Protein AF-0000000085043035 (afdb_homodimer)

pLDDT: mean 94.84, std 7.22, range [41.16, 98.94]

InterPro domains:
  IPR000092 Polyprenyl synthetase-like [PF00348] (28-276)
  IPR000092 Polyprenyl synthetase-like [cd00685] (26-244)
  IPR008949 Isoprenoid synthase domain superfamily [G3DSA:1.10.600.10] (2-328)
  IPR008949 Isoprenoid synthase domain superfamily [SSF48576] (10-327)
  IPR033749 Polyprenyl synthetase, conserved site [PS00444] (204-216)
  IPR033749 Polyprenyl synthetase, conserved site [PS00723] (79-93)

Solvent-accessible surface area (backbone atoms only — not comparable to full-atom values): 33667 Å² total; per-residue (Å²): 116,72,61,54,51,54,50,49,50,52,51,50,52,49,50,54,51,57,73,63,52,88,60,75,61,73,54,55,76,45,21,48,55,46,50,51,57,63,64,67,59,76,85,58,58,51,24,47,40,10,37,46,36,15,34,31,66,32,86,67,37,74,78,42,43,48,47,17,43,16,52,44,39,37,52,50,21,53,48,44,48,46,35,58,69,64,66,41,62,61,51,89,89,34,68,22,53,41,67,71,69,31,60,58,49,28,51,48,25,24,53,40,31,47,42,48,17,56,57,31,41,64,72,45,57,76,93,48,32,66,64,51,48,53,52,48,40,51,40,54,43,36,27,46,32,12,48,47,45,55,57,52,51,76,77,42,89,78,61,52,69,67,57,46,53,49,26,44,34,26,48,49,0,39,57,38,5,44,27,23,19,51,16,18,49,75,40,66,48,53,71,67,56,21,48,39,37,20,50,18,26,28,27,36,30,39,19,50,52,49,47,52,58,46,43,34,66,67,37,53,63,87,57,31,93,51,75,65,25,52,48,59,69,69,64,48,76,41,71,59,50,34,52,43,64,73,66,43,54,70,71,57,32,52,52,52,50,48,63,72,67,51,89,76,78,55,64,68,56,50,38,52,52,51,48,49,49,34,56,75,66,43,35,64,61,53,50,49,51,54,27,49,50,28,38,51,53,12,51,50,43,56,69,67,56,87,62,88,34,56,67,37,49,50,43,50,48,50,52,54,50,49,62,71,66,50,76,102,115,72,59,55,52,53,50,49,51,52,50,50,53,48,49,54,51,58,71,64,52,87,59,74,63,74,53,54,77,44,20,48,54,47,50,52,58,61,64,66,59,76,86,57,56,51,24,48,40,9,36,44,35,14,34,32,67,34,86,67,38,75,79,40,45,48,47,17,45,17,52,42,39,37,51,51,21,54,48,44,48,46,34,56,67,64,66,42,62,60,51,88,89,35,68,22,52,41,66,71,69,30,61,58,48,28,50,46,25,22,52,40,31,46,41,49,17,55,57,30,41,63,72,45,57,75,93,48,31,66,62,51,48,54,52,48,40,50,39,54,43,36,28,47,32,13,48,48,47,54,57,52,49,73,77,42,89,77,62,52,68,67,57,47,53,49,26,42,33,26,49,48,1,40,56,38,6,45,27,22,20,51,16,18,49,77,40,66,47,53,72,65,57,20,48,38,39,20,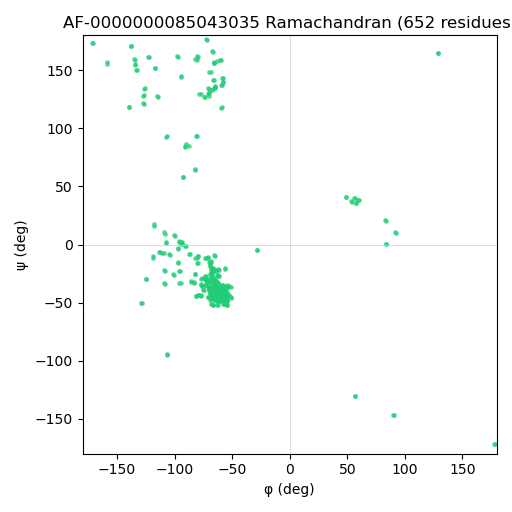49,18,26,28,27,38,30,37,19,49,52,48,47,51,57,46,42,34,67,68,37,53,63,89,59,30,94,52,76,64,25,53,50,59,70,67,63,47,74,41,70,58,51,33,51,43,65,72,66,44,55,69,69,57,33,51,51,52,52,48,63,73,66,52,88,77,79,54,62,68,56,49,36,52,53,52,48,50,49,34,56,75,68,42,34,64,60,54,50,49,51,54,25,48,50,29,38,51,54,13,52,51,43,55,68,67,56,86,63,90,34,56,66,38,48,49,43,52,49,50,54,53,49,50,61,70,65,50,75,103

Secondary structure (DSSP, 8-state):
-HHHHHHHHHHHHHHHHHHT-----SSHHHHHHHHHHHHT----HHHHHHHHHHHTT-S-GGGGHHHHHHHHHHHHHHHHHHHHHTT--EETTEE-HHHHS-HHHHHHHHHHHHHHHHHHHTTS-HHHHHHHHHHHHHHHHHHHHHHHHHHHHHH-S---HHHHHHHHIIIIIHHHHHHHHHHHHHTT--HHHHHHHHHHHHHHHHHHHHHHHHHHHHS-TTTSSS-TTHHHHTT---HHHHHHHHH--HHHHHHHHHHHH-SS--HHHHHHHHHHHHHHTTHHHHHHHHHHHHHHHHHHHHHT---S-HHHHHHHHHHHHHHHT---/-HHHHHHHHHHHHHHHHHHT-----SSHHHHHHHHHHHHT----HHHHHHHHHHHTT-S-GGGGHHHHHHHHHHHHHHHHHHHHHTT--EETTEE-HHHHS-HHHHHHHHHHHHHHHHHHHTTS-HHHHHHHHHHHHHHHHHHHHHHHHHHHHHH-S---HHHHHHHHIIIIIHHHHHHHHHHHHHTT--HHHHHHHHHHHHHHHHHHHHHHHHHHHHS-TTTSSS-TTHHHHTT---HHHHHHHHH--HHHHHHHHHHHH-SS--HHHHHHHHHHHHHHTTHHHHHHHHHHHHHHHHHHHHHT---S-HHHHHHHHHHHHHHHT---

Sequence (656 aa):
MINENQLEDIKTNLEQHIQQLDLQGNPQELYEPITYLMGLGGKRIRPLLTLLAYNLYKEDYKKALSPAAAVEVFHNFTLMHDDIMDNAPLRRGKATVHEKWDDNTAILSGDVMLVKAYDLLLSIAPEYLKESLQLFNKTAAEVCEGQQFDMNFERRELVSEEEYLNMIRLKTAVLLGFALQLGAILAGATKSDAQRLYDFGMNIGIAFQLKDDLLDVYADKEKFGKQVGGDIIANKKTYLLVKAKESATGPTKDELEKWLHAKSFSSEDKVKAVTAIYDQLLIKEKTMAVMEDYFQKGFKQLSELQVKNNKGLQLLQSLTQHLANREKMINENQLEDIKTNLEQHIQQLDLQGNPQELYEPITYLMGLGGKRIRPLLTLLAYNLYKEDYKKALSPAAAVEVFHNFTLMHDDIMDNAPLRRGKATVHEKWDDNTAILSGDVMLVKAYDLLLSIAPEYLKESLQLFNKTAAEVCEGQQFDMNFERRELVSEEEYLNMIRLKTAVLLGFALQLGAILAGATKSDAQRLYDFGMNIGIAFQLKDDLLDVYADKEKFGKQVGGDIIANKKTYLLVKAKESATGPTKDELEKWLHAKSFSSEDKVKAVTAIYDQLLIKEKTMAVMEDYFQKGFKQLSELQVKNNKGLQLLQSLTQHLANREK

Foldseek 3Di:
DVLVVVLVVLVVLLVVLLLPDDQDDPPRLQRVLLVVLSVLDDPLVLLSLLLLLLCLQDPPSVLCSLLSSLLVLLVSLLVLLLCLLVVPQDDSRHGHSCNVRRDVSSPNSSVVSNVSSLVSLVSQDPVLSVVLVVLVVVLSVLLVVLSVLQVVVLPDDADALVSQLSSQLSNWQQSSLSSSLNSCSSNPHDPVLSNLSSLLSSLLRSLLVLVVVLLLQDFDPVPPSDNRCPCQLSVRPHQLNNVLCVQDDDPLNVQSVCLSPDPDDDSVVRSVSVVVSSVVSVSSVVSVVSSVVSNVSSVVSLVPDDTPCVSSSVSSVVVSVCSSPDRD/DVLVVVLVVLVVLLVVLLLPDDQDDPPRLQRVLLVVLSVLDDPLVLLSLLLLLLCLQDPPSVLCSLLSSLLVLLVSLLVLLLCLVVVPQDDSRHGHSCNVRRDVSSPNSSVVSNVSSLVSLVSQDPVLSVVLVVLVVVLSVLLVVLSVLQVVVLPDDADALVSQLSSQLRNWQQSSLSSSLNSCSSNPHDPVLSNLSSLLSSLLRSLLVLVVVLLLQPFDPVPPSDNRCPCQLSVRPHSLVNVLCVQDDDPLNVQSVCLSPDPDDDSVVRSVSVVVSSVVSVSSVVSVVSSVVSNVSSVVSLVPDDTPCVSSSVSSVVVSVCSSPDRD

Structure (mmCIF, N/CA/C/O backbone):
data_AF-0000000085043035-model_v1
#
loop_
_entity.id
_entity.type
_entity.pdbx_description
1 polymer 'Polyprenyl synthetase'
#
loop_
_atom_site.group_PDB
_atom_site.id
_atom_site.type_symbol
_atom_site.label_atom_id
_atom_site.label_alt_id
_atom_site.label_comp_id
_atom_site.label_asym_id
_atom_site.label_entity_id
_atom_site.label_seq_id
_atom_site.pdbx_PDB_ins_code
_atom_site.Cartn_x
_atom_site.Cartn_y
_atom_site.Cartn_z
_atom_site.occupancy
_atom_site.B_iso_or_equiv
_atom_site.auth_seq_id
_atom_site.auth_comp_id
_atom_site.auth_asym_id
_atom_site.auth_atom_id
_atom_site.pdbx_PDB_model_num
ATOM 1 N N . MET A 1 1 ? 9.188 40.469 -9.047 1 41.16 1 MET A N 1
ATOM 2 C CA . MET A 1 1 ? 9.016 40.094 -10.445 1 41.16 1 MET A CA 1
ATOM 3 C C . MET A 1 1 ? 9.93 38.938 -10.812 1 41.16 1 MET A C 1
ATOM 5 O O . MET A 1 1 ? 9.562 38.094 -11.633 1 41.16 1 MET A O 1
ATOM 9 N N . ILE A 1 2 ? 11.172 38.969 -10.523 1 46.72 2 ILE A N 1
ATOM 10 C CA . ILE A 1 2 ? 12.258 38.062 -10.867 1 46.72 2 ILE A CA 1
ATOM 11 C C . ILE A 1 2 ? 11.969 36.688 -10.289 1 46.72 2 ILE A C 1
ATOM 13 O O . ILE A 1 2 ? 12.055 35.688 -11 1 46.72 2 ILE A O 1
ATOM 17 N N . ASN A 1 3 ? 11.383 36.656 -8.914 1 64.06 3 ASN A N 1
ATOM 18 C CA . ASN A 1 3 ? 11.234 35.438 -8.141 1 64.06 3 ASN A CA 1
ATOM 19 C C . ASN A 1 3 ? 9.992 34.656 -8.562 1 64.06 3 ASN A C 1
ATOM 21 O O . ASN A 1 3 ? 9.977 33.438 -8.516 1 64.06 3 ASN A O 1
ATOM 25 N N . GLU A 1 4 ? 9.219 35.438 -9.367 1 73.25 4 GLU A N 1
ATOM 26 C CA . GLU A 1 4 ? 7.996 34.812 -9.844 1 73.25 4 GLU A CA 1
ATOM 27 C C . GLU A 1 4 ? 8.25 34 -11.109 1 73.25 4 GLU A C 1
ATOM 29 O O . GLU A 1 4 ? 7.668 32.938 -11.297 1 73.25 4 GLU A O 1
ATOM 34 N N . ASN A 1 5 ? 9.234 34.5 -11.875 1 81.88 5 ASN A N 1
ATOM 35 C CA . ASN A 1 5 ? 9.578 33.781 -13.102 1 81.88 5 ASN A CA 1
ATOM 36 C C . ASN A 1 5 ? 10.266 32.469 -12.797 1 81.88 5 ASN A C 1
ATOM 38 O O . ASN A 1 5 ? 9.992 31.453 -13.461 1 81.88 5 ASN A O 1
ATOM 42 N N . GLN A 1 6 ? 11.102 32.531 -11.82 1 87.44 6 GLN A N 1
ATOM 43 C CA . GLN A 1 6 ? 11.789 31.312 -11.445 1 87.44 6 GLN A CA 1
ATOM 44 C C . GLN A 1 6 ? 10.805 30.281 -10.906 1 87.44 6 GLN A C 1
ATOM 46 O O . GLN A 1 6 ? 10.914 29.094 -11.211 1 87.44 6 GLN A O 1
ATOM 51 N N . LEU A 1 7 ? 9.906 30.781 -10.117 1 91.88 7 LEU A N 1
ATOM 52 C CA . LEU A 1 7 ? 8.883 29.891 -9.57 1 91.88 7 LEU A CA 1
ATOM 53 C C . LEU A 1 7 ? 8.062 29.25 -10.688 1 91.88 7 LEU A C 1
ATOM 55 O O . LEU A 1 7 ? 7.766 28.047 -10.641 1 91.88 7 LEU A O 1
ATOM 59 N N . GLU A 1 8 ? 7.727 30.047 -11.656 1 93.31 8 GLU A N 1
ATOM 60 C CA . GLU A 1 8 ? 6.938 29.547 -12.781 1 93.31 8 GLU A CA 1
ATOM 61 C C . GLU A 1 8 ? 7.711 28.516 -13.586 1 93.31 8 GLU A C 1
ATOM 63 O O . GLU A 1 8 ? 7.133 27.531 -14.078 1 93.31 8 GLU A O 1
ATOM 68 N N . ASP A 1 9 ? 8.961 28.797 -13.734 1 94.5 9 ASP A N 1
ATOM 69 C CA . ASP A 1 9 ? 9.82 27.844 -14.43 1 94.5 9 ASP A CA 1
ATOM 70 C C . ASP A 1 9 ? 9.859 26.5 -13.703 1 94.5 9 ASP A C 1
ATOM 72 O O . ASP A 1 9 ? 9.75 25.453 -14.328 1 94.5 9 ASP A O 1
ATOM 76 N N . ILE A 1 10 ? 10.031 26.547 -12.422 1 95.5 10 ILE A N 1
ATOM 77 C CA . ILE A 1 10 ? 10.086 25.328 -11.609 1 95.5 10 ILE A CA 1
ATOM 78 C C . ILE A 1 10 ? 8.75 24.594 -11.695 1 95.5 10 ILE A C 1
ATOM 80 O O . ILE A 1 10 ? 8.719 23.375 -11.883 1 95.5 10 ILE A O 1
ATOM 84 N N . LYS A 1 11 ? 7.68 25.328 -11.602 1 95.5 11 LYS A N 1
ATOM 85 C CA . LYS A 1 11 ? 6.348 24.734 -11.688 1 95.5 11 LYS A CA 1
ATOM 86 C C . LYS A 1 11 ? 6.137 24.047 -13.031 1 95.5 11 LYS A C 1
ATOM 88 O O . LYS A 1 11 ? 5.609 22.938 -13.086 1 95.5 11 LYS A O 1
ATOM 93 N N . THR A 1 12 ? 6.52 24.703 -14.07 1 96.5 12 THR A N 1
ATOM 94 C CA . THR A 1 12 ? 6.344 24.188 -15.422 1 96.5 12 THR A CA 1
ATOM 95 C C . THR A 1 12 ? 7.152 22.906 -15.617 1 96.5 12 THR A C 1
ATOM 97 O O . THR A 1 12 ? 6.645 21.922 -16.156 1 96.5 12 THR A O 1
ATOM 100 N N . ASN A 1 13 ? 8.398 22.953 -15.188 1 97.25 13 ASN A N 1
ATOM 101 C CA . ASN A 1 13 ? 9.258 21.781 -15.328 1 97.25 13 ASN A CA 1
ATOM 102 C C . ASN A 1 13 ? 8.742 20.609 -14.484 1 97.25 13 ASN A C 1
ATOM 104 O O . ASN A 1 13 ? 8.797 19.453 -14.914 1 97.25 13 ASN A O 1
ATOM 108 N N . LEU A 1 14 ? 8.273 20.922 -13.32 1 97.44 14 LEU A N 1
ATOM 109 C CA . LEU A 1 14 ? 7.703 19.891 -12.453 1 97.44 14 LEU A CA 1
ATOM 110 C C . LEU A 1 14 ? 6.48 19.25 -13.102 1 97.44 14 LEU A C 1
ATOM 112 O O . LEU A 1 14 ? 6.359 18.031 -13.133 1 97.44 14 LEU A O 1
ATOM 116 N N . GLU A 1 15 ? 5.613 20.109 -13.617 1 96.56 15 GLU A N 1
ATOM 117 C CA . GLU A 1 15 ? 4.398 19.594 -14.25 1 96.56 15 GLU A CA 1
ATOM 118 C C . GLU A 1 15 ? 4.727 18.734 -15.461 1 96.56 15 GLU A C 1
ATOM 120 O O . GLU A 1 15 ? 4.129 17.672 -15.656 1 96.56 15 GLU A O 1
ATOM 125 N N . GLN A 1 16 ? 5.625 19.203 -16.25 1 96.94 16 GLN A N 1
ATOM 126 C CA . GLN A 1 16 ? 6.043 18.438 -17.422 1 96.94 16 GLN A CA 1
ATOM 127 C C . GLN A 1 16 ? 6.629 17.078 -17.016 1 96.94 16 GLN A C 1
ATOM 129 O O . GLN A 1 16 ? 6.355 16.062 -17.656 1 96.94 16 GLN A O 1
ATOM 134 N N . HIS A 1 17 ? 7.414 17.125 -15.984 1 97.62 17 HIS A N 1
ATOM 135 C CA . HIS A 1 17 ? 8.016 15.891 -15.5 1 97.62 17 HIS A CA 1
ATOM 136 C C . HIS A 1 17 ? 6.949 14.906 -15.016 1 97.62 17 HIS A C 1
ATOM 138 O O . HIS A 1 17 ? 7.012 13.719 -15.32 1 97.62 17 HIS A O 1
ATOM 144 N N . ILE A 1 18 ? 5.977 15.375 -14.289 1 96.88 18 ILE A N 1
ATOM 145 C CA . ILE A 1 18 ? 4.902 14.555 -13.75 1 96.88 18 ILE A CA 1
ATOM 146 C C . ILE A 1 18 ? 4.082 13.953 -14.891 1 96.88 18 ILE A C 1
ATOM 148 O O . ILE A 1 18 ? 3.713 12.781 -14.852 1 96.88 18 ILE A O 1
ATOM 152 N N . GLN A 1 19 ? 3.838 14.734 -15.906 1 94.5 19 GLN A N 1
ATOM 153 C CA . GLN A 1 19 ? 3.057 14.289 -17.062 1 94.5 19 GLN A CA 1
ATOM 154 C C . GLN A 1 19 ? 3.797 13.203 -17.828 1 94.5 19 GLN A C 1
ATOM 156 O O . GLN A 1 19 ? 3.174 12.375 -18.516 1 94.5 19 GLN A O 1
ATOM 161 N N . GLN A 1 20 ? 5.078 13.156 -17.703 1 95.56 20 GLN A N 1
ATOM 162 C CA . GLN A 1 20 ? 5.895 12.227 -18.469 1 95.56 20 GLN A CA 1
ATOM 163 C C . GLN A 1 20 ? 6.215 10.969 -17.672 1 95.56 20 GLN A C 1
ATOM 165 O O . GLN A 1 20 ? 6.879 10.062 -18.188 1 95.56 20 GLN A O 1
ATOM 170 N N . LEU A 1 21 ? 5.773 10.977 -16.469 1 95.12 21 LEU A N 1
ATOM 171 C CA . LEU A 1 21 ? 6.02 9.781 -15.672 1 95.12 21 LEU A CA 1
ATOM 172 C C . LEU A 1 21 ? 5.422 8.547 -16.328 1 95.12 21 LEU A C 1
ATOM 174 O O . LEU A 1 21 ? 4.336 8.617 -16.922 1 95.12 21 LEU A O 1
ATOM 178 N N . ASP A 1 22 ? 6.156 7.477 -16.266 1 88.31 22 ASP A N 1
ATOM 179 C CA . ASP A 1 22 ? 5.656 6.191 -16.75 1 88.31 22 ASP A CA 1
ATOM 180 C C . ASP A 1 22 ? 4.754 5.531 -15.711 1 88.31 22 ASP A C 1
ATOM 182 O O . ASP A 1 22 ? 5.223 4.746 -14.875 1 88.31 22 ASP A O 1
ATOM 186 N N . LEU A 1 23 ? 3.459 5.789 -15.859 1 92.38 23 LEU A N 1
ATOM 187 C CA . LEU A 1 23 ? 2.494 5.246 -14.906 1 92.38 23 LEU A CA 1
ATOM 188 C C . LEU A 1 23 ? 1.521 4.297 -15.602 1 92.38 23 LEU A C 1
ATOM 190 O O . LEU A 1 23 ? 0.465 3.975 -15.055 1 92.38 23 LEU A O 1
ATOM 194 N N . GLN A 1 24 ? 1.933 3.891 -16.797 1 90.88 24 GLN A N 1
ATOM 195 C CA . GLN A 1 24 ? 1.105 2.969 -17.578 1 90.88 24 GLN A CA 1
ATOM 196 C C . GLN A 1 24 ? 1.58 1.527 -17.406 1 90.88 24 GLN A C 1
ATOM 198 O O . GLN A 1 24 ? 2.67 1.286 -16.875 1 90.88 24 GLN A O 1
ATOM 203 N N . GLY A 1 25 ? 0.725 0.68 -17.734 1 94.5 25 GLY A N 1
ATOM 204 C CA . GLY A 1 25 ? 1.021 -0.74 -17.641 1 94.5 25 GLY A CA 1
ATOM 205 C C . GLY A 1 25 ? -0.144 -1.623 -18.031 1 94.5 25 GLY A C 1
ATOM 206 O O . GLY A 1 25 ? -1.115 -1.147 -18.625 1 94.5 25 GLY A O 1
ATOM 207 N N . ASN A 1 26 ? 0.045 -2.885 -17.797 1 96.88 26 ASN A N 1
ATOM 208 C CA . ASN A 1 26 ? -0.958 -3.908 -18.062 1 96.88 26 ASN A CA 1
ATOM 209 C C . ASN A 1 26 ? -1.251 -4.754 -16.828 1 96.88 26 ASN A C 1
ATOM 211 O O . ASN A 1 26 ? -0.33 -5.215 -16.156 1 96.88 26 ASN A O 1
ATOM 215 N N . PRO A 1 27 ? -2.592 -4.949 -16.609 1 97.94 27 PRO A N 1
ATOM 216 C CA . PRO A 1 27 ? -3.775 -4.629 -17.406 1 97.94 27 PRO A CA 1
ATOM 217 C C . PRO A 1 27 ? -4.203 -3.17 -17.266 1 97.94 27 PRO A C 1
ATOM 219 O O . PRO A 1 27 ? -3.891 -2.523 -16.266 1 97.94 27 PRO A O 1
ATOM 222 N N . GLN A 1 28 ? -4.922 -2.654 -18.172 1 97.12 28 GLN A N 1
ATOM 223 C CA . GLN A 1 28 ? -5.324 -1.253 -18.219 1 97.12 28 GLN A CA 1
ATOM 224 C C . GLN A 1 28 ? -6.199 -0.892 -17.016 1 97.12 28 GLN A C 1
ATOM 226 O O . GLN A 1 28 ? -6.141 0.234 -16.516 1 97.12 28 GLN A O 1
ATOM 231 N N . GLU A 1 29 ? -6.961 -1.87 -16.562 1 97.12 29 GLU A N 1
ATOM 232 C CA . GLU A 1 29 ? -7.883 -1.635 -15.445 1 97.12 29 GLU A CA 1
ATOM 233 C C . GLU A 1 29 ? -7.129 -1.224 -14.188 1 97.12 29 GLU A C 1
ATOM 235 O O . GLU A 1 29 ? -7.668 -0.494 -13.352 1 97.12 29 GLU A O 1
ATOM 240 N N . LEU A 1 30 ? -5.879 -1.662 -14.109 1 98.31 30 LEU A N 1
ATOM 241 C CA . LEU A 1 30 ? -5.055 -1.363 -12.945 1 98.31 30 LEU A CA 1
ATOM 242 C C . LEU A 1 30 ? -4.426 0.02 -13.062 1 98.31 30 LEU A C 1
ATOM 244 O O . LEU A 1 30 ? -4.301 0.738 -12.07 1 98.31 30 LEU A O 1
ATOM 248 N N . TYR A 1 31 ? -4.105 0.46 -14.258 1 98.38 31 TYR A N 1
ATOM 249 C CA . TYR A 1 31 ? -3.209 1.601 -14.414 1 98.38 31 TYR A CA 1
ATOM 250 C C . TYR A 1 31 ? -3.969 2.83 -14.891 1 98.38 31 TYR A C 1
ATOM 252 O O . TYR A 1 31 ? -3.564 3.963 -14.625 1 98.38 31 TYR A O 1
ATOM 260 N N . GLU A 1 32 ? -5.086 2.66 -15.5 1 98.12 32 GLU A N 1
ATOM 261 C CA . GLU A 1 32 ? -5.887 3.791 -15.961 1 98.12 32 GLU A CA 1
ATOM 262 C C . GLU A 1 32 ? -6.348 4.652 -14.789 1 98.12 32 GLU A C 1
ATOM 264 O O . GLU A 1 32 ? -6.371 5.883 -14.891 1 98.12 32 GLU A O 1
ATOM 269 N N . PRO A 1 33 ? -6.777 3.994 -13.719 1 98.38 33 PRO A N 1
ATOM 270 C CA . PRO A 1 33 ? -7.168 4.801 -12.562 1 98.38 33 PRO A CA 1
ATOM 271 C C . PRO A 1 33 ? -6.035 5.691 -12.055 1 98.38 33 PRO A C 1
ATOM 273 O O . PRO A 1 33 ? -6.285 6.797 -11.57 1 98.38 33 PRO A O 1
ATOM 276 N N . ILE A 1 34 ? -4.809 5.199 -12.133 1 98.31 34 ILE A N 1
ATOM 277 C CA . ILE A 1 34 ? -3.641 5.949 -11.68 1 98.31 34 ILE A CA 1
ATOM 278 C C . ILE A 1 34 ? -3.459 7.195 -12.547 1 98.31 34 ILE A C 1
ATOM 280 O O . ILE A 1 34 ? 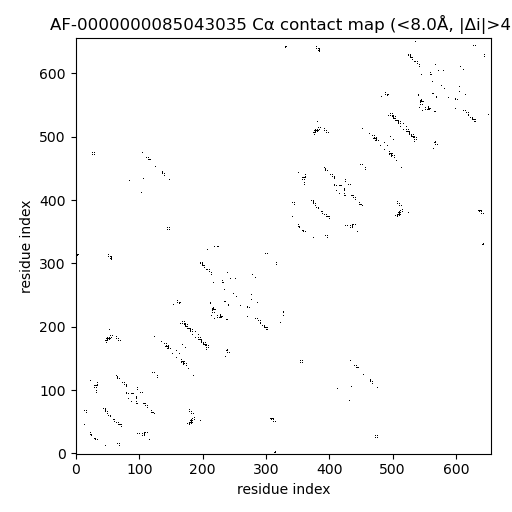-3.312 8.305 -12.031 1 98.31 34 ILE A O 1
ATOM 284 N N . THR A 1 35 ? -3.527 6.988 -13.836 1 96.88 35 THR A N 1
ATOM 285 C CA . THR A 1 35 ? -3.393 8.094 -14.773 1 96.88 35 THR A CA 1
ATOM 286 C C . THR A 1 35 ? -4.551 9.078 -14.625 1 96.88 35 THR A C 1
ATOM 288 O O . THR A 1 35 ? -4.355 10.289 -14.711 1 96.88 35 THR A O 1
ATOM 291 N N . TYR A 1 36 ? -5.715 8.516 -14.438 1 97.19 36 TYR A N 1
ATOM 292 C CA . TYR A 1 36 ? -6.906 9.328 -14.234 1 97.19 36 TYR A CA 1
ATOM 293 C C . TYR A 1 36 ? -6.734 10.25 -13.031 1 97.19 36 TYR A C 1
ATOM 295 O O . TYR A 1 36 ? -6.879 11.469 -13.141 1 97.19 36 TYR A O 1
ATOM 303 N N . LEU A 1 37 ? -6.336 9.695 -11.898 1 97.06 37 LEU A N 1
ATOM 304 C CA . LEU A 1 37 ? -6.211 10.469 -10.664 1 97.06 37 LEU A CA 1
ATOM 305 C C . LEU A 1 37 ? -5.102 11.508 -10.797 1 97.06 37 LEU A C 1
ATOM 307 O O . LEU A 1 37 ? -5.281 12.664 -10.391 1 97.06 37 LEU A O 1
ATOM 311 N N . MET A 1 38 ? -4.004 11.117 -11.359 1 96.31 38 MET A N 1
ATOM 312 C CA . MET A 1 38 ? -2.881 12.023 -11.539 1 96.31 38 MET A CA 1
ATOM 313 C C . MET A 1 38 ? -3.246 13.156 -12.492 1 96.31 38 MET A C 1
ATOM 315 O O . MET A 1 38 ? -2.729 14.273 -12.367 1 96.31 38 MET A O 1
ATOM 319 N N . GLY A 1 39 ? -4.117 12.859 -13.383 1 94.06 39 GLY A N 1
ATOM 320 C CA . GLY A 1 39 ? -4.516 13.812 -14.406 1 94.06 39 GLY A CA 1
ATOM 321 C C . GLY A 1 39 ? -5.539 14.82 -13.914 1 94.06 39 GLY A C 1
ATOM 322 O O . GLY A 1 39 ? -5.77 15.844 -14.562 1 94.06 39 GLY A O 1
ATOM 323 N N . LEU A 1 40 ? -6.145 14.523 -12.805 1 91.56 40 LEU A N 1
ATOM 324 C CA . LEU A 1 40 ? -7.141 15.438 -12.258 1 91.56 40 LEU A CA 1
ATOM 325 C C . LEU A 1 40 ? -6.496 16.75 -11.836 1 91.56 40 LEU A C 1
ATOM 327 O O . LEU A 1 40 ? -7.195 17.719 -11.523 1 91.56 40 LEU A O 1
ATOM 331 N N . GLY A 1 41 ? -5.145 16.766 -11.852 1 85.75 41 GLY A N 1
ATOM 332 C CA . GLY A 1 41 ? -4.438 17.984 -11.531 1 85.75 41 GLY A CA 1
ATOM 333 C C . GLY A 1 41 ? -4.133 18.125 -10.047 1 85.75 41 GLY A C 1
ATOM 334 O O . GLY A 1 41 ? -3.805 17.141 -9.383 1 85.75 41 GLY A O 1
ATOM 335 N N . GLY A 1 42 ? -4.129 19.344 -9.547 1 82.88 42 GLY A N 1
ATOM 336 C CA . GLY A 1 42 ? -3.732 19.703 -8.195 1 82.88 42 GLY A CA 1
ATOM 337 C C . GLY A 1 42 ? -2.703 20.828 -8.156 1 82.88 42 GLY A C 1
ATOM 338 O O . GLY A 1 42 ? -2.08 21.141 -9.172 1 82.88 42 GLY A O 1
ATOM 339 N N . LYS A 1 43 ? -2.551 21.375 -7.051 1 86 43 LYS A N 1
ATOM 340 C CA . LYS A 1 43 ? -1.715 22.562 -6.906 1 86 43 LYS A CA 1
ATOM 341 C C . LYS A 1 43 ? -0.236 22.203 -6.852 1 86 43 LYS A C 1
ATOM 343 O O . LYS A 1 43 ? 0.632 23.062 -6.988 1 86 43 LYS A O 1
ATOM 348 N N . ARG A 1 44 ? 0.074 20.922 -6.73 1 94.25 44 ARG A N 1
ATOM 349 C CA . ARG A 1 44 ? 1.438 20.406 -6.719 1 94.25 44 ARG A CA 1
ATOM 350 C C . ARG A 1 44 ? 2.283 21.109 -5.66 1 94.25 44 ARG A C 1
ATOM 352 O O . ARG A 1 44 ? 3.451 21.422 -5.902 1 94.25 44 ARG A O 1
ATOM 359 N N . ILE A 1 45 ? 1.715 21.422 -4.566 1 95.31 45 ILE A N 1
ATOM 360 C CA . ILE A 1 45 ? 2.387 22.203 -3.537 1 95.31 45 ILE A CA 1
ATOM 361 C C . ILE A 1 45 ? 3.51 21.391 -2.91 1 95.31 45 ILE A C 1
ATOM 363 O O . ILE A 1 45 ? 4.633 21.875 -2.758 1 95.31 45 ILE A O 1
ATOM 367 N N . ARG A 1 46 ? 3.275 20.141 -2.631 1 97.69 46 ARG A N 1
ATOM 368 C CA . ARG A 1 46 ? 4.23 19.328 -1.891 1 97.69 46 ARG A CA 1
ATOM 369 C C . ARG A 1 46 ? 5.484 19.078 -2.719 1 97.69 46 ARG A C 1
ATOM 371 O O . ARG A 1 46 ? 6.602 19.312 -2.26 1 97.69 46 ARG A O 1
ATOM 378 N N . PRO A 1 47 ? 5.352 18.594 -3.984 1 98.5 47 PRO A N 1
ATOM 379 C CA . PRO A 1 47 ? 6.574 18.422 -4.773 1 98.5 47 PRO A CA 1
ATOM 380 C C . PRO A 1 47 ? 7.277 19.75 -5.059 1 98.5 47 PRO A C 1
ATOM 382 O O . PRO A 1 47 ? 8.508 19.797 -5.16 1 98.5 47 PRO A O 1
ATOM 385 N N . LEU A 1 48 ? 6.512 20.812 -5.191 1 97.62 48 LEU A N 1
ATOM 386 C CA . LEU A 1 48 ? 7.109 22.141 -5.387 1 97.62 48 LEU A CA 1
ATOM 387 C C . LEU A 1 48 ? 7.961 22.531 -4.184 1 97.62 48 LEU A C 1
ATOM 389 O O . LEU A 1 48 ? 9.055 23.078 -4.344 1 97.62 48 LEU A O 1
ATOM 393 N N . LEU A 1 49 ? 7.469 22.25 -3.012 1 98.12 49 LEU A N 1
ATOM 394 C CA . LEU A 1 49 ? 8.219 22.547 -1.793 1 98.12 49 LEU A CA 1
ATOM 395 C C . LEU A 1 49 ? 9.523 21.766 -1.761 1 98.12 49 LEU A C 1
ATOM 397 O O . LEU A 1 49 ? 10.547 22.266 -1.295 1 98.12 49 LEU A O 1
ATOM 401 N N . THR A 1 50 ? 9.531 20.516 -2.24 1 98.81 50 THR A N 1
ATOM 402 C CA . THR A 1 50 ? 10.75 19.734 -2.328 1 98.81 50 THR A CA 1
ATOM 403 C C . THR A 1 50 ? 11.789 20.422 -3.197 1 98.81 50 THR A C 1
ATOM 405 O O . THR A 1 50 ? 12.953 20.562 -2.801 1 98.81 50 THR A O 1
ATOM 408 N N . LEU A 1 51 ? 11.344 20.906 -4.344 1 98.38 51 LEU A N 1
ATOM 409 C CA . LEU A 1 51 ? 12.258 21.531 -5.297 1 98.38 51 LEU A CA 1
ATOM 410 C C . LEU A 1 51 ? 12.773 22.859 -4.758 1 98.38 51 LEU A C 1
ATOM 412 O O . LEU A 1 51 ? 13.945 23.203 -4.941 1 98.38 51 LEU A O 1
ATOM 416 N N . LEU A 1 52 ? 11.891 23.625 -4.137 1 97.38 52 LEU A N 1
ATOM 417 C CA . LEU A 1 52 ? 12.297 24.922 -3.584 1 97.38 52 LEU A CA 1
ATOM 418 C C . LEU A 1 52 ? 13.289 24.734 -2.441 1 97.38 52 LEU A C 1
ATOM 420 O O . LEU A 1 52 ? 14.234 25.516 -2.303 1 97.38 52 LEU A O 1
ATOM 424 N N . ALA A 1 53 ? 13.047 23.719 -1.613 1 98.12 53 ALA A N 1
ATOM 425 C CA . ALA A 1 53 ? 13.992 23.406 -0.546 1 98.12 53 ALA A CA 1
ATOM 426 C C . ALA A 1 53 ? 15.352 23.016 -1.118 1 98.12 53 ALA A C 1
ATOM 428 O O . ALA A 1 53 ? 16.391 23.438 -0.62 1 98.12 53 ALA A O 1
ATOM 429 N N . TYR A 1 54 ? 15.336 22.125 -2.111 1 98.12 54 TYR A N 1
ATOM 430 C CA . TYR A 1 54 ? 16.562 21.766 -2.795 1 98.12 54 TYR A CA 1
ATOM 431 C C . TYR A 1 54 ? 17.312 23 -3.301 1 98.12 54 TYR A C 1
ATOM 433 O O . TYR A 1 54 ? 18.516 23.109 -3.119 1 98.12 54 TYR A O 1
ATOM 441 N N . ASN A 1 55 ? 16.609 23.922 -3.865 1 96 55 ASN A N 1
ATOM 442 C CA . ASN A 1 55 ? 17.141 25.109 -4.527 1 96 55 ASN A CA 1
ATOM 443 C C . ASN A 1 55 ? 17.781 26.062 -3.529 1 96 55 ASN A C 1
ATOM 445 O O . ASN A 1 55 ? 18.547 26.953 -3.918 1 96 55 ASN A O 1
ATOM 449 N N . LEU A 1 56 ? 17.547 25.891 -2.287 1 96.5 56 LEU A N 1
ATOM 450 C CA . LEU A 1 56 ? 18.172 26.703 -1.258 1 96.5 56 LEU A CA 1
ATOM 451 C C . LEU A 1 56 ? 19.672 26.438 -1.189 1 96.5 56 LEU A C 1
ATOM 453 O O . LEU A 1 56 ? 20.453 27.281 -0.74 1 96.5 56 LEU A O 1
ATOM 457 N N . TYR A 1 57 ? 20.047 25.281 -1.712 1 96.88 57 TYR A N 1
ATOM 458 C CA . TYR A 1 57 ? 21.422 24.859 -1.475 1 96.88 57 TYR A CA 1
ATOM 459 C C . TYR A 1 57 ? 22.141 24.578 -2.789 1 96.88 57 TYR A C 1
ATOM 461 O O . TYR A 1 57 ? 23.375 24.656 -2.859 1 96.88 57 TYR A O 1
ATOM 469 N N . LYS A 1 58 ? 21.344 24.141 -3.791 1 96 58 LYS A N 1
ATOM 470 C CA . LYS A 1 58 ? 21.906 23.859 -5.109 1 96 58 LYS A CA 1
ATOM 471 C C . LYS A 1 58 ? 21.031 24.453 -6.215 1 96 58 LYS A C 1
ATOM 473 O O . LYS A 1 58 ? 19.812 24.547 -6.066 1 96 58 LYS A O 1
ATOM 478 N N . GLU A 1 59 ? 21.609 24.75 -7.375 1 93.06 59 GLU A N 1
ATOM 479 C CA . GLU A 1 59 ? 20.891 25.453 -8.438 1 93.06 59 GLU A CA 1
ATOM 480 C C . GLU A 1 59 ? 20.328 24.484 -9.461 1 93.06 59 GLU A C 1
ATOM 482 O O . GLU A 1 59 ? 19.469 24.844 -10.266 1 93.06 59 GLU A O 1
ATOM 487 N N . ASP A 1 60 ? 20.781 23.281 -9.469 1 96 60 ASP A N 1
ATOM 488 C CA . ASP A 1 60 ? 20.359 22.297 -10.445 1 96 60 ASP A CA 1
ATOM 489 C C . ASP A 1 60 ? 19.172 21.469 -9.93 1 96 60 ASP A C 1
ATOM 491 O O . ASP A 1 60 ? 19.219 20.25 -9.938 1 96 60 ASP A O 1
ATOM 495 N N . TYR A 1 61 ? 18.078 22.188 -9.594 1 95.69 61 TYR A N 1
ATOM 496 C CA . TYR A 1 61 ? 16.906 21.578 -8.969 1 95.69 61 TYR A CA 1
ATOM 497 C C . TYR A 1 61 ? 16.359 20.438 -9.82 1 95.69 61 TYR A C 1
ATOM 499 O O . TYR A 1 61 ? 15.625 19.578 -9.32 1 95.69 61 TYR A O 1
ATOM 507 N N . LYS A 1 62 ? 16.656 20.359 -11.148 1 97 62 LYS A N 1
ATOM 508 C CA . LYS A 1 62 ? 16.141 19.328 -12.047 1 97 62 LYS A CA 1
ATOM 509 C C . LYS A 1 62 ? 16.609 17.938 -11.609 1 97 62 LYS A C 1
ATOM 511 O O . LYS A 1 62 ? 15.953 16.938 -11.922 1 97 62 LYS A O 1
ATOM 516 N N . LYS A 1 63 ? 17.688 17.906 -10.836 1 97.5 63 LYS A N 1
ATOM 517 C CA . LYS A 1 63 ? 18.188 16.641 -10.312 1 97.5 63 LYS A CA 1
ATOM 518 C C . LYS A 1 63 ? 17.234 16.062 -9.258 1 97.5 63 LYS A C 1
ATOM 520 O O . LYS A 1 63 ? 17.328 14.891 -8.914 1 97.5 63 LYS A O 1
ATOM 525 N N . ALA A 1 64 ? 16.312 16.938 -8.758 1 98.38 64 ALA A N 1
ATOM 526 C CA . ALA A 1 64 ? 15.406 16.516 -7.695 1 98.38 64 ALA A CA 1
ATOM 527 C C . ALA A 1 64 ? 13.984 16.344 -8.219 1 98.38 64 ALA A C 1
ATOM 529 O O . ALA A 1 64 ? 13.047 16.141 -7.438 1 98.38 64 ALA A O 1
ATOM 530 N N . LEU A 1 65 ? 13.781 16.406 -9.555 1 98.69 65 LEU A N 1
ATOM 531 C CA . LEU A 1 65 ? 12.445 16.344 -10.125 1 98.69 65 LEU A CA 1
ATOM 532 C C . LEU A 1 65 ? 11.781 15 -9.82 1 98.69 65 LEU A C 1
ATOM 534 O O . LEU A 1 65 ? 10.625 14.961 -9.398 1 98.69 65 LEU A O 1
ATOM 538 N N . SER A 1 66 ? 12.516 13.93 -9.977 1 98.69 66 SER A N 1
ATOM 539 C CA . SER A 1 66 ? 11.922 12.609 -9.766 1 98.69 66 SER A CA 1
ATOM 540 C C . SER A 1 66 ? 11.609 12.367 -8.297 1 98.69 66 SER A C 1
ATOM 542 O O . SER A 1 66 ? 10.508 11.922 -7.957 1 98.69 66 SER A O 1
ATOM 544 N N . PRO A 1 67 ? 12.547 12.695 -7.395 1 98.81 67 PRO A N 1
ATOM 545 C CA . PRO A 1 67 ? 12.195 12.586 -5.98 1 98.81 67 PRO A CA 1
ATOM 546 C C . PRO A 1 67 ? 11.016 13.477 -5.594 1 98.81 67 PRO A C 1
ATOM 548 O O . PRO A 1 67 ? 10.18 13.086 -4.773 1 98.81 67 PRO A O 1
ATOM 551 N N . ALA A 1 68 ? 10.953 14.672 -6.121 1 98.81 68 ALA A N 1
ATOM 552 C CA . ALA A 1 68 ? 9.812 15.547 -5.879 1 98.81 68 ALA A CA 1
ATOM 553 C C . ALA A 1 68 ? 8.523 14.922 -6.395 1 98.81 68 ALA A C 1
ATOM 555 O O . ALA A 1 68 ? 7.488 14.969 -5.723 1 98.81 68 ALA A O 1
ATOM 556 N N . ALA A 1 69 ? 8.609 14.336 -7.594 1 98.69 69 ALA A N 1
ATOM 557 C CA . ALA A 1 69 ? 7.449 13.656 -8.164 1 98.69 69 ALA A CA 1
ATOM 558 C C . ALA A 1 69 ? 7.02 12.477 -7.297 1 98.69 69 ALA A C 1
ATOM 560 O O . ALA A 1 69 ? 5.828 12.172 -7.203 1 98.69 69 ALA A O 1
ATOM 561 N N . ALA A 1 70 ? 7.977 11.828 -6.66 1 98.81 70 ALA A N 1
ATOM 562 C CA . ALA A 1 70 ? 7.656 10.734 -5.746 1 98.81 70 ALA A CA 1
ATOM 563 C C . ALA A 1 70 ? 6.742 11.211 -4.621 1 98.81 70 ALA A C 1
ATOM 565 O O . ALA A 1 70 ? 5.805 10.508 -4.234 1 98.81 70 ALA A O 1
ATOM 566 N N . VAL A 1 71 ? 6.98 12.414 -4.117 1 98.81 71 VAL A N 1
ATOM 567 C CA . VAL A 1 71 ? 6.164 13.008 -3.061 1 98.81 71 VAL A CA 1
ATOM 568 C C . VAL A 1 71 ? 4.738 13.211 -3.566 1 98.81 71 VAL A C 1
ATOM 570 O O . VAL A 1 71 ? 3.775 12.938 -2.852 1 98.81 71 VAL A O 1
ATOM 573 N N . GLU A 1 72 ? 4.633 13.648 -4.758 1 98.5 72 GLU A N 1
ATOM 574 C CA . GLU A 1 72 ? 3.324 13.883 -5.363 1 98.5 72 GLU A CA 1
ATOM 575 C C . GLU A 1 72 ? 2.576 12.57 -5.582 1 98.5 72 GLU A C 1
ATOM 577 O O . GLU A 1 72 ? 1.378 12.477 -5.305 1 98.5 72 GLU A O 1
ATOM 582 N N . VAL A 1 73 ? 3.242 11.594 -6.105 1 98.62 73 VAL A N 1
ATOM 583 C CA . VAL A 1 73 ? 2.621 10.297 -6.348 1 98.62 73 VAL A CA 1
ATOM 584 C C . VAL A 1 73 ? 2.162 9.688 -5.027 1 98.62 73 VAL A C 1
ATOM 586 O O . VAL A 1 73 ? 1.064 9.133 -4.941 1 98.62 73 VAL A O 1
ATOM 589 N N . PHE A 1 74 ? 2.982 9.836 -4.004 1 98.81 74 PHE A N 1
ATOM 590 C CA . PHE A 1 74 ? 2.607 9.352 -2.682 1 98.81 74 PHE A CA 1
ATOM 591 C C . PHE A 1 74 ? 1.361 10.062 -2.172 1 98.81 74 PHE A C 1
ATOM 593 O O . PHE A 1 74 ? 0.447 9.43 -1.644 1 98.81 74 PHE A O 1
ATOM 600 N N . HIS A 1 75 ? 1.406 11.32 -2.334 1 98.5 75 HIS A N 1
ATOM 601 C CA . HIS A 1 75 ? 0.241 12.094 -1.912 1 98.5 75 HIS A CA 1
ATOM 602 C C . HIS A 1 75 ? -1.023 11.602 -2.611 1 98.5 75 HIS A C 1
ATOM 604 O O . HIS A 1 75 ? -2.064 11.438 -1.974 1 98.5 75 HIS A O 1
ATOM 610 N N . ASN A 1 76 ? -0.979 11.375 -3.887 1 98.12 76 ASN A N 1
ATOM 611 C CA . ASN A 1 76 ? -2.139 10.922 -4.648 1 98.12 76 ASN A CA 1
ATOM 612 C C . ASN A 1 76 ? -2.529 9.492 -4.273 1 98.12 76 ASN A C 1
ATOM 614 O O . ASN A 1 76 ? -3.711 9.141 -4.293 1 98.12 76 ASN A O 1
ATOM 618 N N . PHE A 1 77 ? -1.559 8.68 -3.934 1 98.5 77 PHE A N 1
ATOM 619 C CA . PHE A 1 77 ? -1.855 7.371 -3.352 1 98.5 77 PHE A CA 1
ATOM 620 C C . PHE A 1 77 ? -2.727 7.52 -2.109 1 98.5 77 PHE A C 1
ATOM 622 O O . PHE A 1 77 ? -3.715 6.801 -1.949 1 98.5 77 PHE A O 1
ATOM 629 N N . THR A 1 78 ? -2.334 8.391 -1.221 1 98.5 78 THR A N 1
ATOM 630 C CA . THR A 1 78 ? -3.084 8.555 0.019 1 98.5 78 THR A CA 1
ATOM 631 C C . THR A 1 78 ? -4.504 9.039 -0.267 1 98.5 78 THR A C 1
ATOM 633 O O . THR A 1 78 ? -5.449 8.641 0.415 1 98.5 78 THR A O 1
ATOM 636 N N . LEU A 1 79 ? -4.668 9.891 -1.313 1 97.5 79 LEU A N 1
ATOM 637 C CA . LEU A 1 79 ? -5.996 10.336 -1.711 1 97.5 79 LEU A CA 1
ATOM 638 C C . LEU A 1 79 ? -6.828 9.18 -2.248 1 97.5 79 LEU A C 1
ATOM 640 O O . LEU A 1 79 ? -8.023 9.078 -1.957 1 97.5 79 LEU A O 1
ATOM 644 N N . MET A 1 80 ? -6.207 8.305 -3.031 1 97.94 80 MET A N 1
ATOM 645 C CA . MET A 1 80 ? -6.867 7.141 -3.621 1 97.94 80 MET A CA 1
ATOM 646 C C . MET A 1 80 ? -7.504 6.27 -2.543 1 97.94 80 MET A C 1
ATOM 648 O O . MET A 1 80 ? -8.688 5.941 -2.621 1 97.94 80 MET A O 1
ATOM 652 N N . HIS A 1 81 ? -6.742 5.934 -1.562 1 98.62 81 HIS A N 1
ATOM 653 C CA . HIS A 1 81 ? -7.238 5.047 -0.511 1 98.62 81 HIS A CA 1
ATOM 654 C C . HIS A 1 81 ? -8.148 5.797 0.459 1 98.62 81 HIS A C 1
ATOM 656 O O . HIS A 1 81 ? -9.148 5.254 0.923 1 98.62 81 HIS A O 1
ATOM 662 N N . ASP A 1 82 ? -7.852 7.043 0.715 1 97.12 82 ASP A N 1
ATOM 663 C CA . ASP A 1 82 ? -8.68 7.879 1.58 1 97.12 82 ASP A CA 1
ATOM 664 C C . ASP A 1 82 ? -10.086 8.031 1.013 1 97.12 82 ASP A C 1
ATOM 666 O O . ASP A 1 82 ? -11.07 7.988 1.757 1 97.12 82 ASP A O 1
ATOM 670 N N . ASP A 1 83 ? -10.203 8.234 -0.28 1 97 83 ASP A N 1
ATOM 671 C CA . ASP A 1 83 ? -11.492 8.414 -0.938 1 97 83 ASP A CA 1
ATOM 672 C C . ASP A 1 83 ? -12.375 7.184 -0.756 1 97 83 ASP A C 1
ATOM 674 O O . ASP A 1 83 ? -13.594 7.301 -0.623 1 97 83 ASP A O 1
ATOM 678 N N . ILE A 1 84 ? -11.805 5.98 -0.759 1 97.44 84 ILE A N 1
ATOM 679 C CA . ILE A 1 84 ? -12.547 4.758 -0.498 1 97.44 84 ILE A CA 1
ATOM 680 C C . ILE A 1 84 ? -13.102 4.785 0.924 1 97.44 84 ILE A C 1
ATOM 682 O O . ILE A 1 84 ? -14.297 4.551 1.137 1 97.44 84 ILE A O 1
ATOM 686 N N . MET A 1 85 ? -12.242 5.105 1.84 1 96.38 85 MET A N 1
ATOM 687 C CA . MET A 1 85 ? -12.555 4.996 3.262 1 96.38 85 MET A CA 1
ATOM 688 C C . MET A 1 85 ? -13.602 6.031 3.666 1 96.38 85 MET A C 1
ATOM 690 O O . MET A 1 85 ? -14.438 5.77 4.531 1 96.38 85 MET A O 1
ATOM 694 N N . ASP A 1 86 ? -13.578 7.16 2.951 1 92.25 86 ASP A N 1
ATOM 695 C CA . ASP A 1 86 ? -14.516 8.242 3.25 1 92.25 86 ASP A CA 1
ATOM 696 C C . ASP A 1 86 ? -15.766 8.141 2.383 1 92.25 86 ASP A C 1
ATOM 698 O O . ASP A 1 86 ? -16.672 8.969 2.5 1 92.25 86 ASP A O 1
ATOM 702 N N . ASN A 1 87 ? -15.797 7.152 1.557 1 93.69 87 ASN A N 1
ATOM 703 C CA . ASN A 1 87 ? -16.875 7.027 0.583 1 93.69 87 ASN A CA 1
ATOM 704 C C . ASN A 1 87 ? -17.109 8.336 -0.163 1 93.69 87 ASN A C 1
ATOM 706 O O . ASN A 1 87 ? -18.25 8.789 -0.275 1 93.69 87 ASN A O 1
ATOM 710 N N . ALA A 1 88 ? -16.047 9 -0.506 1 92.06 88 ALA A N 1
ATOM 711 C CA . ALA A 1 88 ? -16.141 10.281 -1.199 1 92.06 88 ALA A CA 1
ATOM 712 C C . ALA A 1 88 ? -16.562 10.086 -2.656 1 92.06 88 ALA A C 1
ATOM 714 O O . ALA A 1 88 ? -15.859 9.406 -3.416 1 92.06 88 ALA A O 1
ATOM 715 N N . PRO A 1 89 ? -17.594 10.742 -3.133 1 93.81 89 PRO A N 1
ATOM 716 C CA . PRO A 1 89 ? -18.047 10.508 -4.504 1 93.81 89 PRO A CA 1
ATOM 717 C C . PRO A 1 89 ? -17.25 11.289 -5.539 1 93.81 89 PRO A C 1
ATOM 719 O O . PRO A 1 89 ? -17.125 10.859 -6.688 1 93.81 89 PRO A O 1
ATOM 722 N N . LEU A 1 90 ? -16.625 12.484 -5.098 1 92.75 90 LEU A N 1
ATOM 723 C CA . LEU A 1 90 ? -15.93 13.359 -6.039 1 92.75 90 LEU A CA 1
ATOM 724 C C . LEU A 1 90 ? -14.562 13.758 -5.504 1 92.75 90 LEU A C 1
ATOM 726 O O . LEU A 1 90 ? -14.367 13.867 -4.289 1 92.75 90 LEU A O 1
ATOM 730 N N . ARG A 1 91 ? -13.672 13.992 -6.387 1 91 91 ARG A N 1
ATOM 731 C CA . ARG A 1 91 ? -12.352 14.578 -6.164 1 91 91 ARG A CA 1
ATOM 732 C C . ARG A 1 91 ? -12 15.555 -7.277 1 91 91 ARG A C 1
ATOM 734 O O . ARG A 1 91 ? -11.977 15.188 -8.453 1 91 91 ARG A O 1
ATOM 741 N N . ARG A 1 92 ? -11.812 16.797 -6.848 1 89.19 92 ARG A N 1
ATOM 742 C CA . ARG A 1 92 ? -11.477 17.859 -7.793 1 89.19 92 ARG A CA 1
ATOM 743 C C . ARG A 1 92 ? -12.516 17.953 -8.906 1 89.19 92 ARG A C 1
ATOM 745 O O . ARG A 1 92 ? -12.172 18.047 -10.086 1 89.19 92 ARG A O 1
ATOM 752 N N . GLY A 1 93 ? -13.695 17.797 -8.492 1 89.38 93 GLY A N 1
ATOM 753 C CA . GLY A 1 93 ? -14.836 18.016 -9.367 1 89.38 93 GLY A CA 1
ATOM 754 C C . GLY A 1 93 ? -15.156 16.812 -10.227 1 89.38 93 GLY A C 1
ATOM 755 O O . GLY A 1 93 ? -16.109 16.844 -11.008 1 89.38 93 GLY A O 1
ATOM 756 N N . LYS A 1 94 ? -14.406 15.711 -10.102 1 95.31 94 LYS A N 1
ATOM 757 C CA . LYS A 1 94 ? -14.633 14.508 -10.898 1 95.31 94 LYS A CA 1
ATOM 758 C C . LYS A 1 94 ? -14.883 13.297 -10.016 1 95.31 94 LYS A C 1
ATOM 760 O O . LYS A 1 94 ? -14.562 13.312 -8.82 1 95.31 94 LYS A O 1
ATOM 765 N N . ALA A 1 95 ? -15.461 12.258 -10.586 1 97.12 95 ALA A N 1
ATOM 766 C CA . ALA A 1 95 ? -15.742 11.039 -9.828 1 97.12 95 ALA A CA 1
ATOM 767 C C . ALA A 1 95 ? -14.461 10.438 -9.258 1 97.12 95 ALA A C 1
ATOM 769 O O . ALA A 1 95 ? -13.43 10.414 -9.938 1 97.12 95 ALA A O 1
ATOM 770 N N . THR A 1 96 ? -14.547 10.008 -8.023 1 97.5 96 THR A N 1
ATOM 771 C CA . THR A 1 96 ? -13.406 9.312 -7.449 1 97.5 96 THR A CA 1
ATOM 772 C C . THR A 1 96 ? -13.195 7.961 -8.141 1 97.5 96 THR A C 1
ATOM 774 O O . THR A 1 96 ? -14.086 7.469 -8.836 1 97.5 96 THR A O 1
ATOM 777 N N . VAL A 1 97 ? -12.102 7.355 -7.938 1 97.94 97 VAL A N 1
ATOM 778 C CA . VAL A 1 97 ? -11.742 6.129 -8.641 1 97.94 97 VAL A CA 1
ATOM 779 C C . VAL A 1 97 ? -12.695 5.004 -8.234 1 97.94 97 VAL A C 1
ATOM 781 O O . VAL A 1 97 ? -13.18 4.25 -9.086 1 97.94 97 VAL A O 1
ATOM 784 N N . HIS A 1 98 ? -12.992 4.898 -6.922 1 97.94 98 HIS A N 1
ATOM 785 C CA . HIS A 1 98 ? -13.844 3.807 -6.473 1 97.94 98 HIS A CA 1
ATOM 786 C C . HIS A 1 98 ? -15.266 3.971 -6.996 1 97.94 98 HIS A C 1
ATOM 788 O O . HIS A 1 98 ? -16.016 2.994 -7.09 1 97.94 98 HIS A O 1
ATOM 794 N N . GLU A 1 99 ? -15.672 5.215 -7.312 1 97.62 99 GLU A N 1
ATOM 795 C CA . GLU A 1 99 ? -16.969 5.473 -7.93 1 97.62 99 GLU A CA 1
ATOM 796 C C . GLU A 1 99 ? -16.938 5.172 -9.43 1 97.62 99 GLU A C 1
ATOM 798 O O . GLU A 1 99 ? -17.891 4.609 -9.977 1 97.62 99 GLU A O 1
ATOM 803 N N . LYS A 1 100 ? -15.906 5.586 -10.07 1 97.88 100 LYS A N 1
ATOM 804 C CA . LYS A 1 100 ? -15.789 5.449 -11.523 1 97.88 100 LYS A CA 1
ATOM 805 C C . LYS A 1 100 ? -15.492 4.004 -11.914 1 97.88 100 LYS A C 1
ATOM 807 O O . LYS A 1 100 ? -15.969 3.523 -12.945 1 97.88 100 LYS A O 1
ATOM 812 N N . TRP A 1 101 ? -14.695 3.326 -11.203 1 97.62 101 TRP A N 1
ATOM 813 C CA . TRP A 1 101 ? -14.391 1.909 -11.383 1 97.62 101 TRP A CA 1
ATOM 814 C C . TRP A 1 101 ? -15.047 1.071 -10.289 1 97.62 101 TRP A C 1
ATOM 816 O O . TRP A 1 101 ? -16.266 0.845 -10.32 1 97.62 101 TRP A O 1
ATOM 826 N N . ASP A 1 102 ? -14.328 0.751 -9.188 1 97.44 102 ASP A N 1
ATOM 827 C CA . ASP A 1 102 ? -14.852 0.058 -8.016 1 97.44 102 ASP A CA 1
ATOM 828 C C . ASP A 1 102 ? -13.836 0.056 -6.875 1 97.44 102 ASP A C 1
ATOM 830 O O . ASP A 1 102 ? -12.711 0.535 -7.039 1 97.44 102 ASP A O 1
ATOM 834 N N . ASP A 1 103 ? -14.195 -0.408 -5.723 1 97.62 103 ASP A N 1
ATOM 835 C CA . ASP A 1 103 ? -13.359 -0.385 -4.527 1 97.62 103 ASP A CA 1
ATOM 836 C C . ASP A 1 103 ? -12.094 -1.21 -4.727 1 97.62 103 ASP A C 1
ATOM 838 O O . ASP A 1 103 ? -10.992 -0.769 -4.375 1 97.62 103 ASP A O 1
ATOM 842 N N . ASN A 1 104 ? -12.211 -2.371 -5.262 1 97.75 104 ASN A N 1
ATOM 843 C CA . ASN A 1 104 ? -11.086 -3.289 -5.41 1 97.75 104 ASN A CA 1
ATOM 844 C C . ASN A 1 104 ? -10.008 -2.715 -6.332 1 97.75 104 ASN A C 1
ATOM 846 O O . ASN A 1 104 ? -8.82 -2.766 -6.012 1 97.75 104 ASN A O 1
ATOM 850 N N . THR A 1 105 ? -10.469 -2.188 -7.465 1 97.81 105 THR A N 1
ATOM 851 C CA . THR A 1 105 ? -9.547 -1.55 -8.398 1 97.81 105 THR A CA 1
ATOM 852 C C . THR A 1 105 ? -8.828 -0.375 -7.73 1 97.81 105 THR A C 1
ATOM 854 O O . THR A 1 105 ? -7.625 -0.191 -7.914 1 97.81 105 THR A O 1
ATOM 857 N N . ALA A 1 106 ? -9.586 0.417 -6.992 1 98.56 106 ALA A N 1
ATOM 858 C CA . ALA A 1 106 ? -9 1.562 -6.301 1 98.56 106 ALA A CA 1
ATOM 859 C C . ALA A 1 106 ? -7.945 1.111 -5.289 1 98.56 106 ALA A C 1
ATOM 861 O O . ALA A 1 106 ? -6.906 1.756 -5.133 1 98.56 106 ALA A O 1
ATOM 862 N N . ILE A 1 107 ? -8.188 0.013 -4.57 1 98.69 107 ILE A N 1
ATOM 863 C CA . ILE A 1 107 ? -7.234 -0.512 -3.602 1 98.69 107 ILE A CA 1
ATOM 864 C C . ILE A 1 107 ? -5.941 -0.903 -4.312 1 98.69 107 ILE A C 1
ATOM 866 O O . ILE A 1 107 ? -4.855 -0.462 -3.928 1 98.69 107 ILE A O 1
ATOM 870 N N . LEU A 1 108 ? -6.008 -1.622 -5.383 1 98.75 108 LEU A N 1
ATOM 871 C CA . LEU A 1 108 ? -4.848 -2.131 -6.105 1 98.75 108 LEU A CA 1
ATOM 872 C C . LEU A 1 108 ? -4.074 -0.995 -6.762 1 98.75 108 LEU A C 1
ATOM 874 O O . LEU A 1 108 ? -2.84 -0.981 -6.734 1 98.75 108 LEU A O 1
ATOM 878 N N . SER A 1 109 ? -4.836 -0.104 -7.375 1 98.69 109 SER A N 1
ATOM 879 C CA . SER A 1 109 ? -4.184 1.034 -8.016 1 98.69 109 SER A CA 1
ATOM 880 C C . SER A 1 109 ? -3.418 1.875 -6.996 1 98.69 109 SER A C 1
ATOM 882 O O . SER A 1 109 ? -2.322 2.359 -7.281 1 98.69 109 SER A O 1
ATOM 884 N N . GLY A 1 110 ? -4.059 2.096 -5.84 1 98.75 110 GLY A N 1
ATOM 885 C CA . GLY A 1 110 ? -3.346 2.771 -4.766 1 98.75 110 GLY A CA 1
ATOM 886 C C . GLY A 1 110 ? -2.07 2.059 -4.355 1 98.75 110 GLY A C 1
ATOM 887 O O . GLY A 1 110 ? -1.033 2.697 -4.164 1 98.75 110 GLY A O 1
ATOM 888 N N . ASP A 1 111 ? -2.105 0.738 -4.23 1 98.81 111 ASP A N 1
ATOM 889 C CA . ASP A 1 111 ? -0.922 -0.043 -3.885 1 98.81 111 ASP A CA 1
ATOM 890 C C . ASP A 1 111 ? 0.196 0.177 -4.902 1 98.81 111 ASP A C 1
ATOM 892 O O . ASP A 1 111 ? 1.354 0.368 -4.527 1 98.81 111 ASP A O 1
ATOM 896 N N . VAL A 1 112 ? -0.148 0.142 -6.16 1 98.75 112 VAL A N 1
ATOM 897 C CA . VAL A 1 112 ? 0.845 0.315 -7.219 1 98.75 112 VAL A CA 1
ATOM 898 C C . VAL A 1 112 ? 1.415 1.73 -7.164 1 98.75 112 VAL A C 1
ATOM 900 O O . VAL A 1 112 ? 2.602 1.938 -7.426 1 98.75 112 VAL A O 1
ATOM 903 N N . MET A 1 113 ? 0.581 2.693 -6.875 1 98.75 113 MET A N 1
ATOM 904 C CA . MET A 1 113 ? 1.058 4.07 -6.762 1 98.75 113 MET A CA 1
ATOM 905 C C . MET A 1 113 ? 2.119 4.191 -5.672 1 98.75 113 MET A C 1
ATOM 907 O O . MET A 1 113 ? 3.111 4.898 -5.844 1 98.75 113 MET A O 1
ATOM 911 N N . LEU A 1 114 ? 1.867 3.523 -4.5 1 98.81 114 LEU A N 1
ATOM 912 C CA . LEU A 1 114 ? 2.881 3.541 -3.451 1 98.81 114 LEU A CA 1
ATOM 913 C C . LEU A 1 114 ? 4.191 2.939 -3.949 1 98.81 114 LEU A C 1
ATOM 915 O O . LEU A 1 114 ? 5.266 3.488 -3.699 1 98.81 114 LEU A O 1
ATOM 919 N N . VAL A 1 115 ? 4.141 1.876 -4.684 1 98.75 115 VAL A N 1
ATOM 920 C CA . VAL A 1 115 ? 5.316 1.228 -5.254 1 98.75 115 VAL A CA 1
ATOM 921 C C . VAL A 1 115 ? 6.004 2.174 -6.234 1 98.75 115 VAL A C 1
ATOM 923 O O . VAL A 1 115 ? 7.234 2.277 -6.246 1 98.75 115 VAL A O 1
ATOM 926 N N . LYS A 1 116 ? 5.203 2.855 -7.031 1 98.62 116 LYS A N 1
ATOM 927 C CA . LYS A 1 116 ? 5.754 3.791 -8.008 1 98.62 116 LYS A CA 1
ATOM 928 C C . LYS A 1 116 ? 6.477 4.945 -7.316 1 98.62 116 LYS A C 1
ATOM 930 O O . LYS A 1 116 ? 7.48 5.449 -7.828 1 98.62 116 LYS A O 1
ATOM 935 N N . ALA A 1 117 ? 5.922 5.383 -6.211 1 98.75 117 ALA A N 1
ATOM 936 C CA . ALA A 1 117 ? 6.621 6.406 -5.438 1 98.75 117 ALA A CA 1
ATOM 937 C C . ALA A 1 117 ? 8.016 5.93 -5.039 1 98.75 117 ALA A C 1
ATOM 939 O O . ALA A 1 117 ? 8.992 6.664 -5.184 1 98.75 117 ALA A O 1
ATOM 940 N N . TYR A 1 118 ? 8.133 4.734 -4.574 1 98.81 118 TYR A N 1
ATOM 941 C CA . TYR A 1 118 ? 9.43 4.172 -4.203 1 98.81 118 TYR A CA 1
ATOM 942 C C . TYR A 1 118 ? 10.344 4.074 -5.418 1 98.81 118 TYR A C 1
ATOM 944 O O . TYR A 1 118 ? 11.547 4.305 -5.312 1 98.81 118 TYR A O 1
ATOM 952 N N . ASP A 1 119 ? 9.789 3.697 -6.582 1 98.31 119 ASP A N 1
ATOM 953 C CA . ASP A 1 119 ? 10.578 3.615 -7.809 1 98.31 119 ASP A CA 1
ATOM 954 C C . ASP A 1 119 ? 11.203 4.961 -8.148 1 98.31 119 ASP A C 1
ATOM 956 O O . ASP A 1 119 ? 12.383 5.027 -8.523 1 98.31 119 ASP A O 1
ATOM 960 N N . LEU A 1 120 ? 10.43 5.973 -8.023 1 98.56 120 LEU A N 1
ATOM 961 C CA . LEU A 1 120 ? 10.906 7.316 -8.328 1 98.56 120 LEU A CA 1
ATOM 962 C C . LEU A 1 120 ? 12.008 7.738 -7.363 1 98.56 120 LEU A C 1
ATOM 964 O O . LEU A 1 120 ? 12.938 8.453 -7.75 1 98.56 120 LEU A O 1
ATOM 968 N N . LEU A 1 121 ? 11.945 7.301 -6.129 1 98.75 121 LEU A N 1
ATOM 969 C CA . LEU A 1 121 ? 12.938 7.66 -5.125 1 98.75 121 LEU A CA 1
ATOM 970 C C . LEU A 1 121 ? 14.281 7.008 -5.43 1 98.75 121 LEU A C 1
ATOM 972 O O . LEU A 1 121 ? 15.32 7.441 -4.918 1 98.75 121 LEU A O 1
ATOM 976 N N . LEU A 1 122 ? 14.312 5.969 -6.27 1 98.12 122 LEU A N 1
ATOM 977 C CA . LEU A 1 122 ? 15.547 5.262 -6.582 1 98.12 122 LEU A CA 1
ATOM 978 C C . LEU A 1 122 ? 16.469 6.125 -7.445 1 98.12 122 LEU A C 1
ATOM 980 O O . LEU A 1 122 ? 17.641 5.805 -7.621 1 98.12 122 LEU A O 1
ATOM 984 N N . SER A 1 123 ? 15.922 7.227 -7.957 1 97.81 123 SER A N 1
ATOM 985 C CA . SER A 1 123 ? 16.75 8.156 -8.719 1 97.81 123 SER A CA 1
ATOM 986 C C . SER A 1 123 ? 17.688 8.945 -7.801 1 97.81 123 SER A C 1
ATOM 988 O O . SER A 1 123 ? 18.609 9.602 -8.266 1 97.81 123 SER A O 1
ATOM 990 N N . ILE A 1 124 ? 17.469 8.875 -6.52 1 98.06 124 ILE A N 1
ATOM 991 C CA . ILE A 1 124 ? 18.266 9.586 -5.535 1 98.06 124 ILE A CA 1
ATOM 992 C C . ILE A 1 124 ? 19.688 9.039 -5.531 1 98.06 124 ILE A C 1
ATOM 994 O O . ILE A 1 124 ? 19.891 7.828 -5.641 1 98.06 124 ILE A O 1
ATOM 998 N N . ALA A 1 125 ? 20.641 9.922 -5.383 1 96.38 125 ALA A N 1
ATOM 999 C CA . ALA A 1 125 ? 22.047 9.531 -5.297 1 96.38 125 ALA A CA 1
ATOM 1000 C C . ALA A 1 125 ? 22.281 8.562 -4.133 1 96.38 125 ALA A C 1
ATOM 1002 O O . ALA A 1 125 ? 21.672 8.719 -3.066 1 96.38 125 ALA A O 1
ATOM 1003 N N . PRO A 1 126 ? 23.156 7.617 -4.336 1 95.25 126 PRO A N 1
ATOM 1004 C CA . PRO A 1 126 ? 23.375 6.562 -3.344 1 95.25 126 PRO A CA 1
ATOM 1005 C C . PRO A 1 126 ? 23.688 7.109 -1.956 1 95.25 126 PRO A C 1
ATOM 1007 O O . PRO A 1 126 ? 23.281 6.531 -0.948 1 95.25 126 PRO A O 1
ATOM 1010 N N . GLU A 1 127 ? 24.406 8.188 -1.919 1 95.56 127 GLU A N 1
ATOM 1011 C CA . GLU A 1 127 ? 24.844 8.711 -0.63 1 95.56 127 GLU A CA 1
ATOM 1012 C C . GLU A 1 127 ? 23.656 9.203 0.197 1 95.56 127 GLU A C 1
ATOM 1014 O O . GLU A 1 127 ? 23.75 9.297 1.424 1 95.56 127 GLU A O 1
ATOM 1019 N N . TYR A 1 128 ? 22.5 9.508 -0.449 1 97.44 128 TYR A N 1
ATOM 1020 C CA . TYR A 1 128 ? 21.344 10.047 0.262 1 97.44 128 TYR A CA 1
ATOM 1021 C C . TYR A 1 128 ? 20.203 9.047 0.268 1 97.44 128 TYR A C 1
ATOM 1023 O O . TYR A 1 128 ? 19.172 9.273 0.926 1 97.44 128 TYR A O 1
ATOM 1031 N N . LEU A 1 129 ? 20.312 7.961 -0.424 1 97.94 129 LEU A N 1
ATOM 1032 C CA . LEU A 1 129 ? 19.188 7.086 -0.723 1 97.94 129 LEU A CA 1
ATOM 1033 C C . LEU A 1 129 ? 18.656 6.438 0.549 1 97.94 129 LEU A C 1
ATOM 1035 O O . LEU A 1 129 ? 17.453 6.527 0.841 1 97.94 129 LEU A O 1
ATOM 1039 N N . LYS A 1 130 ? 19.516 5.812 1.337 1 97.69 130 LYS A N 1
ATOM 1040 C CA . LYS A 1 130 ? 19.078 5.082 2.521 1 97.69 130 LYS A CA 1
ATOM 1041 C C . LYS A 1 130 ? 18.406 6.016 3.523 1 97.69 130 LYS A C 1
ATOM 1043 O O . LYS A 1 130 ? 17.328 5.711 4.035 1 97.69 130 LYS A O 1
ATOM 1048 N N . GLU A 1 131 ? 19.016 7.141 3.773 1 98 131 GLU A N 1
ATOM 1049 C CA . GLU A 1 131 ? 18.453 8.117 4.703 1 98 131 GLU A CA 1
ATOM 1050 C C . GLU A 1 131 ? 17.094 8.625 4.219 1 98 131 GLU A C 1
ATOM 1052 O O . GLU A 1 131 ? 16.156 8.742 5.004 1 98 131 GLU A O 1
ATOM 1057 N N . SER A 1 132 ? 17.016 8.93 2.922 1 98.69 132 SER A N 1
ATOM 1058 C CA . SER A 1 132 ? 15.781 9.43 2.34 1 98.69 132 SER A CA 1
ATOM 1059 C C . SER A 1 132 ? 14.664 8.391 2.441 1 98.69 132 SER A C 1
ATOM 1061 O O . SER A 1 132 ? 13.531 8.727 2.771 1 98.69 132 SER A O 1
ATOM 1063 N N . LEU A 1 133 ? 15.039 7.152 2.211 1 98.81 133 LEU A N 1
ATOM 1064 C CA . LEU A 1 133 ? 14.047 6.09 2.275 1 98.81 133 LEU A CA 1
ATOM 1065 C C . LEU A 1 133 ? 13.594 5.855 3.713 1 98.81 133 LEU A C 1
ATOM 1067 O O . LEU A 1 133 ? 12.422 5.57 3.961 1 98.81 133 LEU A O 1
ATOM 1071 N N . GLN A 1 134 ? 14.461 5.934 4.652 1 98.56 134 GLN A N 1
ATOM 1072 C CA . GLN A 1 134 ? 14.109 5.797 6.059 1 98.56 134 GLN A CA 1
ATOM 1073 C C . GLN A 1 134 ? 13.102 6.867 6.477 1 98.56 134 GLN A C 1
ATOM 1075 O O . GLN A 1 134 ? 12.109 6.562 7.145 1 98.56 134 GLN A O 1
ATOM 1080 N N . LEU A 1 135 ? 13.391 8.062 6.102 1 98.81 135 LEU A N 1
ATOM 1081 C CA . LEU A 1 135 ? 12.5 9.18 6.43 1 98.81 135 LEU A CA 1
ATOM 1082 C C . LEU A 1 135 ? 11.172 9.047 5.691 1 98.81 135 LEU A C 1
ATOM 1084 O O . LEU A 1 135 ? 10.117 9.367 6.246 1 98.81 135 LEU A O 1
ATOM 1088 N N . PHE A 1 136 ? 11.234 8.586 4.418 1 98.88 136 PHE A N 1
ATOM 1089 C CA . PHE A 1 136 ? 10.016 8.367 3.648 1 98.88 136 PHE A CA 1
ATOM 1090 C C . PHE A 1 136 ? 9.148 7.297 4.301 1 98.88 136 PHE A C 1
ATOM 1092 O O . PHE A 1 136 ? 7.934 7.465 4.422 1 98.88 136 PHE A O 1
ATOM 1099 N N . ASN A 1 137 ? 9.766 6.207 4.723 1 98.81 137 ASN A N 1
ATOM 1100 C CA . ASN A 1 137 ? 9.039 5.137 5.398 1 98.81 137 ASN A CA 1
ATOM 1101 C C . ASN A 1 137 ? 8.352 5.637 6.664 1 98.81 137 ASN A C 1
ATOM 1103 O O . ASN A 1 137 ? 7.184 5.332 6.902 1 98.81 137 ASN A O 1
ATOM 1107 N N . LYS A 1 138 ? 9.062 6.387 7.441 1 98.62 138 LYS A N 1
ATOM 1108 C CA . LYS A 1 138 ? 8.492 6.965 8.656 1 98.62 138 LYS A CA 1
ATOM 1109 C C . LYS A 1 138 ? 7.281 7.84 8.328 1 98.62 138 LYS A C 1
ATOM 1111 O O . LYS A 1 138 ? 6.227 7.711 8.953 1 98.62 138 LYS A O 1
ATOM 1116 N N . THR A 1 139 ? 7.449 8.688 7.387 1 98.88 139 THR A N 1
ATOM 1117 C CA . THR A 1 139 ? 6.395 9.602 6.98 1 98.88 139 THR A CA 1
ATOM 1118 C C . THR A 1 139 ? 5.172 8.836 6.484 1 98.88 139 THR A C 1
ATOM 1120 O O . THR A 1 139 ? 4.039 9.156 6.855 1 98.88 139 THR A O 1
ATOM 1123 N N . ALA A 1 140 ? 5.41 7.836 5.652 1 98.81 140 ALA A N 1
ATOM 1124 C CA . ALA A 1 140 ? 4.324 7.039 5.094 1 98.81 140 ALA A CA 1
ATOM 1125 C C . ALA A 1 140 ? 3.525 6.352 6.195 1 98.81 140 ALA A C 1
ATOM 1127 O O . ALA A 1 140 ? 2.291 6.363 6.18 1 98.81 140 ALA A O 1
ATOM 1128 N N . ALA A 1 141 ? 4.176 5.754 7.16 1 98.62 141 ALA A N 1
ATOM 1129 C CA . ALA A 1 141 ? 3.504 5.113 8.289 1 98.62 141 ALA A CA 1
ATOM 1130 C C . ALA A 1 141 ? 2.715 6.133 9.109 1 98.62 141 ALA A C 1
ATOM 1132 O O . ALA A 1 141 ? 1.586 5.863 9.523 1 98.62 141 ALA A O 1
ATOM 1133 N N . GLU A 1 142 ? 3.334 7.266 9.312 1 98.81 142 GLU A N 1
ATOM 1134 C CA . GLU A 1 142 ? 2.701 8.312 10.102 1 98.81 142 GLU A CA 1
ATOM 1135 C C . GLU A 1 142 ? 1.427 8.82 9.43 1 98.81 142 GLU A C 1
ATOM 1137 O O . GLU A 1 142 ? 0.425 9.078 10.102 1 98.81 142 GLU A O 1
ATOM 1142 N N . VAL A 1 143 ? 1.483 8.992 8.125 1 98.81 143 VAL A N 1
ATOM 1143 C CA . VAL A 1 143 ? 0.287 9.414 7.406 1 98.81 143 VAL A CA 1
ATOM 1144 C C . VAL A 1 143 ? -0.82 8.383 7.586 1 98.81 143 VAL A C 1
ATOM 1146 O O . VAL A 1 143 ? -1.981 8.734 7.801 1 98.81 143 VAL A O 1
ATOM 1149 N N . CYS A 1 144 ? -0.461 7.09 7.527 1 98.69 144 CYS A N 1
ATOM 1150 C CA . CYS A 1 144 ? -1.433 6.023 7.754 1 98.69 144 CYS A CA 1
ATOM 1151 C C . CYS A 1 144 ? -1.976 6.078 9.18 1 98.69 144 CYS A C 1
ATOM 1153 O O . CYS A 1 144 ? -3.168 5.863 9.398 1 98.69 144 CYS A O 1
ATOM 1155 N N . GLU A 1 145 ? -1.119 6.324 10.109 1 98.69 145 GLU A N 1
ATOM 1156 C CA . GLU A 1 145 ? -1.543 6.473 11.5 1 98.69 145 GLU A CA 1
ATOM 1157 C C . GLU A 1 145 ? -2.543 7.617 11.656 1 98.69 145 GLU A C 1
ATOM 1159 O O . GLU A 1 145 ? -3.566 7.469 12.328 1 98.69 145 GLU A O 1
ATOM 1164 N N . GLY A 1 146 ? -2.195 8.75 11.047 1 98.69 146 GLY A N 1
ATOM 1165 C CA . GLY A 1 146 ? -3.113 9.875 11.07 1 98.69 146 GLY A CA 1
ATOM 1166 C C . GLY A 1 146 ? -4.477 9.547 10.492 1 98.69 146 GLY A C 1
ATOM 1167 O O . GLY A 1 146 ? -5.504 9.93 11.062 1 98.69 146 GLY A O 1
ATOM 1168 N N . GLN A 1 147 ? -4.508 8.836 9.383 1 98.31 147 GLN A N 1
ATOM 1169 C CA . GLN A 1 147 ? -5.77 8.445 8.758 1 98.31 147 GLN A CA 1
ATOM 1170 C C . GLN A 1 147 ? -6.559 7.504 9.664 1 98.31 147 GLN A C 1
ATOM 1172 O O . GLN A 1 147 ? -7.785 7.594 9.742 1 98.31 147 GLN A O 1
ATOM 1177 N N . GLN A 1 148 ? -5.879 6.586 10.328 1 98.38 148 GLN A N 1
ATOM 1178 C CA . GLN A 1 148 ? -6.559 5.688 11.25 1 98.38 148 GLN A CA 1
ATOM 1179 C C . GLN A 1 148 ? -7.184 6.457 12.414 1 98.38 148 GLN A C 1
ATOM 1181 O O . GLN A 1 148 ? -8.297 6.152 12.836 1 98.38 148 GLN A O 1
ATOM 1186 N N . PHE A 1 149 ? -6.426 7.434 12.961 1 98.38 149 PHE A N 1
ATOM 1187 C CA . PHE A 1 149 ? -7.004 8.289 13.992 1 98.38 149 PHE A CA 1
ATOM 1188 C C . PHE A 1 149 ? -8.273 8.969 13.492 1 98.38 149 PHE A C 1
ATOM 1190 O O . PHE A 1 149 ? -9.281 9.016 14.195 1 98.38 149 PHE A O 1
ATOM 1197 N N . ASP A 1 150 ? -8.211 9.492 12.289 1 97.12 150 ASP A N 1
ATOM 1198 C CA . ASP A 1 150 ? -9.367 10.148 11.688 1 97.12 150 ASP A CA 1
ATOM 1199 C C . ASP A 1 150 ? -10.57 9.203 11.633 1 97.12 150 ASP A C 1
ATOM 1201 O O . ASP A 1 150 ? -11.688 9.594 11.984 1 97.12 150 ASP A O 1
ATOM 1205 N N . MET A 1 151 ? -10.32 7.984 11.258 1 96.12 151 MET A N 1
ATOM 1206 C CA . MET A 1 151 ? -11.383 6.984 11.211 1 96.12 151 MET A CA 1
ATOM 1207 C C . MET A 1 151 ? -11.906 6.672 12.609 1 96.12 151 MET A C 1
ATOM 1209 O O . MET A 1 151 ? -13.109 6.523 12.812 1 96.12 151 MET A O 1
ATOM 1213 N N . ASN A 1 152 ? -10.977 6.559 13.547 1 97.12 152 ASN A N 1
ATOM 1214 C CA . ASN A 1 152 ? -11.375 6.301 14.93 1 97.12 152 ASN A CA 1
ATOM 1215 C C . ASN A 1 152 ? -12.289 7.398 15.461 1 97.12 152 ASN A C 1
ATOM 1217 O O . ASN A 1 152 ? -13.227 7.125 16.219 1 97.12 152 ASN A O 1
ATOM 1221 N N . PHE A 1 153 ? -12.023 8.617 15.109 1 96.94 153 PHE A N 1
ATOM 1222 C CA . PHE A 1 153 ? -12.734 9.773 15.641 1 96.94 153 PHE A CA 1
ATOM 1223 C C . PHE A 1 153 ? -14.18 9.781 15.148 1 96.94 153 PHE A C 1
ATOM 1225 O O . PHE A 1 153 ? -15.047 10.383 15.789 1 96.94 153 PHE A O 1
ATOM 1232 N N . GLU A 1 154 ? -14.445 9.125 14 1 92.88 154 GLU A N 1
ATOM 1233 C CA . GLU A 1 154 ? -15.812 9.047 13.492 1 92.88 154 GLU A CA 1
ATOM 1234 C C . GLU A 1 154 ? -16.719 8.289 14.461 1 92.88 154 GLU A C 1
ATOM 1236 O O . GLU A 1 154 ? -17.922 8.562 14.531 1 92.88 154 GLU A O 1
ATOM 1241 N N . ARG A 1 155 ? -16.125 7.406 15.25 1 91.88 155 ARG A N 1
ATOM 1242 C CA . ARG A 1 155 ? -16.922 6.539 16.109 1 91.88 155 ARG A CA 1
ATOM 1243 C C . ARG A 1 155 ? -16.859 7.004 17.562 1 91.88 155 ARG A C 1
ATOM 1245 O O . ARG A 1 155 ? -17.625 6.523 18.406 1 91.88 155 ARG A O 1
ATOM 1252 N N . ARG A 1 156 ? -15.992 7.938 17.75 1 93.94 156 ARG A N 1
ATOM 1253 C CA . ARG A 1 156 ? -15.828 8.422 19.109 1 93.94 156 ARG A CA 1
ATOM 1254 C C . ARG A 1 156 ? -16.688 9.664 19.359 1 93.94 156 ARG A C 1
ATOM 1256 O O . ARG A 1 156 ? -16.812 10.523 18.484 1 93.94 156 ARG A O 1
ATOM 1263 N N . GLU A 1 157 ? -17.156 9.719 20.547 1 90.25 157 GLU A N 1
ATOM 1264 C CA . GLU A 1 157 ? -17.984 10.875 20.922 1 90.25 157 GLU A CA 1
ATOM 1265 C C . GLU A 1 157 ? -17.109 12.07 21.281 1 90.25 157 GLU A C 1
ATOM 1267 O O . GLU A 1 157 ? -17.406 13.203 20.906 1 90.25 157 GLU A O 1
ATOM 1272 N N . LEU A 1 158 ? -16.094 11.758 22.047 1 92.31 158 LEU A N 1
ATOM 1273 C CA . LEU A 1 158 ? -15.234 12.828 22.531 1 92.31 158 LEU A CA 1
ATOM 1274 C C . LEU A 1 158 ? -13.828 12.688 21.953 1 92.31 158 LEU A C 1
ATOM 1276 O O . LEU A 1 158 ? -13.258 11.594 21.953 1 92.31 158 LEU A O 1
ATOM 1280 N N . VAL A 1 159 ? -13.359 13.727 21.391 1 97.12 159 VAL A N 1
ATOM 1281 C CA . VAL A 1 159 ? -11.992 13.883 20.906 1 97.12 159 VAL A CA 1
ATOM 1282 C C . VAL A 1 159 ? -11.375 15.148 21.484 1 97.12 159 VAL A C 1
ATOM 1284 O O . VAL A 1 159 ? -11.977 16.219 21.438 1 97.12 159 VAL A O 1
ATOM 1287 N N . SER A 1 160 ? -10.219 15.031 22.078 1 97.44 160 SER A N 1
ATOM 1288 C CA . SER A 1 160 ? -9.578 16.203 22.672 1 97.44 160 SER A CA 1
ATOM 1289 C C . SER A 1 160 ? -8.867 17.031 21.609 1 97.44 160 SER A C 1
ATOM 1291 O O . SER A 1 160 ? -8.602 16.562 20.516 1 97.44 160 SER A O 1
ATOM 1293 N N . GLU A 1 161 ? -8.609 18.25 22 1 97.5 161 GLU A N 1
ATOM 1294 C CA . GLU A 1 161 ? -7.84 19.141 21.141 1 97.5 161 GLU A CA 1
ATOM 1295 C C . GLU A 1 161 ? -6.484 18.531 20.781 1 97.5 161 GLU A C 1
ATOM 1297 O O . GLU A 1 161 ? -6.066 18.547 19.625 1 97.5 161 GLU A O 1
ATOM 1302 N N . GLU A 1 162 ? -5.836 17.969 21.734 1 98 162 GLU A N 1
ATOM 1303 C CA . GLU A 1 162 ? -4.523 17.359 21.547 1 98 162 GLU A CA 1
ATOM 1304 C C . GLU A 1 162 ? -4.594 16.203 20.547 1 98 162 GLU A C 1
ATOM 1306 O O . GLU A 1 162 ? -3.721 16.047 19.703 1 98 162 GLU A O 1
ATOM 1311 N N . GLU A 1 163 ? -5.625 15.398 20.734 1 98.19 163 GLU A N 1
ATOM 1312 C CA . GLU A 1 163 ? -5.805 14.266 19.828 1 98.19 163 GLU A CA 1
ATOM 1313 C C . GLU A 1 163 ? -6.039 14.727 18.391 1 98.19 163 GLU A C 1
ATOM 1315 O O . GLU A 1 163 ? -5.484 14.156 17.453 1 98.19 163 GLU A O 1
ATOM 1320 N N . TYR A 1 164 ? -6.855 15.727 18.281 1 98.44 164 TYR A N 1
ATOM 1321 C CA . TYR A 1 164 ? -7.133 16.234 16.953 1 98.44 164 TYR A CA 1
ATOM 1322 C C . TYR A 1 164 ? -5.871 16.797 16.312 1 98.44 164 TYR A C 1
ATOM 1324 O O . TYR A 1 164 ? -5.578 16.516 15.141 1 98.44 164 TYR A O 1
ATOM 1332 N N . LEU A 1 165 ? -5.148 17.578 17.047 1 98.62 165 LEU A N 1
ATOM 1333 C CA . LEU A 1 165 ? -3.934 18.188 16.531 1 98.62 165 LEU A CA 1
ATOM 1334 C C . LEU A 1 165 ? -2.908 17.125 16.141 1 98.62 165 LEU A C 1
ATOM 1336 O O . LEU A 1 165 ? -2.201 17.281 15.148 1 98.62 165 LEU A O 1
ATOM 1340 N N . ASN A 1 166 ? -2.832 16.094 16.922 1 98.69 166 ASN A N 1
ATOM 1341 C CA . ASN A 1 166 ? -1.939 15 16.562 1 98.69 166 ASN A CA 1
ATOM 1342 C C . ASN A 1 166 ? -2.385 14.305 15.281 1 98.69 166 ASN A C 1
ATOM 1344 O O . ASN A 1 166 ? -1.552 13.922 14.461 1 98.69 166 ASN A O 1
ATOM 1348 N N . MET A 1 167 ? -3.658 14.148 15.172 1 98.62 167 MET A N 1
ATOM 1349 C CA . MET A 1 167 ? -4.203 13.5 13.984 1 98.62 167 MET A CA 1
ATOM 1350 C C . MET A 1 167 ? -3.867 14.305 12.727 1 98.62 167 MET A C 1
ATOM 1352 O O . MET A 1 167 ? -3.391 13.742 11.742 1 98.62 167 MET A O 1
ATOM 1356 N N . ILE A 1 168 ? -4.023 15.602 12.719 1 98.44 168 ILE A N 1
ATOM 1357 C CA . ILE A 1 168 ? -3.762 16.375 11.508 1 98.44 168 ILE A CA 1
ATOM 1358 C C . ILE A 1 168 ? -2.254 16.531 11.312 1 98.44 168 ILE A C 1
ATOM 1360 O O . ILE A 1 168 ? -1.78 16.656 10.18 1 98.44 168 ILE A O 1
ATOM 1364 N N . ARG A 1 169 ? -1.467 16.531 12.406 1 98.69 169 ARG A N 1
ATOM 1365 C CA . ARG A 1 169 ? -0.015 16.469 12.281 1 98.69 169 ARG A CA 1
ATOM 1366 C C . ARG A 1 169 ? 0.405 15.258 11.453 1 98.69 169 ARG A C 1
ATOM 1368 O O . ARG A 1 169 ? 1.169 15.391 10.492 1 98.69 169 ARG A O 1
ATOM 1375 N N . LEU A 1 170 ? -0.159 14.117 11.789 1 98.81 170 LEU A N 1
ATOM 1376 C CA . LEU A 1 170 ? 0.212 12.852 11.164 1 98.81 170 LEU A CA 1
ATOM 1377 C C . LEU A 1 170 ? -0.405 12.734 9.773 1 98.81 170 LEU A C 1
ATOM 1379 O O . LEU A 1 170 ? 0.285 12.383 8.812 1 98.81 170 LEU A O 1
ATOM 1383 N N . LYS A 1 171 ? -1.604 13.07 9.633 1 98.19 171 LYS A N 1
ATOM 1384 C CA . LYS A 1 171 ? -2.35 12.852 8.398 1 98.19 171 LYS A CA 1
ATOM 1385 C C . LYS A 1 171 ? -1.908 13.828 7.309 1 98.19 171 LYS A C 1
ATOM 1387 O O . LYS A 1 171 ? -1.91 13.484 6.125 1 98.19 171 LYS A O 1
ATOM 1392 N N . THR A 1 172 ? -1.452 15.039 7.723 1 97.38 172 THR A N 1
ATOM 1393 C CA . THR A 1 172 ? -1.24 16.094 6.738 1 97.38 172 THR A CA 1
ATOM 1394 C C . THR A 1 172 ? 0.157 16.688 6.875 1 97.38 172 THR A C 1
ATOM 1396 O O . THR A 1 172 ? 0.923 16.719 5.91 1 97.38 172 THR A O 1
ATOM 1399 N N . ALA A 1 173 ? 0.566 17.062 7.984 1 98.62 173 ALA A N 1
ATOM 1400 C CA . ALA A 1 173 ? 1.699 17.969 8.188 1 98.62 173 ALA A CA 1
ATOM 1401 C C . ALA A 1 173 ? 3.023 17.234 7.977 1 98.62 173 ALA A C 1
ATOM 1403 O O . ALA A 1 173 ? 3.977 17.812 7.445 1 98.62 173 ALA A O 1
ATOM 1404 N N . VAL A 1 174 ? 3.08 16 8.359 1 98.81 174 VAL A N 1
ATOM 1405 C CA . VAL A 1 174 ? 4.348 15.281 8.289 1 98.81 174 VAL A CA 1
ATOM 1406 C C . VAL A 1 174 ? 4.793 15.164 6.832 1 98.81 174 VAL A C 1
ATOM 1408 O O . VAL A 1 174 ? 5.988 15.203 6.535 1 98.81 174 VAL A O 1
ATOM 1411 N N . LEU A 1 175 ? 3.859 14.984 5.91 1 98.81 175 LEU A N 1
ATOM 1412 C CA . LEU A 1 175 ? 4.23 14.859 4.504 1 98.81 175 LEU A CA 1
ATOM 1413 C C . LEU A 1 175 ? 4.793 16.172 3.979 1 98.81 175 LEU A C 1
ATOM 1415 O O . LEU A 1 175 ? 5.719 16.188 3.164 1 98.81 175 LEU A O 1
ATOM 1419 N N . LEU A 1 176 ? 4.242 17.312 4.414 1 98.44 176 LEU A N 1
ATOM 1420 C CA . LEU A 1 176 ? 4.781 18.625 4.043 1 98.44 176 LEU A CA 1
ATOM 1421 C C . LEU A 1 176 ? 6.188 18.797 4.598 1 98.44 176 LEU A C 1
ATOM 1423 O O . LEU A 1 176 ? 7.078 19.281 3.893 1 98.44 176 LEU A O 1
ATOM 1427 N N . GLY A 1 177 ? 6.324 18.469 5.867 1 98.81 177 GLY A N 1
ATOM 1428 C CA . GLY A 1 177 ? 7.652 18.5 6.465 1 98.81 177 GLY A CA 1
ATOM 1429 C C . GLY A 1 177 ? 8.664 17.656 5.707 1 98.81 177 GLY A C 1
ATOM 1430 O O . GLY A 1 177 ? 9.758 18.125 5.398 1 98.81 177 GLY A O 1
ATOM 1431 N N . PHE A 1 178 ? 8.281 16.453 5.379 1 98.94 178 PHE A N 1
ATOM 1432 C CA . PHE A 1 178 ? 9.172 15.555 4.656 1 98.94 178 PHE A CA 1
ATOM 1433 C C . PHE A 1 178 ? 9.531 16.125 3.295 1 98.94 178 PHE A C 1
ATOM 1435 O O . PHE A 1 178 ? 10.68 16.031 2.859 1 98.94 178 PHE A O 1
ATOM 1442 N N . ALA A 1 179 ? 8.539 16.656 2.568 1 98.88 179 ALA A N 1
ATOM 1443 C CA . ALA A 1 179 ? 8.797 17.234 1.254 1 98.88 179 ALA A CA 1
ATOM 1444 C C . ALA A 1 179 ? 9.945 18.234 1.312 1 98.88 179 ALA A C 1
ATOM 1446 O O . ALA A 1 179 ? 10.875 18.188 0.499 1 98.88 179 ALA A O 1
ATOM 1447 N N . LEU A 1 180 ? 9.961 19.109 2.285 1 98.81 180 LEU A N 1
ATOM 1448 C CA . LEU A 1 180 ? 10.992 20.125 2.449 1 98.81 180 LEU A CA 1
ATOM 1449 C C . LEU A 1 180 ? 12.312 19.484 2.887 1 98.81 180 LEU A C 1
ATOM 1451 O O . LEU A 1 180 ? 13.367 19.797 2.342 1 98.81 180 LEU A O 1
ATOM 1455 N N . GLN A 1 181 ? 12.219 18.578 3.844 1 98.88 181 GLN A N 1
ATOM 1456 C CA . GLN A 1 181 ? 13.398 17.906 4.359 1 98.88 181 GLN A CA 1
ATOM 1457 C C . GLN A 1 181 ? 14.117 17.125 3.256 1 98.88 181 GLN A C 1
ATOM 1459 O O . GLN A 1 181 ? 15.344 17.141 3.178 1 98.88 181 GLN A O 1
ATOM 1464 N N . LEU A 1 182 ? 13.352 16.422 2.451 1 98.94 182 LEU A N 1
ATOM 1465 C CA . LEU A 1 182 ? 13.898 15.641 1.351 1 98.94 182 LEU A CA 1
ATOM 1466 C C . LEU A 1 182 ? 14.703 16.531 0.402 1 98.94 182 LEU A C 1
ATOM 1468 O O . LEU A 1 182 ? 15.836 16.188 0.053 1 98.94 182 LEU A O 1
ATOM 1472 N N . GLY A 1 183 ? 14.109 17.656 -0.015 1 98.81 183 GLY A N 1
ATOM 1473 C CA . GLY A 1 183 ? 14.828 18.578 -0.877 1 98.81 183 GLY A CA 1
ATOM 1474 C C . GLY A 1 183 ? 16.156 19.016 -0.295 1 98.81 183 GLY A C 1
ATOM 1475 O O . GLY A 1 183 ? 17.188 19.016 -0.99 1 98.81 183 GLY A O 1
ATOM 1476 N N . ALA A 1 184 ? 16.141 19.359 0.975 1 98.62 184 ALA A N 1
ATOM 1477 C CA . ALA A 1 184 ? 17.359 19.812 1.657 1 98.62 184 ALA A CA 1
ATOM 1478 C C . ALA A 1 184 ? 18.406 18.703 1.684 1 98.62 184 ALA A C 1
ATOM 1480 O O . ALA A 1 184 ? 19.578 18.953 1.376 1 98.62 184 ALA A O 1
ATOM 1481 N N . ILE A 1 185 ? 17.984 17.484 2.014 1 98.69 185 ILE A N 1
ATOM 1482 C CA . ILE A 1 185 ? 18.891 16.359 2.105 1 98.69 185 ILE A CA 1
ATOM 1483 C C . ILE A 1 185 ? 19.547 16.109 0.747 1 98.69 185 ILE A C 1
ATOM 1485 O O . ILE A 1 185 ? 20.766 15.977 0.652 1 98.69 185 ILE A O 1
ATOM 1489 N N . LEU A 1 186 ? 18.766 16.109 -0.287 1 98.62 186 LEU A N 1
ATOM 1490 C CA . LEU A 1 186 ? 19.25 15.789 -1.626 1 98.62 186 LEU A CA 1
ATOM 1491 C C . LEU A 1 186 ? 20.234 16.844 -2.113 1 98.62 186 LEU A C 1
ATOM 1493 O O . LEU A 1 186 ? 21.047 16.594 -3.002 1 98.62 186 LEU A O 1
ATOM 1497 N N . ALA A 1 187 ? 20.156 18.047 -1.532 1 98 187 ALA A N 1
ATOM 1498 C CA . ALA A 1 187 ? 21.031 19.141 -1.935 1 98 187 ALA A CA 1
ATOM 1499 C C . ALA A 1 187 ? 22.25 19.25 -1.021 1 98 187 ALA A C 1
ATOM 1501 O O . ALA A 1 187 ? 23.047 20.172 -1.148 1 98 187 ALA A O 1
ATOM 1502 N N . GLY A 1 188 ? 22.344 18.328 -0.073 1 97.31 188 GLY A N 1
ATOM 1503 C CA . GLY A 1 188 ? 23.516 18.25 0.771 1 97.31 188 GLY A CA 1
ATOM 1504 C C . GLY A 1 188 ? 23.469 19.219 1.94 1 97.31 188 GLY A C 1
ATOM 1505 O O . GLY A 1 188 ? 24.516 19.594 2.482 1 97.31 188 GLY A O 1
ATOM 1506 N N . ALA A 1 189 ? 22.297 19.672 2.307 1 97.25 189 ALA A N 1
ATOM 1507 C CA . ALA A 1 189 ? 22.156 20.531 3.475 1 97.25 189 ALA A CA 1
ATOM 1508 C C . ALA A 1 189 ? 22.641 19.828 4.738 1 97.25 189 ALA A C 1
ATOM 1510 O O . ALA A 1 189 ? 22.75 18.609 4.777 1 97.25 189 ALA A O 1
ATOM 1511 N N . THR A 1 190 ? 22.984 20.688 5.793 1 96.5 190 THR A N 1
ATOM 1512 C CA . THR A 1 190 ? 23.328 20.109 7.09 1 96.5 190 THR A CA 1
ATOM 1513 C C . THR A 1 190 ? 22.125 19.422 7.711 1 96.5 190 THR A C 1
ATOM 1515 O O . THR A 1 190 ? 20.984 19.75 7.383 1 96.5 190 THR A O 1
ATOM 1518 N N . LYS A 1 191 ? 22.375 18.469 8.594 1 96.81 191 LYS A N 1
ATOM 1519 C CA . LYS A 1 191 ? 21.297 17.781 9.297 1 96.81 191 LYS A CA 1
ATOM 1520 C C . LYS A 1 191 ? 20.422 18.766 10.047 1 96.81 191 LYS A C 1
ATOM 1522 O O . LYS A 1 191 ? 19.203 18.594 10.109 1 96.81 191 LYS A O 1
ATOM 1527 N N . SER A 1 192 ? 21.016 19.766 10.578 1 96.56 192 SER A N 1
ATOM 1528 C CA . SER A 1 192 ? 20.281 20.781 11.328 1 96.56 192 SER A CA 1
ATOM 1529 C C . SER A 1 192 ? 19.344 21.562 10.422 1 96.56 192 SER A C 1
ATOM 1531 O O . SER A 1 192 ? 18.188 21.797 10.773 1 96.56 192 SER A O 1
ATOM 1533 N N . ASP A 1 193 ? 19.859 21.969 9.281 1 97 193 ASP A N 1
ATOM 1534 C CA . ASP A 1 193 ? 19.016 22.703 8.336 1 97 193 ASP A CA 1
ATOM 1535 C C . ASP A 1 193 ? 17.859 21.844 7.84 1 97 193 ASP A C 1
ATOM 1537 O O . ASP A 1 193 ? 16.734 22.312 7.727 1 97 193 ASP A O 1
ATOM 1541 N N . ALA A 1 194 ? 18.172 20.625 7.488 1 98.06 194 ALA A N 1
ATOM 1542 C CA . ALA A 1 194 ? 17.141 19.703 7.02 1 98.06 194 ALA A CA 1
ATOM 1543 C C . ALA A 1 194 ? 16.047 19.531 8.07 1 98.06 194 ALA A C 1
ATOM 1545 O O . ALA A 1 194 ? 14.852 19.516 7.734 1 98.06 194 ALA A O 1
ATOM 1546 N N . GLN A 1 195 ? 16.438 19.422 9.312 1 98 195 GLN A N 1
ATOM 1547 C CA . GLN A 1 195 ? 15.461 19.281 10.391 1 98 195 GLN A CA 1
ATOM 1548 C C . GLN A 1 195 ? 14.641 20.562 10.555 1 98 195 GLN A C 1
ATOM 1550 O O . GLN A 1 195 ? 13.43 20.5 10.812 1 98 195 GLN A O 1
ATOM 1555 N N . ARG A 1 196 ? 15.258 21.656 10.469 1 97.62 196 ARG A N 1
ATOM 1556 C CA . ARG A 1 196 ? 14.562 22.938 10.586 1 97.62 196 ARG A CA 1
ATOM 1557 C C . ARG A 1 196 ? 13.5 23.078 9.5 1 97.62 196 ARG A C 1
ATOM 1559 O O . ARG A 1 196 ? 12.406 23.578 9.758 1 97.62 196 ARG A O 1
ATOM 1566 N N . LEU A 1 197 ? 13.883 22.688 8.297 1 98.5 197 LEU A N 1
ATOM 1567 C CA . LEU A 1 197 ? 12.93 22.734 7.195 1 98.5 197 LEU A CA 1
ATOM 1568 C C . LEU A 1 197 ? 11.781 21.766 7.426 1 98.5 197 LEU A C 1
ATOM 1570 O O . LEU A 1 197 ? 10.633 22.047 7.086 1 98.5 197 LEU A O 1
ATOM 1574 N N . TYR A 1 198 ? 12.07 20.594 7.961 1 98.75 198 TYR A N 1
ATOM 1575 C CA . TYR A 1 198 ? 11.023 19.672 8.352 1 98.75 198 TYR A CA 1
ATOM 1576 C C . TYR A 1 198 ? 10.07 20.312 9.359 1 98.75 198 TYR A C 1
ATOM 1578 O O . TYR A 1 198 ? 8.852 20.234 9.195 1 98.75 198 TYR A O 1
ATOM 1586 N N . ASP A 1 199 ? 10.633 20.922 10.383 1 98.5 199 ASP A N 1
ATOM 1587 C CA . ASP A 1 199 ? 9.828 21.531 11.438 1 98.5 199 ASP A CA 1
ATOM 1588 C C . ASP A 1 199 ? 8.977 22.672 10.891 1 98.5 199 ASP A C 1
ATOM 1590 O O . ASP A 1 199 ? 7.816 22.828 11.266 1 98.5 199 ASP A O 1
ATOM 1594 N N . PHE A 1 200 ? 9.633 23.453 10.055 1 98.44 200 PHE A N 1
ATOM 1595 C CA . PHE A 1 200 ? 8.898 24.516 9.367 1 98.44 200 PHE A CA 1
ATOM 1596 C C . PHE A 1 200 ? 7.699 23.953 8.625 1 98.44 200 PHE A C 1
ATOM 1598 O O . PHE A 1 200 ? 6.57 24.406 8.812 1 98.44 200 PHE A O 1
ATOM 1605 N N . GLY A 1 201 ? 7.895 22.938 7.789 1 98.44 201 GLY A N 1
ATOM 1606 C CA . GLY A 1 201 ? 6.828 22.297 7.031 1 98.44 201 GLY A CA 1
ATOM 1607 C C . GLY A 1 201 ? 5.742 21.703 7.91 1 98.44 201 GLY A C 1
ATOM 1608 O O . GLY A 1 201 ? 4.555 21.797 7.594 1 98.44 201 GLY A O 1
ATOM 1609 N N . MET A 1 202 ? 6.137 21.078 9 1 98.56 202 MET A N 1
ATOM 1610 C CA . MET A 1 202 ? 5.199 20.469 9.938 1 98.56 202 MET A CA 1
ATOM 1611 C C . MET A 1 202 ? 4.266 21.516 10.539 1 98.56 202 MET A C 1
ATOM 1613 O O . MET A 1 202 ? 3.049 21.328 10.547 1 98.56 202 MET A O 1
ATOM 1617 N N . ASN A 1 203 ? 4.828 22.594 10.992 1 98.56 203 ASN A N 1
ATOM 1618 C CA . ASN A 1 203 ? 4.027 23.656 11.602 1 98.56 203 ASN A CA 1
ATOM 1619 C C . ASN A 1 203 ? 3.102 24.312 10.586 1 98.56 203 ASN A C 1
ATOM 1621 O O . ASN A 1 203 ? 1.917 24.516 10.859 1 98.56 203 ASN A O 1
ATOM 1625 N N . ILE A 1 204 ? 3.637 24.594 9.438 1 97.81 204 ILE A N 1
ATOM 1626 C CA . ILE A 1 204 ? 2.814 25.219 8.398 1 97.81 204 ILE A CA 1
ATOM 1627 C C . ILE A 1 204 ? 1.717 24.25 7.965 1 97.81 204 ILE A C 1
ATOM 1629 O O . ILE A 1 204 ? 0.599 24.656 7.652 1 97.81 204 ILE A O 1
ATOM 1633 N N . GLY A 1 205 ? 2.086 22.969 7.895 1 98.06 205 GLY A N 1
ATOM 1634 C CA . GLY A 1 205 ? 1.102 21.969 7.539 1 98.06 205 GLY A CA 1
ATOM 1635 C C . GLY A 1 205 ? -0.077 21.922 8.492 1 98.06 205 GLY A C 1
ATOM 1636 O O . GLY A 1 205 ? -1.227 21.812 8.062 1 98.06 205 GLY A O 1
ATOM 1637 N N . ILE A 1 206 ? 0.167 21.969 9.766 1 98.62 206 ILE A N 1
ATOM 1638 C CA . ILE A 1 206 ? -0.898 21.984 10.758 1 98.62 206 ILE A CA 1
ATOM 1639 C C . ILE A 1 206 ? -1.768 23.234 10.562 1 98.62 206 ILE A C 1
ATOM 1641 O O . ILE A 1 206 ? -2.996 23.141 10.539 1 98.62 206 ILE A O 1
ATOM 1645 N N . ALA A 1 207 ? -1.112 24.375 10.375 1 98.25 207 ALA A N 1
ATOM 1646 C CA . ALA A 1 207 ? -1.827 25.641 10.18 1 98.25 207 ALA A CA 1
ATOM 1647 C C . ALA A 1 207 ? -2.709 25.578 8.938 1 98.25 207 ALA A C 1
ATOM 1649 O O . ALA A 1 207 ? -3.846 26.062 8.953 1 98.25 207 ALA A O 1
ATOM 1650 N N . PHE A 1 208 ? -2.186 25.016 7.902 1 96.5 208 PHE A N 1
ATOM 1651 C CA . PHE A 1 208 ? -2.936 24.906 6.656 1 96.5 208 PHE A CA 1
ATOM 1652 C C . PHE A 1 208 ? -4.191 24.062 6.855 1 96.5 208 PHE A C 1
ATOM 1654 O O . PHE A 1 208 ? -5.242 24.359 6.285 1 96.5 208 PHE A O 1
ATOM 1661 N N . GLN A 1 209 ? -4.051 23 7.594 1 96.69 209 GLN A N 1
ATOM 1662 C CA . GLN A 1 209 ? -5.2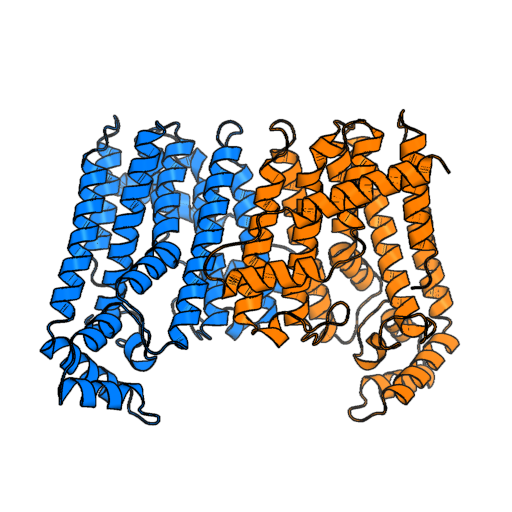23 22.156 7.828 1 96.69 209 GLN A CA 1
ATOM 1663 C C . GLN A 1 209 ? -6.277 22.891 8.648 1 96.69 209 GLN A C 1
ATOM 1665 O O . GLN A 1 209 ? -7.473 22.797 8.367 1 96.69 209 GLN A O 1
ATOM 1670 N N . LEU A 1 210 ? -5.844 23.625 9.664 1 97.88 210 LEU A N 1
ATOM 1671 C CA . LEU A 1 210 ? -6.766 24.438 10.453 1 97.88 210 LEU A CA 1
ATOM 1672 C C . LEU A 1 210 ? -7.457 25.484 9.57 1 97.88 210 LEU A C 1
ATOM 1674 O O . LEU A 1 210 ? -8.656 25.734 9.727 1 97.88 210 LEU A O 1
ATOM 1678 N N . LYS A 1 211 ? -6.711 26.016 8.711 1 96 211 LYS A N 1
ATOM 1679 C CA . LYS A 1 211 ? -7.273 26.984 7.773 1 96 211 LYS A CA 1
ATOM 1680 C C . LYS A 1 211 ? -8.336 26.328 6.883 1 96 211 LYS A C 1
ATOM 1682 O O . LYS A 1 211 ? -9.398 26.922 6.652 1 96 211 LYS A O 1
ATOM 1687 N N . ASP A 1 212 ? -8 25.172 6.395 1 93.44 212 ASP A N 1
ATOM 1688 C CA . ASP A 1 212 ? -8.969 24.438 5.574 1 93.44 212 ASP A CA 1
ATOM 1689 C C . ASP A 1 212 ? -10.258 24.188 6.352 1 93.44 212 ASP A C 1
ATOM 1691 O O . ASP A 1 212 ? -11.352 24.266 5.793 1 93.44 212 ASP A O 1
ATOM 1695 N N . ASP A 1 213 ? -10.156 23.844 7.594 1 95.06 213 ASP A N 1
ATOM 1696 C CA . ASP A 1 213 ? -11.312 23.625 8.453 1 95.06 213 ASP A CA 1
ATOM 1697 C C . ASP A 1 213 ? -12.148 24.906 8.57 1 95.06 213 ASP A C 1
ATOM 1699 O O . ASP A 1 213 ? -13.383 24.844 8.547 1 95.06 213 ASP A O 1
ATOM 1703 N N . LEU A 1 214 ? -11.477 25.984 8.719 1 95.94 214 LEU A N 1
ATOM 1704 C CA . LEU A 1 214 ? -12.148 27.281 8.836 1 95.94 214 LEU A CA 1
ATOM 1705 C C . LEU A 1 214 ? -12.875 27.625 7.539 1 95.94 214 LEU A C 1
ATOM 1707 O O . LEU A 1 214 ? -14.031 28.062 7.566 1 95.94 214 LEU A O 1
ATOM 1711 N N . LEU A 1 215 ? -12.18 27.422 6.465 1 93.75 215 LEU A N 1
ATOM 1712 C CA . LEU A 1 215 ? -12.734 27.766 5.164 1 93.75 215 LEU A CA 1
ATOM 1713 C C . LEU A 1 215 ? -13.953 26.906 4.844 1 93.75 215 LEU A C 1
ATOM 1715 O O . LEU A 1 215 ? -14.891 27.375 4.191 1 93.75 215 LEU A O 1
ATOM 1719 N N . ASP A 1 216 ? -14.008 25.703 5.328 1 93.44 216 ASP A N 1
ATOM 1720 C CA . ASP A 1 216 ? -15.141 24.812 5.109 1 93.44 216 ASP A CA 1
ATOM 1721 C C . ASP A 1 216 ? -16.406 25.375 5.742 1 93.44 216 ASP A C 1
ATOM 1723 O O . ASP A 1 216 ? -17.516 25.062 5.301 1 93.44 216 ASP A O 1
ATOM 1727 N N . VAL A 1 217 ? -16.281 26.234 6.719 1 94.31 217 VAL A N 1
ATOM 1728 C CA . VAL A 1 217 ? -17.438 26.75 7.453 1 94.31 217 VAL A CA 1
ATOM 1729 C C . VAL A 1 217 ? -17.672 28.203 7.082 1 94.31 217 VAL A C 1
ATOM 1731 O O . VAL A 1 217 ? -18.812 28.641 6.945 1 94.31 217 VAL A O 1
ATOM 1734 N N . TYR A 1 218 ? -16.609 28.953 6.812 1 93.81 218 TYR A N 1
ATOM 1735 C CA . TYR A 1 218 ? -16.766 30.391 6.82 1 93.81 218 TYR A CA 1
ATOM 1736 C C . TYR A 1 218 ? -16.453 30.984 5.453 1 93.81 218 TYR A C 1
ATOM 1738 O O . TYR A 1 218 ? -16.656 32.188 5.227 1 93.81 218 TYR A O 1
ATOM 1746 N N . ALA A 1 219 ? -15.914 30.156 4.602 1 87.88 219 ALA A N 1
ATOM 1747 C CA . ALA A 1 219 ? -15.57 30.703 3.293 1 87.88 219 ALA A CA 1
ATOM 1748 C C . ALA A 1 219 ? -16.828 31.125 2.533 1 87.88 219 ALA A C 1
ATOM 1750 O O . ALA A 1 219 ? -17.922 30.609 2.777 1 87.88 219 ALA A O 1
ATOM 1751 N N . ASP A 1 220 ? -16.531 32 1.663 1 80.44 220 ASP A N 1
ATOM 1752 C CA . ASP A 1 220 ? -17.609 32.375 0.742 1 80.44 220 ASP A CA 1
ATOM 1753 C C . ASP A 1 220 ? -17.938 31.25 -0.218 1 80.44 220 ASP A C 1
ATOM 1755 O O . ASP A 1 220 ? -17.031 30.656 -0.821 1 80.44 220 ASP A O 1
ATOM 1759 N N . LYS A 1 221 ? -19.234 30.891 -0.285 1 73.56 221 LYS A N 1
ATOM 1760 C CA . LYS A 1 221 ? -19.719 29.781 -1.095 1 73.56 221 LYS A CA 1
ATOM 1761 C C . LYS A 1 221 ? -19.203 29.891 -2.529 1 73.56 221 LYS A C 1
ATOM 1763 O O . LYS A 1 221 ? -18.875 28.875 -3.152 1 73.56 221 LYS A O 1
ATOM 1768 N N . GLU A 1 222 ? -19.125 31.062 -2.977 1 68.5 222 GLU A N 1
ATOM 1769 C CA . GLU A 1 222 ? -18.75 31.281 -4.371 1 68.5 222 GLU A CA 1
ATOM 1770 C C . GLU A 1 222 ? -17.25 31.016 -4.582 1 68.5 222 GLU A C 1
ATOM 1772 O O . GLU A 1 222 ? -16.844 30.625 -5.672 1 68.5 222 GLU A O 1
ATOM 1777 N N . LYS A 1 223 ? -16.609 31.203 -3.568 1 70 223 LYS A N 1
ATOM 1778 C CA . LYS A 1 223 ? -15.156 31.094 -3.678 1 70 223 LYS A CA 1
ATOM 1779 C C . LYS A 1 223 ? -14.672 29.703 -3.281 1 70 223 LYS A C 1
ATOM 1781 O O . LYS A 1 223 ? -13.641 29.234 -3.766 1 70 223 LYS A O 1
ATOM 1786 N N . PHE A 1 224 ? -15.555 29.156 -2.523 1 70.31 224 PHE A N 1
ATOM 1787 C CA . PHE A 1 224 ? -15.125 27.875 -1.984 1 70.31 224 PHE A CA 1
ATOM 1788 C C . PHE A 1 224 ? -15.539 26.734 -2.906 1 70.31 224 PHE A C 1
ATOM 1790 O O . PHE A 1 224 ? -16.703 26.641 -3.307 1 70.31 224 PHE A O 1
ATOM 1797 N N . GLY A 1 225 ? -14.992 26.281 -3.877 1 61.12 225 GLY A N 1
ATOM 1798 C CA . GLY A 1 225 ? -15.078 25.266 -4.914 1 61.12 225 GLY A CA 1
ATOM 1799 C C . GLY A 1 225 ? -15.828 24.016 -4.473 1 61.12 225 GLY A C 1
ATOM 1800 O O . GLY A 1 225 ? -16.016 23.094 -5.258 1 61.12 225 GLY A O 1
ATOM 1801 N N . LYS A 1 226 ? -16.219 23.984 -3.125 1 66.25 226 LYS A N 1
ATOM 1802 C CA . LYS A 1 226 ? -17.031 22.859 -2.65 1 66.25 226 LYS A CA 1
ATOM 1803 C C . LYS A 1 226 ? -18.141 23.328 -1.726 1 66.25 226 LYS A C 1
ATOM 1805 O O . LYS A 1 226 ? -18.281 24.531 -1.464 1 66.25 226 LYS A O 1
ATOM 1810 N N . GLN A 1 227 ? -19.031 22.297 -1.434 1 69.75 227 GLN A N 1
ATOM 1811 C CA . GLN A 1 227 ? -20.125 22.625 -0.53 1 69.75 227 GLN A CA 1
ATOM 1812 C C . GLN A 1 227 ? -19.594 23.109 0.82 1 69.75 227 GLN A C 1
ATOM 1814 O O . GLN A 1 227 ? -18.828 22.406 1.479 1 69.75 227 GLN A O 1
ATOM 1819 N N . VAL A 1 228 ? -19.906 24.266 1.139 1 79.81 228 VAL A N 1
ATOM 1820 C CA . VAL A 1 228 ? -19.547 24.828 2.438 1 79.81 228 VAL A CA 1
ATOM 1821 C C . VAL A 1 228 ? -20.312 24.109 3.541 1 79.81 228 VAL A C 1
ATOM 1823 O O . VAL A 1 228 ? -21.516 23.844 3.393 1 79.81 228 VAL A O 1
ATOM 1826 N N . GLY A 1 229 ? -19.547 23.719 4.613 1 90.44 229 GLY A N 1
ATOM 1827 C CA . GLY A 1 229 ? -20.188 23.094 5.762 1 90.44 229 GLY A CA 1
ATOM 1828 C C . GLY A 1 229 ? -20.234 21.594 5.676 1 90.44 229 GLY A C 1
ATOM 1829 O O . GLY A 1 229 ? -21.016 20.938 6.395 1 90.44 229 GLY A O 1
ATOM 1830 N N . GLY A 1 230 ? -19.531 21.141 4.723 1 88.88 230 GLY A N 1
ATOM 1831 C CA . GLY A 1 230 ? -19.5 19.688 4.582 1 88.88 230 GLY A CA 1
ATOM 1832 C C . GLY A 1 230 ? -19.078 18.984 5.855 1 88.88 230 GLY A C 1
ATOM 1833 O O . GLY A 1 230 ? -19.609 17.922 6.188 1 88.88 230 GLY A O 1
ATOM 1834 N N . ASP A 1 231 ? -18.188 19.5 6.602 1 93.44 231 ASP A N 1
ATOM 1835 C CA . ASP A 1 231 ? -17.703 18.922 7.852 1 93.44 231 ASP A CA 1
ATOM 1836 C C . ASP A 1 231 ? -18.797 18.938 8.922 1 93.44 231 ASP A C 1
ATOM 1838 O O . ASP A 1 231 ? -18.906 18 9.719 1 93.44 231 ASP A O 1
ATOM 1842 N N . ILE A 1 232 ? -19.547 19.969 8.891 1 95.5 232 ILE A N 1
ATOM 1843 C CA . ILE A 1 232 ? -20.641 20.078 9.836 1 95.5 232 ILE A CA 1
ATOM 1844 C C . ILE A 1 232 ? -21.719 19.047 9.523 1 95.5 232 ILE A C 1
ATOM 1846 O O . ILE A 1 232 ? -22.203 18.344 10.414 1 95.5 232 ILE A O 1
ATOM 1850 N N . ILE A 1 233 ? -22.031 18.969 8.266 1 93.62 233 ILE A N 1
ATOM 1851 C CA . ILE A 1 233 ? -23.078 18.047 7.828 1 93.62 233 ILE A CA 1
ATOM 1852 C C . ILE A 1 233 ? -22.688 16.625 8.211 1 93.62 233 ILE A C 1
ATOM 1854 O O . ILE A 1 233 ? -23.516 15.852 8.695 1 93.62 233 ILE A O 1
ATOM 1858 N N . ALA A 1 234 ? -21.422 16.328 8.094 1 90.38 234 ALA A N 1
ATOM 1859 C CA . ALA A 1 234 ? -20.922 14.969 8.32 1 90.38 234 ALA A CA 1
ATOM 1860 C C . ALA A 1 234 ? -20.531 14.766 9.781 1 90.38 234 ALA A C 1
ATOM 1862 O O . ALA A 1 234 ? -20.125 13.672 10.172 1 90.38 234 ALA A O 1
ATOM 1863 N N . ASN A 1 235 ? -20.641 15.766 10.633 1 94.25 235 ASN A N 1
ATOM 1864 C CA . ASN A 1 235 ? -20.234 15.719 12.031 1 94.25 235 ASN A CA 1
ATOM 1865 C C . ASN A 1 235 ? -18.766 15.359 12.18 1 94.25 235 ASN A C 1
ATOM 1867 O O . ASN A 1 235 ? -18.406 14.586 13.062 1 94.25 235 ASN A O 1
ATOM 1871 N N . LYS A 1 236 ? -17.953 15.82 11.266 1 93.75 236 LYS A N 1
ATOM 1872 C CA . LYS A 1 236 ? -16.516 15.57 11.383 1 93.75 236 LYS A CA 1
ATOM 1873 C C . LYS A 1 236 ? -15.945 16.266 12.617 1 93.75 236 LYS A C 1
ATOM 1875 O O . LYS A 1 236 ? -16.266 17.422 12.891 1 93.75 236 LYS A O 1
ATOM 1880 N N . LYS A 1 237 ? -15.148 15.578 13.305 1 96.25 237 LYS A N 1
ATOM 1881 C CA . LYS A 1 237 ? -14.562 16.141 14.508 1 96.25 237 LYS A CA 1
ATOM 1882 C C . LYS A 1 237 ? -13.352 17.016 14.18 1 96.25 237 LYS A C 1
ATOM 1884 O O . LYS A 1 237 ? -12.234 16.719 14.617 1 96.25 237 LYS A O 1
ATOM 1889 N N . THR A 1 238 ? -13.625 18.062 13.484 1 96.75 238 THR A N 1
ATOM 1890 C CA . THR A 1 238 ? -12.578 19.047 13.242 1 96.75 238 THR A CA 1
ATOM 1891 C C . THR A 1 238 ? -12.258 19.828 14.508 1 96.75 238 THR A C 1
ATOM 1893 O O . THR A 1 238 ? -12.922 19.641 15.531 1 96.75 238 THR A O 1
ATOM 1896 N N . TYR A 1 239 ? -11.273 20.656 14.352 1 97.81 239 TYR A N 1
ATOM 1897 C CA . TYR A 1 239 ? -10.906 21.5 15.484 1 97.81 239 TYR A CA 1
ATOM 1898 C C . TYR A 1 239 ? -12.094 22.312 15.969 1 97.81 239 TYR A C 1
ATOM 1900 O O . TYR A 1 239 ? -12.289 22.484 17.172 1 97.81 239 TYR A O 1
ATOM 1908 N N . LEU A 1 240 ? -12.906 22.797 15.039 1 98.12 240 LEU A N 1
ATOM 1909 C CA . LEU A 1 240 ? -14.047 23.641 15.367 1 98.12 240 LEU A CA 1
ATOM 1910 C C . LEU A 1 240 ? -15.047 22.875 16.234 1 98.12 240 LEU A C 1
ATOM 1912 O O . LEU A 1 240 ? -15.469 23.375 17.281 1 98.12 240 LEU A O 1
ATOM 1916 N N . LEU A 1 241 ? -15.43 21.734 15.805 1 97.88 241 LEU A N 1
ATOM 1917 C CA . LEU A 1 241 ? -16.391 20.938 16.578 1 97.88 241 LEU A CA 1
ATOM 1918 C C . LEU A 1 241 ? -15.805 20.531 17.922 1 97.88 241 LEU A C 1
ATOM 1920 O O . LEU A 1 241 ? -16.5 20.562 18.938 1 97.88 241 LEU A O 1
ATOM 1924 N N . VAL A 1 242 ? -14.531 20.109 17.906 1 97.94 242 VAL A N 1
ATOM 1925 C CA . VAL A 1 242 ? -13.859 19.688 19.141 1 97.94 242 VAL A CA 1
ATOM 1926 C C . VAL A 1 242 ? -13.898 20.812 20.156 1 97.94 242 VAL A C 1
ATOM 1928 O O . VAL A 1 242 ? -14.273 20.609 21.312 1 97.94 242 VAL A O 1
ATOM 1931 N N . LYS A 1 243 ? -13.633 22.031 19.766 1 97.44 243 LYS A N 1
ATOM 1932 C CA . LYS A 1 243 ? -13.602 23.188 20.656 1 97.44 243 LYS A CA 1
ATOM 1933 C C . LYS A 1 243 ? -15 23.594 21.078 1 97.44 243 LYS A C 1
ATOM 1935 O O . LYS A 1 243 ? -15.203 24.047 22.219 1 97.44 243 LYS A O 1
ATOM 1940 N N . ALA A 1 244 ? -15.922 23.438 20.172 1 97.94 244 ALA A N 1
ATOM 1941 C CA . ALA A 1 244 ? -17.312 23.734 20.5 1 97.94 244 ALA A CA 1
ATOM 1942 C C . ALA A 1 244 ? -17.828 22.797 21.594 1 97.94 244 ALA A C 1
ATOM 1944 O O . ALA A 1 244 ? -18.484 23.25 22.531 1 97.94 244 ALA A O 1
ATOM 1945 N N . LYS A 1 245 ? -17.562 21.562 21.422 1 97.12 245 LYS A N 1
ATOM 1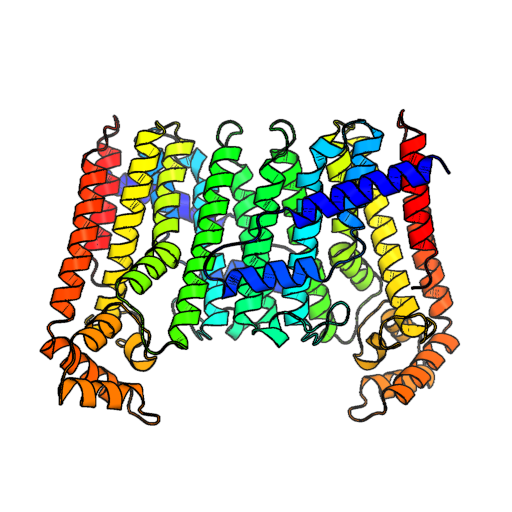946 C CA . LYS A 1 245 ? -17.984 20.578 22.406 1 97.12 245 LYS A CA 1
ATOM 1947 C C . LYS A 1 245 ? -17.359 20.844 23.766 1 97.12 245 LYS A C 1
ATOM 1949 O O . LYS A 1 245 ? -18 20.672 24.797 1 97.12 245 LYS A O 1
ATOM 1954 N N . GLU A 1 246 ? -16.156 21.266 23.766 1 95.81 246 GLU A N 1
ATOM 1955 C CA . GLU A 1 246 ? -15.438 21.578 25 1 95.81 246 GLU A CA 1
ATOM 1956 C C . GLU A 1 246 ? -16 22.812 25.672 1 95.81 246 GLU A C 1
ATOM 1958 O O . GLU A 1 246 ? -16.016 22.906 26.906 1 95.81 246 GLU A O 1
ATOM 1963 N N . SER A 1 247 ? -16.531 23.766 24.906 1 96.06 247 SER A N 1
ATOM 1964 C CA . SER A 1 247 ? -16.844 25.094 25.406 1 96.06 247 SER A CA 1
ATOM 1965 C C . SER A 1 247 ? -18.344 25.234 25.703 1 96.06 247 SER A C 1
ATOM 1967 O O . SER A 1 247 ? -18.75 26.078 26.5 1 96.06 247 SER A O 1
ATOM 1969 N N . ALA A 1 248 ? -19.109 24.422 24.984 1 97 248 ALA A N 1
ATOM 1970 C CA . ALA A 1 248 ? -20.562 24.594 25.062 1 97 248 ALA A CA 1
ATOM 1971 C C . ALA A 1 248 ? -21.094 24.141 26.422 1 97 248 ALA A C 1
ATOM 1973 O O . ALA A 1 248 ? -20.656 23.125 26.953 1 97 248 ALA A O 1
ATOM 1974 N N . THR A 1 249 ? -21.984 25 27 1 96.75 249 THR A N 1
ATOM 1975 C CA . THR A 1 249 ? -22.672 24.672 28.25 1 96.75 249 THR A CA 1
ATOM 1976 C C . THR A 1 249 ? -24.156 25.016 28.141 1 96.75 249 THR A C 1
ATOM 1978 O O . THR A 1 249 ? -24.578 25.734 27.234 1 96.75 249 THR A O 1
ATOM 1981 N N . GLY A 1 250 ? -24.953 24.406 29 1 96.75 250 GLY A N 1
ATOM 1982 C CA . GLY A 1 250 ? -26.359 24.734 29.094 1 96.75 250 GLY A CA 1
ATOM 1983 C C . GLY A 1 250 ? -27.109 24.59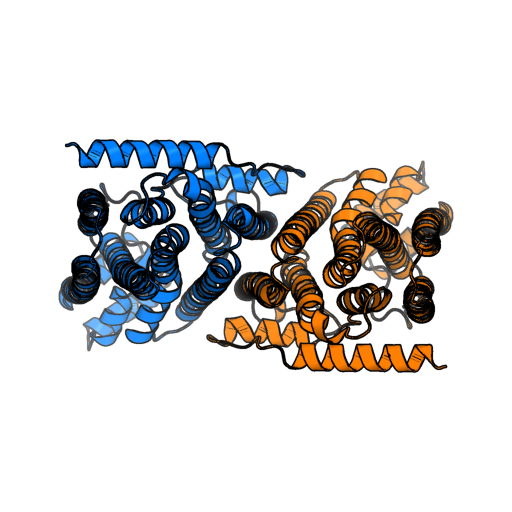4 27.781 1 96.75 250 GLY A C 1
ATOM 1984 O O . GLY A 1 250 ? -27 23.562 27.109 1 96.75 250 GLY A O 1
ATOM 1985 N N . PRO A 1 251 ? -27.828 25.656 27.484 1 96.88 251 PRO A N 1
ATOM 1986 C CA . PRO A 1 251 ? -28.672 25.594 26.281 1 96.88 251 PRO A CA 1
ATOM 1987 C C . PRO A 1 251 ? -27.859 25.438 25 1 96.88 251 PRO A C 1
ATOM 1989 O O . PRO A 1 251 ? -28.312 24.797 24.047 1 96.88 251 PRO A O 1
ATOM 1992 N N . THR A 1 252 ? -26.688 26.062 25 1 97.44 252 THR A N 1
ATOM 1993 C CA . THR A 1 252 ? -25.844 25.969 23.828 1 97.44 252 THR A CA 1
ATOM 1994 C C . THR A 1 252 ? -25.375 24.531 23.594 1 97.44 252 THR A C 1
ATOM 1996 O O . THR A 1 252 ? -25.359 24.047 22.469 1 97.44 252 THR A O 1
ATOM 1999 N N . LYS A 1 253 ? -25.016 23.859 24.656 1 97.75 253 LYS A N 1
ATOM 2000 C CA . LYS A 1 253 ? -24.641 22.453 24.578 1 97.75 253 LYS A CA 1
ATOM 2001 C C . LYS A 1 253 ? -25.797 21.594 24.109 1 97.75 253 LYS A C 1
ATOM 2003 O O . LYS A 1 253 ? -25.625 20.719 23.266 1 97.75 253 LYS A O 1
ATOM 2008 N N . ASP A 1 254 ? -26.938 21.859 24.641 1 97.81 254 ASP A N 1
ATOM 2009 C CA . ASP A 1 254 ? -28.125 21.094 24.281 1 97.81 254 ASP A CA 1
ATOM 2010 C C . ASP A 1 254 ? -28.453 21.25 22.797 1 97.81 254 ASP A C 1
ATOM 2012 O O . ASP A 1 254 ? -28.797 20.266 22.125 1 97.81 254 ASP A O 1
ATOM 2016 N N . GLU A 1 255 ? -28.328 22.453 22.375 1 97.62 255 GLU A N 1
ATOM 2017 C CA . GLU A 1 255 ? -28.609 22.734 20.969 1 97.62 255 GLU A CA 1
ATOM 2018 C C . GLU A 1 255 ? -27.594 22.031 20.062 1 97.62 255 GLU A C 1
ATOM 2020 O O . GLU A 1 255 ? -27.969 21.469 19.031 1 97.62 255 GLU A O 1
ATOM 2025 N N . LEU A 1 256 ? -26.359 22.141 20.406 1 97.88 256 LEU A N 1
ATOM 2026 C CA . LEU A 1 256 ? -25.312 21.484 19.641 1 97.88 256 LEU A CA 1
ATOM 2027 C C . LEU A 1 256 ? -25.562 19.984 19.562 1 97.88 256 LEU A C 1
ATOM 2029 O O . LEU A 1 256 ? -25.5 19.391 18.469 1 97.88 256 LEU A O 1
ATOM 2033 N N . GLU A 1 257 ? -25.844 19.391 20.688 1 97.12 257 GLU A N 1
ATOM 2034 C CA . GLU A 1 257 ? -26.078 17.953 20.75 1 97.12 257 GLU A CA 1
ATOM 2035 C C . GLU A 1 257 ? -27.297 17.562 19.938 1 97.12 257 GLU A C 1
ATOM 2037 O O . GLU A 1 257 ? -27.328 16.484 19.328 1 97.12 257 GLU A O 1
ATOM 2042 N N . LYS A 1 258 ? -28.25 18.391 19.984 1 97.25 258 LYS A N 1
ATOM 2043 C CA . LYS A 1 258 ? -29.453 18.141 19.203 1 97.25 258 LYS A CA 1
ATOM 2044 C C . LYS A 1 258 ? -29.125 18.016 17.719 1 97.25 258 LYS A C 1
ATOM 2046 O O . LYS A 1 258 ? -29.578 17.078 17.047 1 97.25 258 LYS A O 1
ATOM 2051 N N . TRP A 1 259 ? -28.359 18.891 17.219 1 96.81 259 TRP A N 1
ATOM 2052 C CA . TRP A 1 259 ? -28.016 18.891 15.805 1 96.81 259 TRP A CA 1
ATOM 2053 C C . TRP A 1 259 ? -27.094 17.719 15.469 1 96.81 259 TRP A C 1
ATOM 2055 O O . TRP A 1 259 ? -27.188 17.141 14.383 1 96.81 259 TRP A O 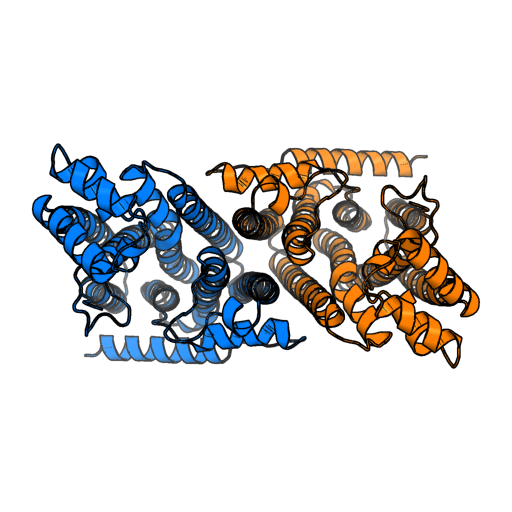1
ATOM 2065 N N . LEU A 1 260 ? -26.188 17.375 16.375 1 95.94 260 LEU A N 1
ATOM 2066 C CA . LEU A 1 260 ? -25.219 16.297 16.141 1 95.94 260 LEU A CA 1
ATOM 2067 C C . LEU A 1 260 ? -25.922 14.945 16.109 1 95.94 260 LEU A C 1
ATOM 2069 O O . LEU A 1 260 ? -25.469 14.023 15.422 1 95.94 260 LEU A O 1
ATOM 2073 N N . HIS A 1 261 ? -27.047 14.836 16.75 1 95.5 261 HIS A N 1
ATOM 2074 C CA . HIS A 1 261 ? -27.734 13.547 16.844 1 95.5 261 HIS A CA 1
ATOM 2075 C C . HIS A 1 261 ? -28.984 13.523 15.969 1 95.5 261 HIS A C 1
ATOM 2077 O O . HIS A 1 261 ? -29.703 12.523 15.93 1 95.5 261 HIS A O 1
ATOM 2083 N N . ALA A 1 262 ? -29.156 14.609 15.305 1 94.56 262 ALA A N 1
ATOM 2084 C CA . ALA A 1 262 ? -30.328 14.672 14.438 1 94.56 262 ALA A CA 1
ATOM 2085 C C . ALA A 1 262 ? -30.234 13.648 13.312 1 94.56 262 ALA A C 1
ATOM 2087 O O . ALA A 1 262 ? -29.203 13.508 12.68 1 94.56 262 ALA A O 1
ATOM 2088 N N . LYS A 1 263 ? -31.25 12.914 12.992 1 89.81 263 LYS A N 1
ATOM 2089 C CA . LYS A 1 263 ? -31.281 11.875 11.969 1 89.81 263 LYS A CA 1
ATOM 2090 C C . LYS A 1 263 ? -31.828 12.422 10.648 1 89.81 263 LYS A C 1
ATOM 2092 O O . LYS A 1 263 ? -31.516 11.898 9.578 1 89.81 263 LYS A O 1
ATOM 2097 N N . SER A 1 264 ? -32.75 13.367 10.773 1 93.62 264 SER A N 1
ATOM 2098 C CA . SER A 1 264 ? -33.312 14.062 9.617 1 93.62 264 SER A CA 1
ATOM 2099 C C . SER A 1 264 ? -33.219 15.57 9.773 1 93.62 264 SER A C 1
ATOM 2101 O O . SER A 1 264 ? -33.688 16.141 10.758 1 93.62 264 SER A O 1
ATOM 2103 N N . PHE A 1 265 ? -32.531 16.109 8.789 1 94.88 265 PHE A N 1
ATOM 2104 C CA . PHE A 1 265 ? -32.312 17.562 8.844 1 94.88 265 PHE A CA 1
ATOM 2105 C C . PHE A 1 265 ? -32 18.109 7.457 1 94.88 265 PHE A C 1
ATOM 2107 O O . PHE A 1 265 ? -31.625 17.375 6.555 1 94.88 265 PHE A O 1
ATOM 2114 N N . SER A 1 266 ? -32.312 19.391 7.344 1 95.31 266 SER A N 1
ATOM 2115 C CA . SER A 1 266 ? -31.797 20.141 6.195 1 95.31 266 SER A CA 1
ATOM 2116 C C . SER A 1 266 ? -30.328 20.5 6.371 1 95.31 266 SER A C 1
ATOM 2118 O O . SER A 1 266 ? -29.953 21.094 7.387 1 95.31 266 SER A O 1
ATOM 2120 N N . SER A 1 267 ? -29.547 20.219 5.402 1 93.75 267 SER A N 1
ATOM 2121 C CA . SER A 1 267 ? -28.125 20.547 5.465 1 93.75 267 SER A CA 1
ATOM 2122 C C . SER A 1 267 ? -27.922 22.047 5.723 1 93.75 267 SER A C 1
ATOM 2124 O O . SER A 1 267 ? -27.062 22.422 6.512 1 93.75 267 SER A O 1
ATOM 2126 N N . GLU A 1 268 ? -28.656 22.766 5.07 1 94 268 GLU A N 1
ATOM 2127 C CA . GLU A 1 268 ? -28.531 24.219 5.211 1 94 268 GLU A CA 1
ATOM 2128 C C . GLU A 1 268 ? -28.859 24.656 6.633 1 94 268 GLU A C 1
ATOM 2130 O O . GLU A 1 268 ? -28.156 25.5 7.203 1 94 268 GLU A O 1
ATOM 2135 N N . ASP A 1 269 ? -29.875 24.062 7.219 1 96.5 269 ASP A N 1
ATOM 2136 C CA . ASP A 1 269 ? -30.297 24.422 8.57 1 96.5 269 ASP A CA 1
ATOM 2137 C C . ASP A 1 269 ? -29.266 24 9.602 1 96.5 269 ASP A C 1
ATOM 2139 O O . ASP A 1 269 ? -28.969 24.75 10.539 1 96.5 269 ASP A O 1
ATOM 2143 N N . LYS A 1 270 ? -28.812 22.906 9.367 1 96.81 270 LYS A N 1
ATOM 2144 C CA . LYS A 1 270 ? -27.797 22.391 10.289 1 96.81 270 LYS A CA 1
ATOM 2145 C C . LYS A 1 270 ? -26.547 23.25 10.258 1 96.81 270 LYS A C 1
ATOM 2147 O O . LYS A 1 270 ? -26 23.609 11.312 1 96.81 270 LYS A O 1
ATOM 2152 N N . VAL A 1 271 ? -26.109 23.609 9.078 1 96.75 271 VAL A N 1
ATOM 2153 C CA . VAL A 1 271 ? -24.891 24.406 8.922 1 96.75 271 VAL A CA 1
ATOM 2154 C C . VAL A 1 271 ? -25.094 25.781 9.555 1 96.75 271 VAL A C 1
ATOM 2156 O O . VAL A 1 271 ? -24.234 26.266 10.281 1 96.75 271 VAL A O 1
ATOM 2159 N N . LYS A 1 272 ? -26.203 26.312 9.312 1 96.56 272 LYS A N 1
ATOM 2160 C CA . LYS A 1 272 ? -26.516 27.625 9.875 1 96.56 272 LYS A CA 1
ATOM 2161 C C . LYS A 1 272 ? -26.547 27.578 11.398 1 96.56 272 LYS A C 1
ATOM 2163 O O . LYS A 1 272 ? -25.953 28.422 12.062 1 96.56 272 LYS A O 1
ATOM 2168 N N . ALA A 1 273 ? -27.219 26.594 11.914 1 97.56 273 ALA A N 1
ATOM 2169 C CA . ALA A 1 273 ? -27.391 26.469 13.359 1 97.56 273 ALA A CA 1
ATOM 2170 C C . ALA A 1 273 ? -26.062 26.219 14.055 1 97.56 273 ALA A C 1
ATOM 2172 O O . ALA A 1 273 ? -25.734 26.844 15.062 1 97.56 273 ALA A O 1
ATOM 2173 N N . VAL A 1 274 ? -25.344 25.344 13.516 1 98.12 274 VAL A N 1
ATOM 2174 C CA . VAL A 1 274 ? -24.078 24.969 14.125 1 98.12 274 VAL A CA 1
ATOM 2175 C C . VAL A 1 274 ? -23.078 26.125 13.992 1 98.12 274 VAL A C 1
ATOM 2177 O O . VAL A 1 274 ? -22.312 26.406 14.914 1 98.12 274 VAL A O 1
ATOM 2180 N N . THR A 1 275 ? -23.109 26.781 12.867 1 97.81 275 THR A N 1
ATOM 2181 C CA . THR A 1 275 ? -22.25 27.938 12.688 1 97.81 275 THR A CA 1
ATOM 2182 C C . THR A 1 275 ? -22.578 29.031 13.703 1 97.81 275 THR A C 1
ATOM 2184 O O . THR A 1 275 ? -21.688 29.688 14.234 1 97.81 275 THR A O 1
ATOM 2187 N N . ALA A 1 276 ? -23.828 29.188 13.906 1 98 276 ALA A N 1
ATOM 2188 C CA . ALA A 1 276 ? -24.266 30.172 14.898 1 98 276 ALA A CA 1
ATOM 2189 C C . ALA A 1 276 ? -23.734 29.828 16.281 1 98 276 ALA A C 1
ATOM 2191 O O . ALA A 1 276 ? -23.359 30.719 17.047 1 98 276 ALA A O 1
ATOM 2192 N N . ILE A 1 277 ? -23.766 28.578 16.562 1 98.38 277 ILE A N 1
ATOM 2193 C CA . ILE A 1 277 ? -23.219 28.125 17.828 1 98.38 277 ILE A CA 1
ATOM 2194 C C . ILE A 1 277 ? -21.719 28.391 17.875 1 98.38 277 ILE A C 1
ATOM 2196 O O . ILE A 1 277 ? -21.203 28.859 18.891 1 98.38 277 ILE A O 1
ATOM 2200 N N . TYR A 1 278 ? -21.016 28.078 16.766 1 98.5 278 TYR A N 1
ATOM 2201 C CA . TYR A 1 278 ? -19.594 28.391 16.672 1 98.5 278 TYR A CA 1
ATOM 2202 C C . TYR A 1 278 ? -19.328 29.859 16.938 1 98.5 278 TYR A C 1
ATOM 2204 O O . TYR A 1 278 ? -18.391 30.219 17.656 1 98.5 278 TYR A O 1
ATOM 2212 N N . ASP A 1 279 ? -20.172 30.719 16.422 1 98.19 279 ASP A N 1
ATOM 2213 C CA . ASP A 1 279 ? -20.016 32.156 16.578 1 98.19 279 ASP A CA 1
ATOM 2214 C C . ASP A 1 279 ? -20.219 32.594 18.031 1 98.19 279 ASP A C 1
ATOM 2216 O O . ASP A 1 279 ? -19.438 33.375 18.578 1 98.19 279 ASP A O 1
ATOM 2220 N N . GLN A 1 280 ? -21.25 32.031 18.547 1 98 280 GLN A N 1
ATOM 2221 C CA . GLN A 1 280 ? -21.547 32.344 19.938 1 98 280 GLN A CA 1
ATOM 2222 C C . GLN A 1 280 ? -20.391 31.969 20.859 1 98 280 GLN A C 1
ATOM 2224 O O . GLN A 1 280 ? -20.109 32.688 21.828 1 98 280 GLN A O 1
ATOM 2229 N N . LEU A 1 281 ? -19.75 30.922 20.516 1 98.19 281 LEU A N 1
ATOM 2230 C CA . LEU A 1 281 ? -18.688 30.391 21.359 1 98.19 281 LEU A CA 1
ATOM 2231 C C . LEU A 1 281 ? -17.328 30.922 20.922 1 98.19 281 LEU A C 1
ATOM 2233 O O . LEU A 1 281 ? -16.297 30.516 21.469 1 98.19 281 LEU A O 1
ATOM 2237 N N . LEU A 1 282 ? -17.234 31.812 19.891 1 98.31 282 LEU A N 1
ATOM 2238 C CA . LEU A 1 282 ? -16.031 32.438 19.359 1 98.31 282 LEU A CA 1
ATOM 2239 C C . LEU A 1 282 ? -15.047 31.375 18.844 1 98.31 282 LEU A C 1
ATOM 2241 O O . LEU A 1 282 ? -13.844 31.484 19.094 1 98.31 282 LEU A O 1
ATOM 2245 N N . ILE A 1 283 ? -15.594 30.344 18.234 1 98.31 283 ILE A N 1
ATOM 2246 C CA . ILE A 1 283 ? -14.789 29.219 17.766 1 98.31 283 ILE A CA 1
ATOM 2247 C C . ILE A 1 283 ? -13.891 29.672 16.625 1 98.31 283 ILE A C 1
ATOM 2249 O O . ILE A 1 283 ? -12.758 29.203 16.484 1 98.31 283 ILE A O 1
ATOM 2253 N N . LYS A 1 284 ? -14.391 30.5 15.758 1 97.81 284 LYS A N 1
ATOM 2254 C CA . LYS A 1 284 ? -13.578 31.031 14.672 1 97.81 284 LYS A CA 1
ATOM 2255 C C . LYS A 1 284 ? -12.312 31.703 15.211 1 97.81 284 LYS A C 1
ATOM 2257 O O . LYS A 1 284 ? -11.203 31.422 14.75 1 97.81 284 LYS A O 1
ATOM 2262 N N . GLU A 1 285 ? -12.5 32.562 16.172 1 98.06 285 GLU A N 1
ATOM 2263 C CA . GLU A 1 285 ? -11.391 33.312 16.75 1 98.06 285 GLU A CA 1
ATOM 2264 C C . GLU A 1 285 ? -10.406 32.375 17.453 1 98.06 285 GLU A C 1
ATOM 2266 O O . GLU A 1 285 ? -9.188 32.562 17.328 1 98.06 285 GLU A O 1
ATOM 2271 N N . LYS A 1 286 ? -10.93 31.391 18.172 1 98.06 286 LYS A N 1
ATOM 2272 C CA . LYS A 1 286 ? -10.086 30.422 18.844 1 98.06 286 LYS A CA 1
ATOM 2273 C C . LYS A 1 286 ? -9.258 29.609 17.844 1 98.06 286 LYS A C 1
ATOM 2275 O O . LYS A 1 286 ? -8.07 29.375 18.062 1 98.06 286 LYS A O 1
ATOM 2280 N N . THR A 1 287 ? -9.898 29.203 16.781 1 98.19 287 THR A N 1
ATOM 2281 C CA . THR A 1 287 ? -9.219 28.422 15.742 1 98.19 287 THR A CA 1
ATOM 2282 C C . THR A 1 287 ? -8.148 29.266 15.047 1 98.19 287 THR A C 1
ATOM 2284 O O . THR A 1 287 ? -7.043 28.797 14.797 1 98.19 287 THR A O 1
ATOM 2287 N N . MET A 1 288 ? -8.469 30.516 14.789 1 97.75 288 MET A N 1
ATOM 2288 C CA . MET A 1 288 ? -7.531 31.422 14.141 1 97.75 288 MET A CA 1
ATOM 2289 C C . MET A 1 288 ? -6.305 31.656 15.016 1 97.75 288 MET A C 1
ATOM 2291 O O . MET A 1 288 ? -5.184 31.75 14.516 1 97.75 288 MET A O 1
ATOM 2295 N N . ALA A 1 289 ? -6.539 31.75 16.266 1 98.19 289 ALA A N 1
ATOM 2296 C CA . ALA A 1 289 ? -5.434 31.984 17.188 1 98.19 289 ALA A CA 1
ATOM 2297 C C . ALA A 1 289 ? -4.449 30.812 17.156 1 98.19 289 ALA A C 1
ATOM 2299 O O . ALA A 1 289 ? -3.234 31.016 17.094 1 98.19 289 ALA A O 1
ATOM 2300 N N . VAL A 1 290 ? -4.965 29.578 17.203 1 98.25 290 VAL A N 1
ATOM 2301 C CA . VAL A 1 290 ? -4.117 28.391 17.156 1 98.25 290 VAL A CA 1
ATOM 2302 C C . VAL A 1 290 ? -3.439 28.281 15.797 1 98.25 290 VAL A C 1
ATOM 2304 O O . VAL A 1 290 ?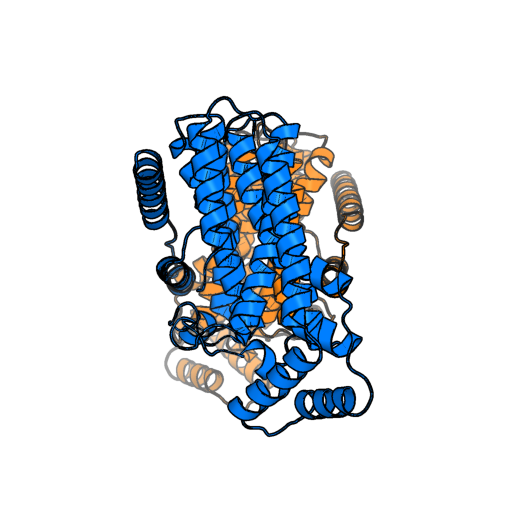 -2.25 27.984 15.711 1 98.25 290 VAL A O 1
ATOM 2307 N N . MET A 1 291 ? -4.211 28.5 14.773 1 98.06 291 MET A N 1
ATOM 2308 C CA . MET A 1 291 ? -3.688 28.5 13.406 1 98.06 291 MET A CA 1
ATOM 2309 C C . MET A 1 291 ? -2.518 29.469 13.273 1 98.06 291 MET A C 1
ATOM 2311 O O . MET A 1 291 ? -1.469 29.109 12.734 1 98.06 291 MET A O 1
ATOM 2315 N N . GLU A 1 292 ? -2.689 30.703 13.758 1 97.69 292 GLU A N 1
ATOM 2316 C CA . GLU A 1 292 ? -1.672 31.75 13.664 1 97.69 292 GLU A CA 1
ATOM 2317 C C . GLU A 1 292 ? -0.429 31.391 14.469 1 97.69 292 GLU A C 1
ATOM 2319 O O . GLU A 1 292 ? 0.694 31.688 14.062 1 97.69 292 GLU A O 1
ATOM 2324 N N . ASP A 1 293 ? -0.688 30.797 15.602 1 98.38 293 ASP A N 1
ATOM 2325 C CA . ASP A 1 293 ? 0.441 30.344 16.406 1 98.38 293 ASP A CA 1
ATOM 2326 C C . ASP A 1 293 ? 1.319 29.375 15.617 1 98.38 293 ASP A C 1
ATOM 2328 O O . ASP A 1 293 ? 2.547 29.484 15.633 1 98.38 293 ASP A O 1
ATOM 2332 N N . TYR A 1 294 ? 0.752 28.422 14.945 1 98.5 294 TYR A N 1
ATOM 2333 C CA . TYR A 1 294 ? 1.505 27.453 14.148 1 98.5 294 TYR A CA 1
ATOM 2334 C C . TYR A 1 294 ? 2.182 28.141 12.969 1 98.5 294 TYR A C 1
ATOM 2336 O O . TYR A 1 294 ? 3.32 27.812 12.625 1 98.5 294 TYR A O 1
ATOM 2344 N N . PHE A 1 295 ? 1.508 29.094 12.336 1 97.56 295 PHE A N 1
ATOM 2345 C CA . PHE A 1 295 ? 2.146 29.844 11.266 1 97.56 295 PHE A CA 1
ATOM 2346 C C . PHE A 1 295 ? 3.369 30.594 11.781 1 97.56 295 PHE A C 1
ATOM 2348 O O . PHE A 1 295 ? 4.434 30.562 11.156 1 97.56 295 PHE A O 1
ATOM 2355 N N . GLN A 1 296 ? 3.203 31.266 12.906 1 97.62 296 GLN A N 1
ATOM 2356 C CA . GLN A 1 296 ? 4.297 32.031 13.484 1 97.62 296 GLN A CA 1
ATOM 2357 C C . GLN A 1 296 ? 5.488 31.141 13.82 1 97.62 296 GLN A C 1
ATOM 2359 O O . GLN A 1 296 ? 6.633 31.484 13.523 1 97.62 296 GLN A O 1
ATOM 2364 N N . LYS A 1 297 ? 5.207 30 14.445 1 97.88 297 LYS A N 1
ATOM 2365 C CA . LYS A 1 297 ? 6.27 29.047 14.75 1 97.88 297 LYS A CA 1
ATOM 2366 C C . LYS A 1 297 ? 6.992 28.609 13.477 1 97.88 297 LYS A C 1
ATOM 2368 O O . LYS A 1 297 ? 8.227 28.578 13.438 1 97.88 297 LYS A O 1
ATOM 2373 N N . GLY A 1 298 ? 6.215 28.234 12.453 1 97.44 298 GLY A N 1
ATOM 2374 C CA . GLY A 1 298 ? 6.797 27.812 11.195 1 97.44 298 GLY A CA 1
ATOM 2375 C C . GLY A 1 298 ? 7.656 28.875 10.539 1 97.44 298 GLY A C 1
ATOM 2376 O O . GLY A 1 298 ? 8.805 28.609 10.164 1 97.44 298 GLY A O 1
ATOM 2377 N N . PHE A 1 299 ? 7.176 30.109 10.477 1 95.56 299 PHE A N 1
ATOM 2378 C CA . PHE A 1 299 ? 7.891 31.172 9.789 1 95.56 299 PHE A CA 1
ATOM 2379 C C . PHE A 1 299 ? 9.109 31.609 10.594 1 95.56 299 PHE A C 1
ATOM 2381 O O . PHE A 1 299 ? 10.133 32 10.016 1 95.56 299 PHE A O 1
ATOM 2388 N N . LYS A 1 300 ? 9.008 31.516 11.906 1 95.69 300 LYS A N 1
ATOM 2389 C CA . LYS A 1 300 ? 10.188 31.766 12.734 1 95.69 300 LYS A CA 1
ATOM 2390 C C . LYS A 1 300 ? 11.305 30.766 12.414 1 95.69 300 LYS A C 1
ATOM 2392 O O . LYS A 1 300 ? 12.461 31.156 12.281 1 95.69 300 LYS A O 1
ATOM 2397 N N . GLN A 1 301 ? 10.961 29.484 12.32 1 95.25 301 GLN A N 1
ATOM 2398 C CA . GLN A 1 301 ? 11.945 28.469 11.977 1 95.25 301 GLN A CA 1
ATOM 2399 C C . GLN A 1 301 ? 12.578 28.75 10.617 1 95.25 301 GLN A C 1
ATOM 2401 O O . GLN A 1 301 ? 13.789 28.594 10.445 1 95.25 301 GLN A O 1
ATOM 2406 N N . LEU A 1 302 ? 11.75 29.125 9.648 1 94.75 302 LEU A N 1
ATOM 2407 C CA . LEU A 1 302 ? 12.266 29.438 8.32 1 94.75 302 LEU A CA 1
ATOM 2408 C C . LEU A 1 302 ? 13.219 30.625 8.375 1 94.75 302 LEU A C 1
ATOM 2410 O O . LEU A 1 302 ? 14.25 30.625 7.707 1 94.75 302 LEU A O 1
ATOM 2414 N N . SER A 1 303 ? 12.906 31.625 9.164 1 91.88 303 SER A N 1
ATOM 2415 C CA . SER A 1 303 ? 13.695 32.844 9.25 1 91.88 303 SER A CA 1
ATOM 2416 C C . SER A 1 303 ? 15.055 32.594 9.898 1 91.88 303 SER A C 1
ATOM 2418 O O . SER A 1 303 ? 16 33.344 9.688 1 91.88 303 SER A O 1
ATOM 2420 N N . GLU A 1 304 ? 15.109 31.516 10.609 1 91.5 304 GLU A N 1
ATOM 2421 C CA . GLU A 1 304 ? 16.344 31.172 11.32 1 91.5 304 GLU A CA 1
ATOM 2422 C C . GLU A 1 304 ? 17.281 30.375 10.43 1 91.5 304 GLU A C 1
ATOM 2424 O O . GLU A 1 304 ? 18.438 30.141 10.797 1 91.5 304 GLU A O 1
ATOM 2429 N N . LEU A 1 305 ? 16.766 30.016 9.328 1 92.38 305 LEU A N 1
ATOM 2430 C CA . LEU A 1 305 ? 17.625 29.281 8.391 1 92.38 305 LEU A CA 1
ATOM 2431 C C . LEU A 1 305 ? 18.688 30.188 7.809 1 92.38 305 LEU A C 1
ATOM 2433 O O . LEU A 1 305 ? 18.422 31.328 7.457 1 92.38 305 LEU A O 1
ATOM 2437 N N . GLN A 1 306 ? 19.906 29.703 7.871 1 86.94 306 GLN A N 1
ATOM 2438 C CA . GLN A 1 306 ? 21 30.438 7.25 1 86.94 306 GLN A CA 1
ATOM 2439 C C . GLN A 1 306 ? 21.469 29.75 5.973 1 86.94 306 GLN A C 1
ATOM 2441 O O . GLN A 1 306 ? 22.203 28.766 6.027 1 86.94 306 GLN A O 1
ATOM 2446 N N . VAL A 1 307 ? 20.891 30.203 4.875 1 90.5 307 VAL A N 1
ATOM 2447 C CA . VAL A 1 307 ? 21.266 29.641 3.584 1 90.5 307 VAL A CA 1
ATOM 2448 C C . VAL A 1 307 ? 21.891 30.734 2.707 1 90.5 307 VAL A C 1
ATOM 2450 O O . VAL A 1 307 ? 21.641 31.922 2.92 1 90.5 307 VAL A O 1
ATOM 2453 N N . LYS A 1 308 ? 22.812 30.422 1.731 1 85.38 308 LYS A N 1
ATOM 2454 C CA . LYS A 1 308 ? 23.5 31.344 0.831 1 85.38 308 LYS A CA 1
ATOM 2455 C C . LYS A 1 308 ? 22.547 31.875 -0.234 1 85.38 308 LYS A C 1
ATOM 2457 O O . LYS A 1 308 ? 22.703 33.031 -0.686 1 85.38 308 LYS A O 1
ATOM 2462 N N . ASN A 1 309 ? 21.531 31.062 -0.584 1 90.06 309 ASN A N 1
ATOM 2463 C CA . ASN A 1 309 ? 20.609 31.438 -1.641 1 90.06 309 ASN A CA 1
ATOM 2464 C C . ASN A 1 309 ? 19.422 32.219 -1.087 1 90.06 309 ASN A C 1
ATOM 2466 O O . ASN A 1 309 ? 18.312 31.703 -0.98 1 90.06 309 ASN A O 1
ATOM 2470 N N . ASN A 1 310 ? 19.562 33.5 -0.959 1 89.06 310 ASN A N 1
ATOM 2471 C CA . ASN A 1 310 ? 18.531 34.375 -0.388 1 89.06 310 ASN A CA 1
ATOM 2472 C C . ASN A 1 310 ? 17.312 34.469 -1.296 1 89.06 310 ASN A C 1
ATOM 2474 O O . ASN A 1 310 ? 16.188 34.594 -0.815 1 89.06 310 ASN A O 1
ATOM 2478 N N . LYS A 1 311 ? 17.609 34.469 -2.541 1 89.06 311 LYS A N 1
ATOM 2479 C CA . LYS A 1 311 ? 16.5 34.531 -3.482 1 89.06 311 LYS A CA 1
ATOM 2480 C C . LYS A 1 311 ? 15.609 33.312 -3.352 1 89.06 311 LYS A C 1
ATOM 2482 O O . LYS A 1 311 ? 14.383 33.406 -3.416 1 89.06 311 LYS A O 1
ATOM 2487 N N . GLY A 1 312 ? 16.281 32.156 -3.221 1 89.5 312 GLY A N 1
ATOM 2488 C CA . GLY A 1 312 ? 15.531 30.938 -2.998 1 89.5 312 GLY A CA 1
ATOM 2489 C C . GLY A 1 312 ? 14.711 30.969 -1.72 1 89.5 312 GLY A C 1
ATOM 2490 O O . GLY A 1 312 ? 13.578 30.5 -1.694 1 89.5 312 GLY A O 1
ATOM 2491 N N . LEU A 1 313 ? 15.297 31.484 -0.729 1 93.06 313 LEU A N 1
ATOM 2492 C CA . LEU A 1 313 ? 14.609 31.578 0.551 1 93.06 313 LEU A CA 1
ATOM 2493 C C . LEU A 1 313 ? 13.391 32.5 0.437 1 93.06 313 LEU A C 1
ATOM 2495 O O . LEU A 1 313 ? 12.328 32.188 0.979 1 93.06 313 LEU A O 1
ATOM 2499 N N . GLN A 1 314 ? 13.5 33.562 -0.229 1 91.31 314 GLN A N 1
ATOM 2500 C CA . GLN A 1 314 ? 12.398 34.5 -0.433 1 91.31 314 GLN A CA 1
ATOM 2501 C C . GLN A 1 314 ? 11.266 33.844 -1.227 1 91.31 314 GLN A C 1
ATOM 2503 O O . GLN A 1 314 ? 10.086 34.094 -0.958 1 91.31 314 GLN A O 1
ATOM 2508 N N . LEU A 1 315 ? 11.656 33.094 -2.18 1 91.38 315 LEU A N 1
ATOM 2509 C CA . LEU A 1 315 ? 10.656 32.406 -2.982 1 91.38 315 LEU A CA 1
ATOM 2510 C C . LEU A 1 315 ? 9.852 31.438 -2.125 1 91.38 315 LEU A C 1
ATOM 2512 O O . LEU A 1 315 ? 8.625 31.375 -2.24 1 91.38 315 LEU A O 1
ATOM 2516 N N . LEU A 1 316 ? 10.562 30.672 -1.306 1 94.06 316 LEU A N 1
ATOM 2517 C CA . LEU A 1 316 ? 9.914 29.734 -0.4 1 94.06 316 LEU A CA 1
ATOM 2518 C C . LEU A 1 316 ? 9 30.469 0.582 1 94.06 316 LEU A C 1
ATOM 2520 O O . LEU A 1 316 ? 7.867 30.047 0.812 1 94.06 316 LEU A O 1
ATOM 2524 N N . GLN A 1 317 ? 9.477 31.531 1.085 1 92.69 317 GLN A N 1
ATOM 2525 C CA . GLN A 1 317 ? 8.703 32.344 2.014 1 92.69 317 GLN A CA 1
ATOM 2526 C C . GLN A 1 317 ? 7.461 32.906 1.341 1 92.69 317 GLN A C 1
ATOM 2528 O O . GLN A 1 317 ? 6.367 32.875 1.908 1 92.69 317 GLN A O 1
ATOM 2533 N N . SER A 1 318 ? 7.625 33.438 0.192 1 91.62 318 SER A N 1
ATOM 2534 C CA . SER A 1 318 ? 6.52 34.062 -0.536 1 91.62 318 SER A CA 1
ATOM 2535 C C . SER A 1 318 ? 5.438 33.031 -0.862 1 91.62 318 SER A C 1
ATOM 2537 O O . SER A 1 318 ? 4.246 33.312 -0.681 1 91.62 318 SER A O 1
ATOM 2539 N N . LEU A 1 319 ? 5.828 31.906 -1.324 1 91.44 319 LEU A N 1
ATOM 2540 C CA . LEU A 1 319 ? 4.871 30.859 -1.655 1 91.44 319 LEU A CA 1
ATOM 2541 C C . LEU A 1 319 ? 4.066 30.453 -0.427 1 91.44 319 LEU A C 1
ATOM 2543 O O . LEU A 1 319 ? 2.838 30.359 -0.487 1 91.44 319 LEU A O 1
ATOM 2547 N N . THR A 1 320 ? 4.742 30.234 0.652 1 93 320 THR A N 1
ATOM 2548 C CA . THR A 1 320 ? 4.07 29.734 1.846 1 93 320 THR A CA 1
ATOM 2549 C C . THR A 1 320 ? 3.197 30.812 2.473 1 93 320 THR A C 1
ATOM 2551 O O . THR A 1 320 ? 2.137 30.516 3.027 1 93 320 THR A O 1
ATOM 2554 N N . GLN A 1 321 ? 3.645 32.031 2.35 1 92.06 321 GLN A N 1
ATOM 2555 C CA . GLN A 1 321 ? 2.826 33.156 2.818 1 92.06 321 GLN A CA 1
ATOM 2556 C C . GLN A 1 321 ? 1.562 33.312 1.978 1 92.06 321 GLN A C 1
ATOM 2558 O O . GLN A 1 321 ? 0.489 33.594 2.506 1 92.06 321 GLN A O 1
ATOM 2563 N N . HIS A 1 322 ? 1.721 33.094 0.735 1 89.75 322 HIS A N 1
ATOM 2564 C CA . HIS A 1 322 ? 0.564 33.156 -0.152 1 89.75 322 HIS A CA 1
ATOM 2565 C C . HIS A 1 322 ? -0.446 32.062 0.188 1 89.75 322 HIS A C 1
ATOM 2567 O O . HIS A 1 322 ? -1.655 32.312 0.179 1 89.75 322 HIS A O 1
ATOM 2573 N N . LEU A 1 323 ? 0.066 30.938 0.462 1 87.62 323 LEU A N 1
ATOM 2574 C CA . LEU A 1 323 ? -0.806 29.828 0.841 1 87.62 323 LEU A CA 1
ATOM 2575 C C . LEU A 1 323 ? -1.507 30.109 2.164 1 87.62 323 LEU A C 1
ATOM 2577 O O . LEU A 1 323 ? -2.674 29.75 2.344 1 87.62 323 LEU A O 1
ATOM 2581 N N . ALA A 1 324 ? -0.79 30.75 3.035 1 88 324 ALA A N 1
ATOM 2582 C CA . ALA A 1 324 ? -1.338 31.094 4.344 1 88 324 ALA A CA 1
ATOM 2583 C C . ALA A 1 324 ? -2.455 32.125 4.215 1 88 324 ALA A C 1
ATOM 2585 O O . ALA A 1 324 ? -3.404 32.125 5 1 88 324 ALA A O 1
ATOM 2586 N N . ASN A 1 325 ? -2.377 32.906 3.191 1 86.69 325 ASN A N 1
ATOM 2587 C CA . ASN A 1 325 ? -3.328 34 3.041 1 86.69 325 ASN A CA 1
ATOM 2588 C C . ASN A 1 325 ? -4.441 33.656 2.061 1 86.69 325 ASN A C 1
ATOM 2590 O O . ASN A 1 325 ? -5.301 34.5 1.766 1 86.69 325 ASN A O 1
ATOM 2594 N N . ARG A 1 326 ? -4.461 32.531 1.694 1 77.81 326 ARG A N 1
ATOM 2595 C CA . ARG A 1 326 ? -5.426 32.125 0.677 1 77.81 326 ARG A CA 1
ATOM 2596 C C . ARG A 1 326 ? -6.848 32.125 1.23 1 77.81 326 ARG A C 1
ATOM 2598 O O . ARG A 1 326 ? -7.055 31.922 2.426 1 77.81 326 ARG A O 1
ATOM 2605 N N . GLU A 1 327 ? -7.77 32.406 0.375 1 72.31 327 GLU A N 1
ATOM 2606 C CA . GLU A 1 327 ? -9.18 32.406 0.744 1 72.31 327 GLU A CA 1
ATOM 2607 C C . GLU A 1 327 ? -9.914 31.234 0.104 1 72.31 327 GLU A C 1
ATOM 2609 O O . GLU A 1 327 ? -11.133 31.109 0.235 1 72.31 327 GLU A O 1
ATOM 2614 N N . LYS A 1 328 ? -9.289 30.562 -0.72 1 69.88 328 LYS A N 1
ATOM 2615 C CA . LYS A 1 328 ? -9.836 29.359 -1.329 1 69.88 328 LYS A CA 1
ATOM 2616 C C . LYS A 1 328 ? -8.773 28.266 -1.469 1 69.88 328 LYS A C 1
ATOM 2618 O O . LYS A 1 328 ? -7.582 28.578 -1.552 1 69.88 328 LYS A O 1
ATOM 2623 N N . MET B 1 1 ? 20.297 -36.594 7.039 1 41.5 1 MET B N 1
ATOM 2624 C CA . MET B 1 1 ? 20.172 -36.25 8.453 1 41.5 1 MET B CA 1
ATOM 2625 C C . MET B 1 1 ? 20.766 -34.875 8.75 1 41.5 1 MET B C 1
ATOM 2627 O O . MET B 1 1 ? 20.25 -34.156 9.586 1 41.5 1 MET B O 1
ATOM 2631 N N . ILE B 1 2 ? 21.938 -34.594 8.344 1 46.72 2 ILE B N 1
ATOM 2632 C CA . ILE B 1 2 ? 22.766 -33.406 8.578 1 46.72 2 ILE B CA 1
ATOM 2633 C C . ILE B 1 2 ? 22.047 -32.188 8.039 1 46.72 2 ILE B C 1
ATOM 2635 O O . ILE B 1 2 ? 21.922 -31.172 8.742 1 46.72 2 ILE B O 1
ATOM 2639 N N . ASN B 1 3 ? 21.328 -32.375 6.738 1 64.06 3 ASN B N 1
ATOM 2640 C CA . ASN B 1 3 ? 20.781 -31.234 5.996 1 64.06 3 ASN B CA 1
ATOM 2641 C C . ASN B 1 3 ? 19.422 -30.812 6.551 1 64.06 3 ASN B C 1
ATOM 2643 O O . ASN B 1 3 ? 19.078 -29.625 6.539 1 64.06 3 ASN B O 1
ATOM 2647 N N . GLU B 1 4 ? 18.953 -31.75 7.426 1 73.56 4 GLU B N 1
ATOM 2648 C CA . GLU B 1 4 ? 17.656 -31.453 8.039 1 73.56 4 GLU B CA 1
ATOM 2649 C C . GLU B 1 4 ? 17.828 -30.578 9.281 1 73.56 4 GLU B C 1
ATOM 2651 O O . GLU B 1 4 ? 17 -29.688 9.539 1 73.56 4 GLU B O 1
ATOM 2656 N N . ASN B 1 5 ? 18.969 -30.812 9.93 1 82.06 5 ASN B N 1
ATOM 2657 C CA . ASN B 1 5 ? 19.25 -30.016 11.125 1 82.06 5 ASN B CA 1
ATOM 2658 C C . ASN B 1 5 ? 19.531 -28.562 10.773 1 82.06 5 ASN B C 1
ATOM 2660 O O . ASN B 1 5 ? 19.078 -27.641 11.477 1 82.06 5 ASN B O 1
ATOM 2664 N N . GLN B 1 6 ? 20.25 -28.438 9.719 1 87.5 6 GLN B N 1
ATOM 2665 C CA . GLN B 1 6 ? 20.562 -27.062 9.289 1 87.5 6 GLN B CA 1
ATOM 2666 C C . GLN B 1 6 ? 19.281 -26.328 8.867 1 87.5 6 GLN B C 1
ATOM 2668 O O . GLN B 1 6 ? 19.109 -25.156 9.18 1 87.5 6 GLN B O 1
ATOM 2673 N N . LEU B 1 7 ? 18.469 -27.047 8.172 1 91.88 7 LEU B N 1
ATOM 2674 C CA . LEU B 1 7 ? 17.203 -26.453 7.75 1 91.88 7 LEU B CA 1
ATOM 2675 C C . LEU B 1 7 ? 16.359 -26.047 8.953 1 91.88 7 LEU B C 1
ATOM 2677 O O . LEU B 1 7 ? 15.766 -24.969 8.953 1 91.88 7 LEU B O 1
ATOM 2681 N N . GLU B 1 8 ? 16.344 -26.891 9.945 1 93.25 8 GLU B N 1
ATOM 2682 C CA . GLU B 1 8 ? 15.586 -26.594 11.148 1 93.25 8 GLU B CA 1
ATOM 2683 C C . GLU B 1 8 ? 16.141 -25.375 11.883 1 93.25 8 GLU B C 1
ATOM 2685 O O . GLU B 1 8 ? 15.391 -24.578 12.445 1 93.25 8 GLU B O 1
ATOM 2690 N N . ASP B 1 9 ? 17.422 -25.328 11.898 1 94.38 9 ASP B N 1
ATOM 2691 C CA . ASP B 1 9 ? 18.078 -24.188 12.516 1 94.38 9 ASP B CA 1
ATOM 2692 C C . ASP B 1 9 ? 17.688 -22.891 11.805 1 94.38 9 ASP B C 1
ATOM 2694 O O . ASP B 1 9 ? 17.375 -21.891 12.453 1 94.38 9 ASP B O 1
ATOM 2698 N N . ILE B 1 10 ? 17.734 -22.891 10.508 1 95.5 10 ILE B N 1
ATOM 2699 C CA . ILE B 1 10 ? 17.391 -21.719 9.711 1 95.5 10 ILE B CA 1
ATOM 2700 C C . ILE B 1 10 ? 15.922 -21.359 9.945 1 95.5 10 ILE B C 1
ATOM 2702 O O . ILE B 1 10 ? 15.602 -20.188 10.148 1 95.5 10 ILE B O 1
ATOM 2706 N N . LYS B 1 11 ? 15.07 -22.344 9.953 1 95.5 11 LYS B N 1
ATOM 2707 C CA . LYS B 1 11 ? 13.648 -22.125 10.188 1 95.5 11 LYS B CA 1
ATOM 2708 C C . LYS B 1 11 ? 13.406 -21.484 11.555 1 95.5 11 LYS B C 1
ATOM 2710 O O . LYS B 1 11 ? 12.617 -20.547 11.68 1 95.5 11 LYS B O 1
ATOM 2715 N N . THR B 1 12 ? 14.062 -22 12.539 1 96.5 12 THR B N 1
ATOM 2716 C CA . THR B 1 12 ? 13.898 -21.531 13.906 1 96.5 12 THR B CA 1
ATOM 2717 C C . THR B 1 12 ? 14.367 -20.078 14.039 1 96.5 12 THR B C 1
ATOM 2719 O O . THR B 1 12 ? 13.672 -19.25 14.641 1 96.5 12 THR B O 1
ATOM 2722 N N . ASN B 1 13 ? 15.531 -19.812 13.484 1 97.25 13 ASN B N 1
ATOM 2723 C CA . ASN B 1 13 ? 16.062 -18.453 13.547 1 97.25 13 ASN B CA 1
ATOM 2724 C C . ASN B 1 13 ? 15.172 -17.469 12.781 1 97.25 13 ASN B C 1
ATOM 2726 O O . ASN B 1 13 ? 14.977 -16.328 13.219 1 97.25 13 ASN B O 1
ATOM 2730 N N . LEU B 1 14 ? 14.688 -17.906 11.664 1 97.44 14 LEU B N 1
ATOM 2731 C CA . LEU B 1 14 ? 13.781 -17.078 10.867 1 97.44 14 LEU B CA 1
ATOM 2732 C C . LEU B 1 14 ? 12.508 -16.766 11.648 1 97.44 14 LEU B C 1
ATOM 2734 O O . LEU B 1 14 ? 12.086 -15.609 11.711 1 97.44 14 LEU B O 1
ATOM 2738 N N . GLU B 1 15 ? 11.953 -17.797 12.234 1 96.56 15 GLU B N 1
ATOM 2739 C CA . GLU B 1 15 ? 10.719 -17.625 13 1 96.56 15 GLU B CA 1
ATOM 2740 C C . GLU B 1 15 ? 10.938 -16.688 14.188 1 96.56 15 GLU B C 1
ATOM 2742 O O . GLU B 1 15 ? 10.102 -15.812 14.453 1 96.56 15 GLU B O 1
ATOM 2747 N N . GLN B 1 16 ? 12 -16.891 14.883 1 96.94 16 GLN B N 1
ATOM 2748 C CA . GLN B 1 16 ? 12.328 -16.031 16.016 1 96.94 16 GLN B CA 1
ATOM 2749 C C . GLN B 1 16 ? 12.492 -14.578 15.562 1 96.94 16 GLN B C 1
ATOM 2751 O O . GLN B 1 16 ? 12.031 -13.656 16.234 1 96.94 16 GLN B O 1
ATOM 2756 N N . HIS B 1 17 ? 13.164 -14.422 14.453 1 97.62 17 HIS B N 1
ATOM 2757 C CA . HIS B 1 17 ? 13.367 -13.078 13.922 1 97.62 17 HIS B CA 1
ATOM 2758 C C . HIS B 1 17 ? 12.047 -12.422 13.57 1 97.62 17 HIS B C 1
ATOM 2760 O O . HIS B 1 17 ? 11.828 -11.25 13.883 1 97.62 17 HIS B O 1
ATOM 2766 N N . ILE B 1 18 ? 11.148 -13.133 12.945 1 96.88 18 ILE B N 1
ATOM 2767 C CA . ILE B 1 18 ? 9.844 -12.625 12.531 1 96.88 18 ILE B CA 1
ATOM 2768 C C . ILE B 1 18 ? 9.023 -12.25 13.758 1 96.88 18 ILE B C 1
ATOM 2770 O O . ILE B 1 18 ? 8.359 -11.203 13.773 1 96.88 18 ILE B O 1
ATOM 2774 N N . GLN B 1 19 ? 9.094 -13.047 14.781 1 94.56 19 GLN B N 1
ATOM 2775 C CA . GLN B 1 19 ? 8.344 -12.797 16.016 1 94.56 19 GLN B CA 1
ATOM 2776 C C . GLN B 1 19 ? 8.859 -11.547 16.719 1 94.56 19 GLN B C 1
ATOM 2778 O O . GLN B 1 19 ? 8.117 -10.906 17.469 1 94.56 19 GLN B O 1
ATOM 2783 N N . GLN B 1 20 ? 10.055 -11.18 16.453 1 95.56 20 GLN B N 1
ATOM 2784 C CA . GLN B 1 20 ? 10.688 -10.062 17.156 1 95.56 20 GLN B CA 1
ATOM 2785 C C . GLN B 1 20 ? 10.586 -8.773 16.344 1 95.56 20 GLN B C 1
ATOM 2787 O O . GLN B 1 20 ? 11.047 -7.719 16.797 1 95.56 20 GLN B O 1
ATOM 2792 N N . LEU B 1 21 ? 10.047 -8.906 15.195 1 95.19 21 LEU B N 1
ATOM 2793 C CA . LEU B 1 21 ? 9.891 -7.699 14.391 1 95.19 21 LEU B CA 1
ATOM 2794 C C . LEU B 1 21 ? 9.07 -6.652 15.133 1 95.19 21 LEU B C 1
ATOM 2796 O O . LEU B 1 21 ? 8.102 -6.992 15.82 1 95.19 21 LEU B O 1
ATOM 2800 N N . ASP B 1 22 ? 9.484 -5.43 15 1 88.44 22 ASP B N 1
ATOM 2801 C CA . ASP B 1 22 ? 8.727 -4.312 15.555 1 88.44 22 ASP B CA 1
ATOM 2802 C C . ASP B 1 22 ? 7.582 -3.916 14.617 1 88.44 22 ASP B C 1
ATOM 2804 O O . ASP B 1 22 ? 7.75 -3.053 13.758 1 88.44 22 ASP B O 1
ATOM 2808 N N . LEU B 1 23 ? 6.418 -4.496 14.898 1 92.31 23 LEU B N 1
ATOM 2809 C CA . LEU B 1 23 ? 5.258 -4.227 14.055 1 92.31 23 LEU B CA 1
ATOM 2810 C C . LEU B 1 23 ? 4.148 -3.553 14.852 1 92.31 23 LEU B C 1
ATOM 2812 O O . LEU B 1 23 ? 2.992 -3.527 14.422 1 92.31 23 LEU B O 1
ATOM 2816 N N . GLN B 1 24 ? 4.566 -3.025 16 1 90.94 24 GLN B N 1
ATOM 2817 C CA . GLN B 1 24 ? 3.611 -2.336 16.875 1 90.94 24 GLN B CA 1
ATOM 2818 C C . GLN B 1 24 ? 3.674 -0.826 16.656 1 90.94 24 GLN B C 1
ATOM 2820 O O . GLN B 1 24 ? 4.602 -0.319 16.031 1 90.94 24 GLN B O 1
ATOM 2825 N N . GLY B 1 25 ? 2.68 -0.22 17.094 1 94.56 25 GLY B N 1
ATOM 2826 C CA . GLY B 1 25 ? 2.584 1.227 16.984 1 94.56 25 GLY B CA 1
ATOM 2827 C C . GLY B 1 25 ? 1.275 1.78 17.516 1 94.56 25 GLY B C 1
ATOM 2828 O O . GLY B 1 25 ? 0.532 1.077 18.203 1 94.56 25 GLY B O 1
ATOM 2829 N N . ASN B 1 26 ? 1.1 3.045 17.266 1 96.94 26 ASN B N 1
ATOM 2830 C CA . ASN B 1 26 ? -0.1 3.773 17.656 1 96.94 26 ASN B CA 1
ATOM 2831 C C . ASN B 1 26 ? -0.732 4.5 16.484 1 96.94 26 ASN B C 1
ATOM 2833 O O . ASN B 1 26 ? -0.037 5.172 15.711 1 96.94 26 ASN B O 1
ATOM 2837 N N . PRO B 1 27 ? -2.092 4.332 16.391 1 97.94 27 PRO B N 1
ATOM 2838 C CA . PRO B 1 27 ? -3.062 3.729 17.312 1 97.94 27 PRO B CA 1
ATOM 2839 C C . PRO B 1 27 ? -3.113 2.207 17.203 1 97.94 27 PRO B C 1
ATOM 2841 O O . PRO B 1 27 ? -2.748 1.649 16.156 1 97.94 27 PRO B O 1
ATOM 2844 N N . GLN B 1 28 ? -3.58 1.54 18.156 1 97.19 28 GLN B N 1
ATOM 2845 C CA . GLN B 1 28 ? -3.6 0.083 18.234 1 97.19 28 GLN B CA 1
ATOM 2846 C C . GLN B 1 28 ? -4.469 -0.508 17.125 1 97.19 28 GLN B C 1
ATOM 2848 O O . GLN B 1 28 ? -4.172 -1.586 16.609 1 97.19 28 GLN B O 1
ATOM 2853 N N . GLU B 1 29 ? -5.5 0.229 16.75 1 97.12 29 GLU B N 1
ATOM 2854 C CA . GLU B 1 29 ? -6.434 -0.252 15.734 1 97.12 29 GLU B CA 1
ATOM 2855 C C . GLU B 1 29 ? -5.73 -0.471 14.398 1 97.12 29 GLU B C 1
ATOM 2857 O O . GLU B 1 29 ? -6.141 -1.324 13.609 1 97.12 29 GLU B O 1
ATOM 2862 N N . LEU B 1 30 ? -4.648 0.274 14.203 1 98.31 30 LEU B N 1
ATOM 2863 C CA . LEU B 1 30 ? -3.896 0.183 12.953 1 98.31 30 LEU B CA 1
ATOM 2864 C C . LEU B 1 30 ? -2.92 -0.989 12.992 1 98.31 30 LEU B C 1
ATOM 2866 O O . LEU B 1 30 ? -2.709 -1.658 11.977 1 98.31 30 LEU B O 1
ATOM 2870 N N . TYR B 1 31 ? -2.389 -1.319 14.148 1 98.38 31 TYR B N 1
ATOM 2871 C CA . TYR B 1 31 ? -1.219 -2.188 14.195 1 98.38 31 TYR B CA 1
ATOM 2872 C C . TYR B 1 31 ? -1.583 -3.564 14.742 1 98.38 31 TYR B C 1
ATOM 2874 O O . TYR B 1 31 ? -0.93 -4.559 14.414 1 98.38 31 TYR B O 1
ATOM 2882 N N . GLU B 1 32 ? -2.639 -3.678 15.461 1 98.12 32 GLU B N 1
ATOM 2883 C CA . GLU B 1 32 ? -3.068 -4.969 15.984 1 98.12 32 GLU B CA 1
ATOM 2884 C C . GLU B 1 32 ? -3.41 -5.938 14.852 1 98.12 32 GLU B C 1
ATOM 2886 O O . GLU B 1 32 ? -3.115 -7.129 14.938 1 98.12 32 GLU B O 1
ATOM 2891 N N . PRO B 1 33 ? -4.094 -5.426 13.844 1 98.38 33 PRO B N 1
ATOM 2892 C CA . PRO B 1 33 ? -4.379 -6.32 12.719 1 98.38 33 PRO B CA 1
ATOM 2893 C C . PRO B 1 33 ? -3.115 -6.898 12.086 1 98.38 33 PRO B C 1
ATOM 2895 O O . PRO B 1 33 ? -3.121 -8.039 11.617 1 98.38 33 PRO B O 1
ATOM 2898 N N . ILE B 1 34 ? -2.049 -6.109 12.039 1 98.31 34 ILE B N 1
ATOM 2899 C CA . ILE B 1 34 ? -0.782 -6.543 11.461 1 98.31 34 ILE B CA 1
ATOM 2900 C C . ILE B 1 34 ? -0.201 -7.684 12.289 1 98.31 34 ILE B C 1
ATOM 2902 O O . ILE B 1 34 ? 0.173 -8.727 11.75 1 98.31 34 ILE B O 1
ATOM 2906 N N . THR B 1 35 ? -0.19 -7.473 13.578 1 96.94 35 THR B N 1
ATOM 2907 C CA . THR B 1 35 ? 0.32 -8.492 14.492 1 96.94 35 THR B CA 1
ATOM 2908 C C . THR B 1 35 ? -0.554 -9.742 14.445 1 96.94 35 THR B C 1
ATOM 2910 O O . THR B 1 35 ? -0.044 -10.867 14.492 1 96.94 35 THR B O 1
ATOM 2913 N N . TYR B 1 36 ? -1.841 -9.508 14.391 1 97.25 36 TYR B N 1
ATOM 2914 C CA . TYR B 1 36 ? -2.797 -10.602 14.297 1 97.25 36 TYR B CA 1
ATOM 2915 C C . TYR B 1 36 ? -2.518 -11.461 13.07 1 97.25 36 TYR B C 1
ATOM 2917 O O . TYR B 1 36 ? -2.328 -12.68 13.18 1 97.25 36 TYR B O 1
ATOM 2925 N N . LEU B 1 37 ? -2.4 -10.836 11.906 1 97.12 37 LEU B N 1
ATOM 2926 C CA . LEU B 1 37 ? -2.207 -11.578 10.664 1 97.12 37 LEU B CA 1
ATOM 2927 C C . LEU B 1 37 ? -0.863 -12.297 10.656 1 97.12 37 LEU B C 1
ATOM 2929 O O . LEU B 1 37 ? -0.779 -13.461 10.266 1 97.12 37 LEU B O 1
ATOM 2933 N N . MET B 1 38 ? 0.153 -11.625 11.109 1 96.31 38 MET B N 1
ATOM 2934 C CA . MET B 1 38 ? 1.486 -12.219 11.164 1 96.31 38 MET B CA 1
ATOM 2935 C C . MET B 1 38 ? 1.524 -13.391 12.133 1 96.31 38 MET B C 1
ATOM 2937 O O . MET B 1 38 ? 2.293 -14.336 11.945 1 96.31 38 MET B O 1
ATOM 2941 N N . GLY B 1 39 ? 0.707 -13.305 13.117 1 94.19 39 GLY B N 1
ATOM 2942 C CA . GLY B 1 39 ? 0.674 -14.312 14.164 1 94.19 39 GLY B CA 1
ATOM 2943 C C . GLY B 1 39 ? -0.096 -15.555 13.766 1 94.19 39 GLY B C 1
ATOM 2944 O O . GLY B 1 39 ? 0.014 -16.594 14.414 1 94.19 39 GLY B O 1
ATOM 2945 N N . LEU B 1 40 ? -0.873 -15.445 12.734 1 91.69 40 LEU B N 1
ATOM 2946 C CA . LEU B 1 40 ? -1.646 -16.594 12.273 1 91.69 40 LEU B CA 1
ATOM 2947 C C . LEU B 1 40 ? -0.727 -17.703 11.766 1 91.69 40 LEU B C 1
ATOM 2949 O O . LEU B 1 40 ? -1.178 -18.828 11.508 1 91.69 40 LEU B O 1
ATOM 2953 N N . GLY B 1 41 ? 0.582 -17.344 11.648 1 85.81 41 GLY B N 1
ATOM 2954 C CA . GLY B 1 41 ? 1.553 -18.359 11.234 1 85.81 41 GLY B CA 1
ATOM 2955 C C . GLY B 1 41 ? 1.729 -18.422 9.734 1 85.81 41 GLY B C 1
ATOM 2956 O O . GLY B 1 41 ? 1.722 -17.406 9.047 1 85.81 41 GLY B O 1
ATOM 2957 N N . GLY B 1 42 ? 1.985 -19.609 9.219 1 82.94 42 GLY B N 1
ATOM 2958 C CA . GLY B 1 42 ? 2.318 -19.875 7.824 1 82.94 42 GLY B CA 1
ATOM 2959 C C . GLY B 1 42 ? 3.588 -20.703 7.664 1 82.94 42 GLY B C 1
ATOM 2960 O O . GLY B 1 42 ? 4.371 -20.828 8.609 1 82.94 42 GLY B O 1
ATOM 2961 N N . LYS B 1 43 ? 3.762 -21.203 6.539 1 86.06 43 LYS B N 1
ATOM 2962 C CA . LYS B 1 43 ? 4.852 -22.141 6.293 1 86.06 43 LYS B CA 1
ATOM 2963 C C . LYS B 1 43 ? 6.176 -21.406 6.094 1 86.06 43 LYS B C 1
ATOM 2965 O O . LYS B 1 43 ? 7.242 -22.016 6.121 1 86.06 43 LYS B O 1
ATOM 2970 N N . ARG B 1 44 ? 6.133 -20.094 5.965 1 94.25 44 ARG B N 1
ATOM 2971 C CA . ARG B 1 44 ? 7.312 -19.25 5.82 1 94.25 44 ARG B CA 1
ATOM 2972 C C . ARG B 1 44 ? 8.195 -19.734 4.672 1 94.25 44 ARG B C 1
ATOM 2974 O O . ARG B 1 44 ? 9.422 -19.734 4.785 1 94.25 44 ARG B O 1
ATOM 2981 N N . ILE B 1 45 ? 7.613 -20.188 3.629 1 95.38 45 ILE B N 1
ATOM 2982 C CA . ILE B 1 45 ? 8.352 -20.781 2.523 1 95.38 45 ILE B CA 1
ATOM 2983 C C . ILE B 1 45 ? 9.156 -19.703 1.796 1 95.38 45 ILE B C 1
ATOM 2985 O O . ILE B 1 45 ? 10.344 -19.891 1.521 1 95.38 45 ILE B O 1
ATOM 2989 N N . ARG B 1 46 ? 8.578 -18.578 1.558 1 97.69 46 ARG B N 1
ATOM 2990 C CA . ARG B 1 46 ? 9.219 -17.547 0.734 1 97.69 46 ARG B CA 1
ATOM 2991 C C . ARG B 1 46 ? 10.438 -16.969 1.432 1 97.69 46 ARG B C 1
ATOM 2993 O O . ARG B 1 46 ? 11.531 -16.922 0.857 1 97.69 46 ARG B O 1
ATOM 3000 N N . PRO B 1 47 ? 10.32 -16.516 2.713 1 98.5 47 PRO B N 1
ATOM 3001 C CA . PRO B 1 47 ? 11.539 -16.047 3.371 1 98.5 47 PRO B CA 1
ATOM 3002 C C . PRO B 1 47 ? 12.578 -17.141 3.564 1 98.5 47 PRO B C 1
ATOM 3004 O O . PRO B 1 47 ? 13.781 -16.859 3.533 1 98.5 47 PRO B O 1
ATOM 3007 N N . LEU B 1 48 ? 12.133 -18.359 3.764 1 97.62 48 LEU B N 1
ATOM 3008 C CA . LEU B 1 48 ? 13.062 -19.484 3.877 1 97.62 48 LEU B CA 1
ATOM 3009 C C . LEU B 1 48 ? 13.859 -19.656 2.586 1 97.62 48 LEU B C 1
ATOM 3011 O O . LEU B 1 48 ? 15.07 -19.906 2.625 1 97.62 48 LEU B O 1
ATOM 3015 N N . LEU B 1 49 ? 13.195 -19.531 1.472 1 98.19 49 LEU B N 1
ATOM 3016 C CA . LEU B 1 49 ? 13.859 -19.641 0.178 1 98.19 49 LEU B CA 1
ATOM 3017 C C . LEU B 1 49 ? 14.914 -18.547 0.022 1 98.19 49 LEU B C 1
ATOM 3019 O O . LEU B 1 49 ? 15.977 -18.781 -0.556 1 98.19 49 LEU B O 1
ATOM 3023 N N . THR B 1 50 ? 14.648 -17.344 0.518 1 98.81 50 THR B N 1
ATOM 3024 C CA . THR B 1 50 ? 15.625 -16.25 0.491 1 98.81 50 THR B CA 1
ATOM 3025 C C . THR B 1 50 ? 16.891 -16.656 1.238 1 98.81 50 THR B C 1
ATOM 3027 O O . THR B 1 50 ? 18 -16.5 0.722 1 98.81 50 THR B O 1
ATOM 3030 N N . LEU B 1 51 ? 16.719 -17.219 2.424 1 98.38 51 LEU B N 1
ATOM 3031 C CA . LEU B 1 51 ? 17.844 -17.578 3.268 1 98.38 51 LEU B CA 1
ATOM 3032 C C . LEU B 1 51 ? 18.625 -18.734 2.664 1 98.38 51 LEU B C 1
ATOM 3034 O O . LEU B 1 51 ? 19.859 -18.766 2.719 1 98.38 51 LEU B O 1
ATOM 3038 N N . LEU B 1 52 ? 17.906 -19.719 2.119 1 97.38 52 LEU B N 1
ATOM 3039 C CA . LEU B 1 52 ? 18.578 -20.859 1.511 1 97.38 52 LEU B CA 1
ATOM 3040 C C . LEU B 1 52 ? 19.359 -20.438 0.276 1 97.38 52 LEU B C 1
ATOM 3042 O O . LEU B 1 52 ? 20.453 -20.953 0.032 1 97.38 52 LEU B O 1
ATOM 3046 N N . ALA B 1 53 ? 18.781 -19.531 -0.514 1 98.12 53 ALA B N 1
ATOM 3047 C CA . ALA B 1 53 ? 19.516 -19.016 -1.669 1 98.12 53 ALA B CA 1
ATOM 3048 C C . ALA B 1 53 ? 20.766 -18.266 -1.235 1 98.12 53 ALA B C 1
ATOM 3050 O O . ALA B 1 53 ? 21.828 -18.422 -1.843 1 98.12 53 ALA B O 1
ATOM 3051 N N . TYR B 1 54 ? 20.625 -17.406 -0.227 1 98.12 54 TYR B N 1
ATOM 3052 C CA . TYR B 1 54 ? 21.797 -16.719 0.331 1 98.12 54 TYR B CA 1
ATOM 3053 C C . TYR B 1 54 ? 22.875 -17.719 0.741 1 98.12 54 TYR B C 1
ATOM 3055 O O . TYR B 1 54 ? 24.047 -17.531 0.434 1 98.12 54 TYR B O 1
ATOM 3063 N N . ASN B 1 55 ? 22.5 -18.781 1.359 1 96 55 ASN B N 1
ATOM 3064 C CA . ASN B 1 55 ? 23.375 -19.781 1.949 1 96 55 ASN B CA 1
ATOM 3065 C C . ASN B 1 55 ? 24.141 -20.562 0.877 1 96 55 ASN B C 1
ATOM 3067 O O . ASN B 1 55 ? 25.141 -21.219 1.174 1 96 55 ASN B O 1
ATOM 3071 N N . LEU B 1 56 ? 23.734 -20.484 -0.333 1 96.5 56 LEU B N 1
ATOM 3072 C CA . LEU B 1 56 ? 24.453 -21.125 -1.43 1 96.5 56 LEU B CA 1
ATOM 3073 C C . LEU B 1 56 ? 25.812 -20.469 -1.646 1 96.5 56 LEU B C 1
ATOM 3075 O O . LEU B 1 56 ? 26.719 -21.094 -2.182 1 96.5 56 LEU B O 1
ATOM 3079 N N . TYR B 1 57 ? 25.922 -19.25 -1.153 1 96.88 57 TYR B N 1
ATOM 3080 C CA . TYR B 1 57 ? 27.125 -18.5 -1.524 1 96.88 57 TYR B CA 1
ATOM 3081 C C . TYR B 1 57 ? 27.875 -18.016 -0.288 1 96.88 57 TYR B C 1
ATOM 3083 O O . TYR B 1 57 ? 29.078 -17.781 -0.344 1 96.88 57 TYR B O 1
ATOM 3091 N N . LYS B 1 58 ? 27.094 -17.781 0.803 1 96 58 LYS B N 1
ATOM 3092 C CA . LYS B 1 58 ? 27.703 -17.359 2.062 1 96 58 LYS B CA 1
ATOM 3093 C C . LYS B 1 58 ? 27.125 -18.141 3.242 1 96 58 LYS B C 1
ATOM 3095 O O . LYS B 1 58 ? 25.953 -18.531 3.215 1 96 58 LYS B O 1
ATOM 3100 N N . GLU B 1 59 ? 27.875 -18.266 4.336 1 93.19 59 GLU B N 1
ATOM 3101 C CA . GLU B 1 59 ? 27.469 -19.109 5.461 1 93.19 59 GLU B CA 1
ATOM 3102 C C . GLU B 1 59 ? 26.797 -18.297 6.551 1 93.19 59 GLU B C 1
ATOM 3104 O O . GLU B 1 59 ? 26.141 -18.844 7.438 1 93.19 59 GLU B O 1
ATOM 3109 N N . ASP B 1 60 ? 26.922 -17.016 6.516 1 96.06 60 ASP B N 1
ATOM 3110 C CA . ASP B 1 60 ? 26.359 -16.156 7.547 1 96.06 60 ASP B CA 1
ATOM 3111 C C . ASP B 1 60 ? 24.969 -15.672 7.164 1 96.06 60 ASP B C 1
ATOM 3113 O O . ASP B 1 60 ? 24.688 -14.469 7.188 1 96.06 60 ASP B O 1
ATOM 3117 N N . TYR B 1 61 ? 24.047 -16.641 6.922 1 95.69 61 TYR B N 1
ATOM 3118 C CA . TYR B 1 61 ? 22.703 -16.359 6.426 1 95.69 61 TYR B CA 1
ATOM 3119 C C . TYR B 1 61 ? 21.969 -15.391 7.344 1 95.69 61 TYR B C 1
ATOM 3121 O O . TYR B 1 61 ? 21 -14.766 6.938 1 95.69 61 TYR B O 1
ATOM 3129 N N . LYS B 1 62 ? 22.375 -15.227 8.641 1 97.06 62 LYS B N 1
ATOM 3130 C CA . LYS B 1 62 ? 21.703 -14.352 9.602 1 97.06 62 LYS B CA 1
ATOM 3131 C C . LYS B 1 62 ? 21.734 -12.898 9.141 1 97.06 62 LYS B C 1
ATOM 3133 O O . LYS B 1 62 ? 20.891 -12.094 9.531 1 97.06 62 LYS B O 1
ATOM 3138 N N . LYS B 1 63 ? 22.688 -12.602 8.266 1 97.5 63 LYS B N 1
ATOM 3139 C CA . LYS B 1 63 ? 22.797 -11.258 7.711 1 97.5 63 LYS B CA 1
ATOM 3140 C C . LYS B 1 63 ? 21.641 -10.961 6.77 1 97.5 63 LYS B C 1
ATOM 3142 O O . LYS B 1 63 ? 21.375 -9.805 6.438 1 97.5 63 LYS B O 1
ATOM 3147 N N . ALA B 1 64 ? 20.906 -12.055 6.352 1 98.38 64 ALA B N 1
ATOM 3148 C CA . ALA B 1 64 ? 19.828 -11.883 5.391 1 98.38 64 ALA B CA 1
ATOM 3149 C C . ALA B 1 64 ? 18.469 -12.086 6.059 1 98.38 64 ALA B C 1
ATOM 3151 O O . ALA B 1 64 ? 17.438 -12.125 5.383 1 98.38 64 ALA B O 1
ATOM 3152 N N . LEU B 1 65 ? 18.422 -12.164 7.41 1 98.69 65 LEU B N 1
ATOM 3153 C CA . LEU B 1 65 ? 17.172 -12.445 8.117 1 98.69 65 LEU B CA 1
ATOM 3154 C C . LEU B 1 65 ? 16.172 -11.32 7.895 1 98.69 65 LEU B C 1
ATOM 3156 O O . LEU B 1 65 ? 15 -11.586 7.602 1 98.69 65 LEU B O 1
ATOM 3160 N N . SER B 1 66 ? 16.609 -10.094 7.988 1 98.69 66 SER B N 1
ATOM 3161 C CA . SER B 1 66 ? 15.688 -8.977 7.863 1 98.69 66 SER B CA 1
ATOM 3162 C C . SER B 1 66 ? 15.164 -8.844 6.438 1 98.69 66 SER B C 1
ATOM 3164 O O . SER B 1 66 ? 13.961 -8.703 6.219 1 98.69 66 SER B O 1
ATOM 3166 N N . PRO B 1 67 ? 16.062 -8.93 5.438 1 98.81 67 PRO B N 1
ATOM 3167 C CA . PRO B 1 67 ? 15.539 -8.93 4.066 1 98.81 67 PRO B CA 1
ATOM 3168 C C . PRO B 1 67 ? 14.602 -10.102 3.793 1 98.81 67 PRO B C 1
ATOM 3170 O O . PRO B 1 67 ? 13.609 -9.945 3.07 1 98.81 67 PRO B O 1
ATOM 3173 N N . ALA B 1 68 ? 14.906 -11.273 4.312 1 98.81 68 ALA B N 1
ATOM 3174 C CA . ALA B 1 68 ? 14.008 -12.414 4.176 1 98.81 68 ALA B CA 1
ATOM 3175 C C . ALA B 1 68 ? 12.656 -12.141 4.828 1 98.81 68 ALA B C 1
ATOM 3177 O O . ALA B 1 68 ? 11.609 -12.453 4.266 1 98.81 68 ALA B O 1
ATOM 3178 N N . ALA B 1 69 ? 12.727 -11.539 6.02 1 98.69 69 ALA B N 1
ATOM 3179 C CA . ALA B 1 69 ? 11.492 -11.172 6.719 1 98.69 69 ALA B CA 1
ATOM 3180 C C . ALA B 1 69 ? 10.688 -10.156 5.914 1 98.69 69 ALA B C 1
ATOM 3182 O O . ALA B 1 69 ? 9.453 -10.164 5.949 1 98.69 69 ALA B O 1
ATOM 3183 N N . ALA B 1 70 ? 11.367 -9.281 5.191 1 98.81 70 ALA B N 1
ATOM 3184 C CA . ALA B 1 70 ? 10.688 -8.32 4.328 1 98.81 70 ALA B CA 1
ATOM 3185 C C . ALA B 1 70 ? 9.82 -9.039 3.297 1 98.81 70 ALA B C 1
ATOM 3187 O O . ALA B 1 70 ? 8.695 -8.609 3.018 1 98.81 70 ALA B O 1
ATOM 3188 N N . VAL B 1 71 ? 10.297 -10.141 2.76 1 98.81 71 VAL B N 1
ATOM 3189 C CA . VAL B 1 71 ? 9.562 -10.938 1.785 1 98.81 71 VAL B CA 1
ATOM 3190 C C . VAL B 1 71 ? 8.297 -11.5 2.432 1 98.81 71 VAL B C 1
ATOM 3192 O O . VAL B 1 71 ? 7.223 -11.492 1.823 1 98.81 71 VAL B O 1
ATOM 3195 N N . GLU B 1 72 ? 8.43 -11.93 3.619 1 98.5 72 GLU B N 1
ATOM 3196 C CA . GLU B 1 72 ? 7.293 -12.484 4.352 1 98.5 72 GLU B CA 1
ATOM 3197 C C . GLU B 1 72 ? 6.258 -11.406 4.664 1 98.5 72 GLU B C 1
ATOM 3199 O O . GLU B 1 72 ? 5.055 -11.633 4.516 1 98.5 72 GLU B O 1
ATOM 3204 N N . VAL B 1 73 ? 6.703 -10.289 5.129 1 98.62 73 VAL B N 1
ATOM 3205 C CA . VAL B 1 73 ? 5.801 -9.188 5.453 1 98.62 73 VAL B CA 1
ATOM 3206 C C . VAL B 1 73 ? 5.066 -8.734 4.195 1 98.62 73 VAL B C 1
ATOM 3208 O O . VAL B 1 73 ? 3.859 -8.484 4.227 1 98.62 73 VAL B O 1
ATOM 3211 N N . PHE B 1 74 ? 5.785 -8.68 3.092 1 98.81 74 PHE B N 1
ATOM 3212 C CA . PHE B 1 74 ? 5.164 -8.32 1.823 1 98.81 74 PHE B CA 1
ATOM 3213 C C . PHE B 1 74 ? 4.102 -9.344 1.435 1 98.81 74 PHE B C 1
ATOM 3215 O O . PHE B 1 74 ? 3.004 -8.969 1.011 1 98.81 74 PHE B O 1
ATOM 3222 N N . HIS B 1 75 ? 4.484 -10.547 1.574 1 98.5 75 HIS B N 1
ATOM 3223 C CA . HIS B 1 75 ? 3.518 -11.594 1.263 1 98.5 75 HIS B CA 1
ATOM 3224 C C . HIS B 1 75 ? 2.25 -11.438 2.094 1 98.5 75 HIS B C 1
ATOM 3226 O O . HIS B 1 75 ? 1.14 -11.547 1.568 1 98.5 75 HIS B O 1
ATOM 3232 N N . ASN B 1 76 ? 2.357 -11.188 3.361 1 98.12 76 ASN B N 1
ATOM 3233 C CA . ASN B 1 76 ? 1.204 -11.031 4.242 1 98.12 76 ASN B CA 1
ATOM 3234 C C . ASN B 1 76 ? 0.425 -9.758 3.934 1 98.12 76 ASN B C 1
ATOM 3236 O O . ASN B 1 76 ? -0.798 -9.719 4.082 1 98.12 76 ASN B O 1
ATOM 3240 N N . PHE B 1 77 ? 1.116 -8.734 3.504 1 98.5 77 PHE B N 1
ATOM 3241 C CA . PHE B 1 77 ? 0.438 -7.555 2.973 1 98.5 77 PHE B CA 1
ATOM 3242 C C . PHE B 1 77 ? -0.49 -7.938 1.826 1 98.5 77 PHE B C 1
ATOM 3244 O O . PHE B 1 77 ? -1.64 -7.496 1.777 1 98.5 77 PHE B O 1
ATOM 3251 N N . THR B 1 78 ? 0.016 -8.688 0.894 1 98.5 78 THR B N 1
ATOM 3252 C CA . THR B 1 78 ? -0.789 -9.055 -0.265 1 98.5 78 THR B CA 1
ATOM 3253 C C . THR B 1 78 ? -1.998 -9.883 0.16 1 98.5 78 THR B C 1
ATOM 3255 O O . THR B 1 78 ? -3.082 -9.75 -0.413 1 98.5 78 THR B O 1
ATOM 3258 N N . LEU B 1 79 ? -1.823 -10.734 1.206 1 97.56 79 LEU B N 1
ATOM 3259 C CA . LEU B 1 79 ? -2.943 -11.508 1.732 1 97.56 79 LEU B CA 1
ATOM 3260 C C . LEU B 1 79 ? -3.986 -10.594 2.365 1 97.56 79 LEU B C 1
ATOM 3262 O O . LEU B 1 79 ? -5.188 -10.805 2.197 1 97.56 79 LEU B O 1
ATOM 3266 N N . MET B 1 80 ? -3.543 -9.57 3.096 1 97.94 80 MET B N 1
ATOM 3267 C CA . MET B 1 80 ? -4.418 -8.617 3.766 1 97.94 80 MET B CA 1
ATOM 3268 C C . MET B 1 80 ? -5.359 -7.949 2.77 1 97.94 80 MET B C 1
ATOM 3270 O O . MET B 1 80 ? -6.578 -7.938 2.973 1 97.94 80 MET B O 1
ATOM 3274 N N . HIS B 1 81 ? -4.812 -7.441 1.72 1 98.62 81 HIS B N 1
ATOM 3275 C CA . HIS B 1 81 ? -5.621 -6.727 0.738 1 98.62 81 HIS B CA 1
ATOM 3276 C C . HIS B 1 81 ? -6.398 -7.691 -0.147 1 98.62 81 HIS B C 1
ATOM 3278 O O . HIS B 1 81 ? -7.551 -7.43 -0.497 1 98.62 81 HIS B O 1
ATOM 3284 N N . ASP B 1 82 ? -5.832 -8.828 -0.447 1 97.12 82 ASP B N 1
ATOM 3285 C CA . ASP B 1 82 ? -6.5 -9.859 -1.235 1 97.12 82 ASP B CA 1
ATOM 3286 C C . ASP B 1 82 ? -7.762 -10.352 -0.529 1 97.12 82 ASP B C 1
ATOM 3288 O O . ASP B 1 82 ? -8.789 -10.57 -1.169 1 97.12 82 ASP B O 1
ATOM 3292 N N . ASP B 1 83 ? -7.68 -10.562 0.769 1 97.06 83 ASP B N 1
ATOM 3293 C CA . ASP B 1 83 ? -8.805 -11.062 1.552 1 97.06 83 ASP B CA 1
ATOM 3294 C C . ASP B 1 83 ? -9.992 -10.102 1.479 1 97.06 83 ASP B C 1
ATOM 3296 O O . ASP B 1 83 ? -11.148 -10.531 1.474 1 97.06 83 ASP B O 1
ATOM 3300 N N . ILE B 1 84 ? -9.75 -8.789 1.438 1 97.38 84 ILE B N 1
ATOM 3301 C CA . ILE B 1 84 ? -10.805 -7.805 1.271 1 97.38 84 ILE B CA 1
ATOM 3302 C C . ILE B 1 84 ? -11.477 -7.992 -0.088 1 97.38 84 ILE B C 1
ATOM 3304 O O . ILE B 1 84 ? -12.703 -8.078 -0.176 1 97.38 84 ILE B O 1
ATOM 3308 N N . MET B 1 85 ? -10.664 -8.094 -1.091 1 96.31 85 MET B N 1
ATOM 3309 C CA . MET B 1 85 ? -11.141 -8.086 -2.471 1 96.31 85 MET B CA 1
ATOM 3310 C C . MET B 1 85 ? -11.914 -9.367 -2.781 1 96.31 85 MET B C 1
ATOM 3312 O O . MET B 1 85 ? -12.883 -9.336 -3.551 1 96.31 85 MET B O 1
ATOM 3316 N N . ASP B 1 86 ? -11.539 -10.445 -2.082 1 92.31 86 ASP B N 1
ATOM 3317 C CA . ASP B 1 86 ? -12.195 -11.734 -2.299 1 92.31 86 ASP B CA 1
ATOM 3318 C C . ASP B 1 86 ? -13.336 -11.945 -1.306 1 92.31 86 ASP B C 1
ATOM 3320 O O . ASP B 1 86 ? -14.008 -12.977 -1.342 1 92.31 86 ASP B O 1
ATOM 3324 N N . ASN B 1 87 ? -13.523 -10.977 -0.469 1 93.69 87 ASN B N 1
ATOM 3325 C CA . ASN B 1 87 ? -14.492 -11.117 0.612 1 93.69 87 ASN B CA 1
ATOM 3326 C C . ASN B 1 87 ? -14.312 -12.438 1.36 1 93.69 87 ASN B C 1
ATOM 3328 O O . ASN B 1 87 ? -15.273 -13.172 1.583 1 93.69 87 ASN B O 1
ATOM 3332 N N . ALA B 1 88 ? -13.078 -12.797 1.587 1 92.06 88 ALA B N 1
ATOM 3333 C CA . ALA B 1 88 ? -12.773 -14.055 2.271 1 92.06 88 ALA B CA 1
ATOM 3334 C C . ALA B 1 88 ? -13.07 -13.953 3.766 1 92.06 88 ALA B C 1
ATOM 3336 O O . ALA B 1 88 ? -12.5 -13.102 4.457 1 92.06 88 ALA B O 1
ATOM 3337 N N . PRO B 1 89 ? -13.844 -14.852 4.336 1 93.75 89 PRO B N 1
ATOM 3338 C CA . PRO B 1 89 ? -14.211 -14.727 5.746 1 93.75 89 PRO B CA 1
ATOM 3339 C C . PRO B 1 89 ? -13.125 -15.266 6.684 1 93.75 89 PRO B C 1
ATOM 3341 O O . PRO B 1 89 ? -13.016 -14.805 7.824 1 93.75 89 PRO B O 1
ATOM 3344 N N . LEU B 1 90 ? -12.266 -16.25 6.164 1 92.81 90 LEU B N 1
ATOM 3345 C CA . LEU B 1 90 ? -11.281 -16.906 7.016 1 92.81 90 LEU B CA 1
ATOM 3346 C C . LEU B 1 90 ? -9.914 -16.953 6.34 1 92.81 90 LEU B C 1
ATOM 3348 O O . LEU B 1 90 ? -9.828 -17.031 5.109 1 92.81 90 LEU B O 1
ATOM 3352 N N . ARG B 1 91 ? -8.906 -16.938 7.121 1 91.06 91 ARG B N 1
ATOM 3353 C CA . ARG B 1 91 ? -7.512 -17.172 6.762 1 91.06 91 ARG B CA 1
ATOM 3354 C C . ARG B 1 91 ? -6.801 -18 7.816 1 91.06 91 ARG B C 1
ATOM 3356 O O . ARG B 1 91 ? -6.758 -17.625 8.992 1 91.06 91 ARG B O 1
ATOM 3363 N N . ARG B 1 92 ? -6.348 -19.172 7.359 1 89.25 92 ARG B N 1
ATOM 3364 C CA . ARG B 1 92 ? -5.652 -20.094 8.25 1 89.25 92 ARG B CA 1
ATOM 3365 C C . ARG B 1 92 ? -6.516 -20.438 9.461 1 89.25 92 ARG B C 1
ATOM 3367 O O . ARG B 1 92 ? -6.039 -20.422 10.594 1 89.25 92 ARG B O 1
ATOM 3374 N N . GLY B 1 93 ? -7.73 -20.594 9.164 1 89.44 93 GLY B N 1
ATOM 3375 C CA . GLY B 1 93 ? -8.68 -21.094 10.156 1 89.44 93 GLY B CA 1
ATOM 3376 C C . GLY B 1 93 ? -9.211 -20 11.062 1 89.44 93 GLY B C 1
ATOM 3377 O O . GLY B 1 93 ? -10.039 -20.25 11.945 1 89.44 93 GLY B O 1
ATOM 3378 N N . LYS B 1 94 ? -8.789 -18.734 10.875 1 95.38 94 LYS B N 1
ATOM 3379 C CA . LYS B 1 94 ? -9.234 -17.625 11.711 1 95.38 94 LYS B CA 1
ATOM 3380 C C . LYS B 1 94 ? -9.867 -16.531 10.867 1 95.38 94 LYS B C 1
ATOM 3382 O O . LYS B 1 94 ? -9.68 -16.484 9.648 1 95.38 94 LYS B O 1
ATOM 3387 N N . ALA B 1 95 ? -10.641 -15.664 11.508 1 97.12 95 ALA B N 1
ATOM 3388 C CA . ALA B 1 95 ? -11.297 -14.57 10.797 1 97.12 95 ALA B CA 1
ATOM 3389 C C . ALA B 1 95 ? -10.281 -13.672 10.109 1 97.12 95 ALA B C 1
ATOM 3391 O O . ALA B 1 95 ? -9.227 -13.367 10.672 1 97.12 95 ALA B O 1
ATOM 3392 N N . THR B 1 96 ? -10.594 -13.297 8.891 1 97.5 96 THR B N 1
ATOM 3393 C CA . THR B 1 96 ? -9.742 -12.328 8.203 1 97.5 96 THR B CA 1
ATOM 3394 C C . THR B 1 96 ? -9.812 -10.969 8.891 1 97.5 96 THR B C 1
ATOM 3396 O O . THR B 1 96 ? -10.727 -10.711 9.68 1 97.5 96 THR B O 1
ATOM 3399 N N . VAL B 1 97 ? -8.938 -10.094 8.594 1 97.94 97 VAL B N 1
ATOM 3400 C CA . VAL B 1 97 ? -8.844 -8.812 9.273 1 97.94 97 VAL B CA 1
ATOM 3401 C C . VAL B 1 97 ? -10.086 -7.973 8.977 1 97.94 97 VAL B C 1
ATOM 3403 O O . VAL B 1 97 ? -10.656 -7.359 9.883 1 97.94 97 VAL B O 1
ATOM 3406 N N . HIS B 1 98 ? -10.531 -7.973 7.695 1 97.94 98 HIS B N 1
ATOM 3407 C CA . HIS B 1 98 ? -11.672 -7.141 7.352 1 97.94 98 HIS B CA 1
ATOM 3408 C C . HIS B 1 98 ? -12.945 -7.652 8.016 1 97.94 98 HIS B C 1
ATOM 3410 O O . HIS B 1 98 ? -13.906 -6.895 8.203 1 97.94 98 HIS B O 1
ATOM 3416 N N . GLU B 1 99 ? -12.992 -8.953 8.367 1 97.69 99 GLU B N 1
ATOM 3417 C CA . GLU B 1 99 ? -14.109 -9.531 9.109 1 97.69 99 GLU B CA 1
ATOM 3418 C C . GLU B 1 99 ? -14 -9.211 10.602 1 97.69 99 GLU B C 1
ATOM 3420 O O . GLU B 1 99 ? -15 -8.906 11.25 1 97.69 99 GLU B O 1
ATOM 3425 N N . LYS B 1 100 ? -12.836 -9.328 11.125 1 97.88 100 LYS B N 1
ATOM 3426 C CA . LYS B 1 100 ? -12.617 -9.148 12.555 1 97.88 100 LYS B CA 1
ATOM 3427 C C . LYS B 1 100 ? -12.656 -7.672 12.938 1 97.88 100 LYS B C 1
ATOM 3429 O O . LYS B 1 100 ? -13.133 -7.316 14.016 1 97.88 100 LYS B O 1
ATOM 3434 N N . TRP B 1 101 ? -12.133 -6.82 12.164 1 97.62 101 TRP B N 1
ATOM 3435 C CA . TRP B 1 101 ? -12.188 -5.371 12.336 1 97.62 101 TRP B CA 1
ATOM 3436 C C . TRP B 1 101 ? -13.148 -4.742 11.328 1 97.62 101 TRP B C 1
ATOM 3438 O O . TRP B 1 101 ? -14.367 -4.828 11.484 1 97.62 101 TRP B O 1
ATOM 3448 N N . ASP B 1 102 ? -12.656 -4.277 10.164 1 97.44 102 ASP B N 1
ATOM 3449 C CA . ASP B 1 102 ? -13.461 -3.756 9.062 1 97.44 102 ASP B CA 1
ATOM 3450 C C . ASP B 1 102 ? -12.594 -3.508 7.824 1 97.44 102 ASP B C 1
ATOM 3452 O O . ASP B 1 102 ? -11.375 -3.676 7.867 1 97.44 102 ASP B O 1
ATOM 3456 N N . ASP B 1 103 ? -13.18 -3.166 6.711 1 97.62 103 ASP B N 1
ATOM 3457 C CA . ASP B 1 103 ? -12.492 -2.992 5.434 1 97.62 103 ASP B CA 1
ATOM 3458 C C . ASP B 1 103 ? -11.461 -1.867 5.516 1 97.62 103 ASP B C 1
ATOM 3460 O O . ASP B 1 103 ? -10.336 -2.02 5.047 1 97.62 103 ASP B O 1
ATOM 3464 N N . ASN B 1 104 ? -11.82 -0.761 6.082 1 97.75 104 ASN B N 1
ATOM 3465 C CA . ASN B 1 104 ? -10.961 0.415 6.125 1 97.75 104 ASN B CA 1
ATOM 3466 C C . ASN B 1 104 ? -9.688 0.146 6.922 1 97.75 104 ASN B C 1
ATOM 3468 O O . ASN B 1 104 ? -8.586 0.497 6.484 1 97.75 104 ASN B O 1
ATOM 3472 N N . THR B 1 105 ? -9.875 -0.469 8.086 1 97.88 105 THR B N 1
ATOM 3473 C CA . THR B 1 105 ? -8.727 -0.836 8.906 1 97.88 105 THR B CA 1
ATOM 3474 C C . THR B 1 105 ? -7.809 -1.799 8.156 1 97.88 105 THR B C 1
ATOM 3476 O O . THR B 1 105 ? -6.582 -1.669 8.211 1 97.88 105 THR B O 1
ATOM 3479 N N . ALA B 1 106 ? -8.406 -2.764 7.488 1 98.56 106 ALA B N 1
ATOM 3480 C CA . ALA B 1 106 ? -7.621 -3.729 6.723 1 98.56 106 ALA B CA 1
ATOM 3481 C C . ALA B 1 106 ? -6.828 -3.037 5.617 1 98.56 106 ALA B C 1
ATOM 3483 O O . ALA B 1 106 ? -5.68 -3.395 5.352 1 98.56 106 ALA B O 1
ATOM 3484 N N . ILE B 1 107 ? -7.414 -2.045 4.938 1 98.69 107 ILE B N 1
ATOM 3485 C CA . ILE B 1 107 ? -6.73 -1.303 3.887 1 98.69 107 ILE B CA 1
ATOM 3486 C C . ILE B 1 107 ? -5.516 -0.586 4.469 1 98.69 107 ILE B C 1
ATOM 3488 O O . ILE B 1 107 ? -4.398 -0.739 3.969 1 98.69 107 ILE B O 1
ATOM 3492 N N . LEU B 1 108 ? -5.66 0.099 5.559 1 98.75 108 LEU B N 1
ATOM 3493 C CA . LEU B 1 108 ? -4.602 0.897 6.164 1 98.75 108 LEU B CA 1
ATOM 3494 C C . LEU B 1 108 ? -3.496 0.004 6.723 1 98.75 108 LEU B C 1
ATOM 3496 O O . LEU B 1 108 ? -2.311 0.304 6.566 1 98.75 108 LEU B O 1
ATOM 3500 N N . SER B 1 109 ? -3.938 -1.042 7.391 1 98.69 109 SER B N 1
ATOM 3501 C CA . SER B 1 109 ? -2.953 -1.967 7.941 1 98.69 109 SER B CA 1
ATOM 3502 C C . SER B 1 109 ? -2.107 -2.596 6.84 1 98.69 109 SER B C 1
ATOM 3504 O O . SER B 1 109 ? -0.9 -2.779 7.004 1 98.69 109 SER B O 1
ATOM 3506 N N . GLY B 1 110 ? -2.781 -2.986 5.75 1 98.75 110 GLY B N 1
ATOM 3507 C CA . GLY B 1 110 ? -2.035 -3.471 4.602 1 98.75 110 GLY B CA 1
ATOM 3508 C C . GLY B 1 110 ? -1.033 -2.461 4.074 1 98.75 110 GLY B C 1
ATOM 3509 O O . GLY B 1 110 ? 0.108 -2.812 3.766 1 98.75 110 GLY B O 1
ATOM 3510 N N . ASP B 1 111 ? -1.421 -1.196 3.963 1 98.81 111 ASP B N 1
ATOM 3511 C CA . ASP B 1 111 ? -0.52 -0.141 3.51 1 98.81 111 ASP B CA 1
ATOM 3512 C C . ASP B 1 111 ? 0.716 -0.054 4.402 1 98.81 111 ASP B C 1
ATOM 3514 O O . ASP B 1 111 ? 1.84 0.056 3.91 1 98.81 111 ASP B O 1
ATOM 3518 N N . VAL B 1 112 ? 0.506 -0.094 5.695 1 98.81 112 VAL B N 1
ATOM 3519 C CA . VAL B 1 112 ? 1.612 0.006 6.641 1 98.81 112 VAL B CA 1
ATOM 3520 C C . VAL B 1 112 ? 2.518 -1.217 6.508 1 98.81 112 VAL B C 1
ATOM 3522 O O . VAL B 1 112 ? 3.738 -1.11 6.645 1 98.81 112 VAL B O 1
ATOM 3525 N N . MET B 1 113 ? 1.939 -2.361 6.289 1 98.75 113 MET B N 1
ATOM 3526 C CA . MET B 1 113 ? 2.74 -3.57 6.109 1 98.75 113 MET B CA 1
ATOM 3527 C C . MET B 1 113 ? 3.678 -3.43 4.914 1 98.75 113 MET B C 1
ATOM 3529 O O . MET B 1 113 ? 4.832 -3.859 4.973 1 98.75 113 MET B O 1
ATOM 3533 N N . LEU B 1 114 ? 3.143 -2.865 3.781 1 98.81 114 LEU B N 1
ATOM 3534 C CA . LEU B 1 114 ? 4.012 -2.635 2.633 1 98.81 114 LEU B CA 1
ATOM 3535 C C . LEU B 1 114 ? 5.168 -1.712 3.004 1 98.81 114 LEU B C 1
ATOM 3537 O O . LEU B 1 114 ? 6.316 -1.972 2.639 1 98.81 114 LEU B O 1
ATOM 3541 N N . VAL B 1 115 ? 4.922 -0.683 3.758 1 98.81 115 VAL B N 1
ATOM 3542 C CA . VAL B 1 115 ? 5.945 0.252 4.215 1 98.81 115 VAL B CA 1
ATOM 3543 C C . VAL B 1 115 ? 6.949 -0.475 5.105 1 98.81 115 VAL B C 1
ATOM 3545 O O . VAL B 1 115 ? 8.156 -0.26 4.992 1 98.81 115 VAL B O 1
ATOM 3548 N N . LYS B 1 116 ? 6.438 -1.331 5.973 1 98.62 116 LYS B N 1
ATOM 3549 C CA . LYS B 1 116 ? 7.309 -2.082 6.875 1 98.62 116 LYS B CA 1
ATOM 3550 C C . LYS B 1 116 ? 8.227 -3.018 6.098 1 98.62 116 LYS B C 1
ATOM 3552 O O . LYS B 1 116 ? 9.375 -3.236 6.492 1 98.62 116 LYS B O 1
ATOM 3557 N N . ALA B 1 117 ? 7.695 -3.602 5.051 1 98.75 117 ALA B N 1
ATOM 3558 C CA . ALA B 1 117 ? 8.555 -4.414 4.191 1 98.75 117 ALA B CA 1
ATOM 3559 C C . ALA B 1 117 ? 9.727 -3.6 3.658 1 98.75 117 ALA B C 1
ATOM 3561 O O . ALA B 1 117 ? 10.875 -4.055 3.693 1 98.75 117 ALA B O 1
ATOM 3562 N N . TYR B 1 118 ? 9.484 -2.414 3.201 1 98.81 118 TYR B N 1
ATOM 3563 C CA . TYR B 1 118 ? 10.547 -1.54 2.711 1 98.81 118 TYR B CA 1
ATOM 3564 C C . TYR B 1 118 ? 11.523 -1.194 3.824 1 98.81 118 TYR B C 1
ATOM 3566 O O . TYR B 1 118 ? 12.734 -1.104 3.592 1 98.81 118 TYR B O 1
ATOM 3574 N N . ASP B 1 119 ? 11.016 -0.967 5.055 1 98.31 119 ASP B N 1
ATOM 3575 C CA . ASP B 1 119 ? 11.875 -0.675 6.195 1 98.31 119 ASP B CA 1
ATOM 3576 C C . ASP B 1 119 ? 12.867 -1.812 6.441 1 98.31 119 ASP B C 1
ATOM 3578 O O . ASP B 1 119 ? 14.047 -1.568 6.691 1 98.31 119 ASP B O 1
ATOM 3582 N N . LEU B 1 120 ? 12.367 -2.977 6.375 1 98.56 120 LEU B N 1
ATOM 3583 C CA . LEU B 1 120 ? 13.203 -4.148 6.609 1 98.56 120 LEU B CA 1
ATOM 3584 C C . LEU B 1 120 ? 14.266 -4.285 5.527 1 98.56 120 LEU B C 1
ATOM 3586 O O . LEU B 1 120 ? 15.383 -4.727 5.805 1 98.56 120 LEU B O 1
ATOM 3590 N N . LEU B 1 121 ? 13.961 -3.896 4.312 1 98.75 121 LEU B N 1
ATOM 3591 C CA . LEU B 1 121 ? 14.906 -3.998 3.205 1 98.75 121 LEU B CA 1
ATOM 3592 C C . LEU B 1 121 ? 16.062 -3.018 3.379 1 98.75 121 LEU B C 1
ATOM 3594 O O . LEU B 1 121 ? 17.109 -3.178 2.764 1 98.75 121 LEU B O 1
ATOM 3598 N N . LEU B 1 122 ? 15.906 -1.988 4.227 1 98.19 122 LEU B N 1
ATOM 3599 C CA . LEU B 1 122 ? 16.938 -0.981 4.422 1 98.19 122 LEU B CA 1
ATOM 3600 C C . LEU B 1 122 ? 18.125 -1.564 5.184 1 98.19 122 LEU B C 1
ATOM 3602 O O . LEU B 1 122 ? 19.203 -0.948 5.246 1 98.19 122 LEU B O 1
ATOM 3606 N N . SER B 1 123 ? 17.953 -2.764 5.727 1 97.81 123 SER B N 1
ATOM 3607 C CA . SER B 1 123 ? 19.062 -3.441 6.387 1 97.81 123 SER B CA 1
ATOM 3608 C C . SER B 1 123 ? 20.062 -3.971 5.371 1 97.81 123 SER B C 1
ATOM 3610 O O . SER B 1 123 ? 21.172 -4.355 5.734 1 97.81 123 SER B O 1
ATOM 3612 N N . ILE B 1 124 ? 19.719 -3.98 4.125 1 98.06 124 ILE B N 1
ATOM 3613 C CA . ILE B 1 124 ? 20.562 -4.48 3.055 1 98.06 124 ILE B CA 1
ATOM 3614 C C . ILE B 1 124 ? 21.797 -3.578 2.912 1 98.06 124 ILE B C 1
ATOM 3616 O O . ILE B 1 124 ? 21.688 -2.354 3.01 1 98.06 124 ILE B O 1
ATOM 3620 N N . ALA B 1 125 ? 22.922 -4.184 2.65 1 96.38 125 ALA B N 1
ATOM 3621 C CA . ALA B 1 125 ? 24.156 -3.441 2.426 1 96.38 125 ALA B CA 1
ATOM 3622 C C . ALA B 1 125 ? 24.016 -2.473 1.257 1 96.38 125 ALA B C 1
ATOM 3624 O O . ALA B 1 125 ? 23.359 -2.789 0.259 1 96.38 125 ALA B O 1
ATOM 3625 N N . PRO B 1 126 ? 24.625 -1.327 1.383 1 95.19 126 PRO B N 1
ATOM 3626 C CA . PRO B 1 126 ? 24.453 -0.269 0.386 1 95.19 126 PRO B CA 1
ATOM 3627 C C . PRO B 1 126 ? 24.766 -0.739 -1.034 1 95.19 126 PRO B C 1
ATOM 3629 O O . PRO B 1 126 ? 24.109 -0.308 -1.987 1 95.19 126 PRO B O 1
ATOM 3632 N N . GLU B 1 127 ? 25.719 -1.602 -1.156 1 95.56 127 GLU B N 1
ATOM 3633 C CA . GLU B 1 127 ? 26.156 -2.016 -2.488 1 95.56 127 GLU B CA 1
ATOM 3634 C C . GLU B 1 127 ? 25.062 -2.811 -3.199 1 95.56 127 GLU B C 1
ATOM 3636 O O . GLU B 1 127 ? 25.047 -2.891 -4.43 1 95.56 127 GLU B O 1
ATOM 3641 N N . TYR B 1 128 ? 24.094 -3.379 -2.438 1 97.5 128 TYR B N 1
ATOM 3642 C CA . TYR B 1 128 ? 23.047 -4.207 -3.035 1 97.5 128 TYR B CA 1
ATOM 3643 C C . TYR B 1 128 ? 21.688 -3.539 -2.91 1 97.5 128 TYR B C 1
ATOM 3645 O O . TYR B 1 128 ? 20.703 -4.027 -3.461 1 97.5 128 TYR B O 1
ATOM 3653 N N . LEU B 1 129 ? 21.594 -2.447 -2.223 1 97.94 129 LEU B N 1
ATOM 3654 C CA . LEU B 1 129 ? 20.312 -1.889 -1.799 1 97.94 129 LEU B CA 1
ATOM 3655 C C . LEU B 1 129 ? 19.5 -1.419 -3.002 1 97.94 129 LEU B C 1
ATOM 3657 O O . LEU B 1 129 ? 18.344 -1.817 -3.17 1 97.94 129 LEU B O 1
ATOM 3661 N N . LYS B 1 130 ? 20.078 -0.607 -3.867 1 97.69 130 LYS B N 1
ATOM 3662 C CA . LYS B 1 130 ? 19.344 -0.032 -4.992 1 97.69 130 LYS B CA 1
ATOM 3663 C C . LYS B 1 130 ? 18.844 -1.121 -5.93 1 97.69 130 LYS B C 1
ATOM 3665 O O . LYS B 1 130 ? 17.672 -1.111 -6.32 1 97.69 130 LYS B O 1
ATOM 3670 N N . GLU B 1 131 ? 19.703 -2.057 -6.25 1 98 131 GLU B N 1
ATOM 3671 C CA . GLU B 1 131 ? 19.312 -3.156 -7.133 1 98 131 GLU B CA 1
ATOM 3672 C C . GLU B 1 131 ? 18.188 -3.988 -6.516 1 98 131 GLU B C 1
ATOM 3674 O O . GLU B 1 131 ? 17.234 -4.355 -7.199 1 98 131 GLU B O 1
ATOM 3679 N N . SER B 1 132 ? 18.328 -4.281 -5.223 1 98.69 132 SER B N 1
ATOM 3680 C CA . SER B 1 132 ? 17.328 -5.074 -4.523 1 98.69 132 SER B CA 1
ATOM 3681 C C . SER B 1 132 ? 15.977 -4.359 -4.496 1 98.69 132 SER B C 1
ATOM 3683 O O . SER B 1 132 ? 14.938 -4.984 -4.715 1 98.69 132 SER B O 1
ATOM 3685 N N . LEU B 1 133 ? 16.047 -3.064 -4.289 1 98.81 133 LEU B N 1
ATOM 3686 C CA . LEU B 1 133 ? 14.805 -2.293 -4.238 1 98.81 133 LEU B CA 1
ATOM 3687 C C . LEU B 1 133 ? 14.164 -2.205 -5.617 1 98.81 133 LEU B C 1
ATOM 3689 O O . LEU B 1 133 ? 12.938 -2.234 -5.742 1 98.81 133 LEU B O 1
ATOM 3693 N N . GLN B 1 134 ? 14.93 -2.072 -6.645 1 98.56 134 GLN B N 1
ATOM 3694 C CA . GLN B 1 134 ? 14.406 -2.053 -8.008 1 98.56 134 GLN B CA 1
ATOM 3695 C C . GLN B 1 134 ? 13.672 -3.352 -8.336 1 98.56 134 GLN B C 1
ATOM 3697 O O . GLN B 1 134 ? 12.57 -3.324 -8.891 1 98.56 134 GLN B O 1
ATOM 3702 N N . LEU B 1 135 ? 14.289 -4.43 -8 1 98.81 135 LEU B N 1
ATOM 3703 C CA . LEU B 1 135 ? 13.695 -5.734 -8.25 1 98.81 135 LEU B CA 1
ATOM 3704 C C . LEU B 1 135 ? 12.461 -5.945 -7.383 1 98.81 135 LEU B C 1
ATOM 3706 O O . LEU B 1 135 ? 11.469 -6.531 -7.828 1 98.81 135 LEU B O 1
ATOM 3710 N N . PHE B 1 136 ? 12.531 -5.457 -6.117 1 98.88 136 PHE B N 1
ATOM 3711 C CA . PHE B 1 136 ? 11.383 -5.551 -5.227 1 98.88 136 PHE B CA 1
ATOM 3712 C C . PHE B 1 136 ? 10.211 -4.746 -5.773 1 98.88 136 PHE B C 1
ATOM 3714 O O . PHE B 1 136 ? 9.07 -5.223 -5.77 1 98.88 136 PHE B O 1
ATOM 3721 N N . ASN B 1 137 ? 10.477 -3.541 -6.238 1 98.81 137 ASN B N 1
ATOM 3722 C CA . ASN B 1 137 ? 9.43 -2.705 -6.816 1 98.81 137 ASN B CA 1
ATOM 3723 C C . ASN B 1 137 ? 8.766 -3.383 -8.016 1 98.81 137 ASN B C 1
ATOM 3725 O O . ASN B 1 137 ? 7.539 -3.391 -8.125 1 98.81 137 ASN B O 1
ATOM 3729 N N . LYS B 1 138 ? 9.562 -3.934 -8.875 1 98.62 138 LYS B N 1
ATOM 3730 C CA . LYS B 1 138 ? 9.039 -4.656 -10.023 1 98.62 138 LYS B CA 1
ATOM 3731 C C . LYS B 1 138 ? 8.133 -5.809 -9.586 1 98.62 138 LYS B C 1
ATOM 3733 O O . LYS B 1 138 ? 7.027 -5.961 -10.102 1 98.62 138 LYS B O 1
ATOM 3738 N N . THR B 1 139 ? 8.617 -6.57 -8.688 1 98.88 139 THR B N 1
ATOM 3739 C CA . THR B 1 139 ? 7.879 -7.727 -8.188 1 98.88 139 THR B CA 1
ATOM 3740 C C . THR B 1 139 ? 6.559 -7.297 -7.555 1 98.88 139 THR B C 1
ATOM 3742 O O . THR B 1 139 ? 5.516 -7.902 -7.809 1 98.88 139 THR B O 1
ATOM 3745 N N . ALA B 1 140 ? 6.613 -6.254 -6.734 1 98.81 140 ALA B N 1
ATOM 3746 C CA . ALA B 1 140 ? 5.418 -5.758 -6.055 1 98.81 140 ALA B CA 1
ATOM 3747 C C . ALA B 1 140 ? 4.363 -5.312 -7.062 1 98.81 140 ALA B C 1
ATOM 3749 O O . ALA B 1 140 ? 3.184 -5.641 -6.918 1 98.81 140 ALA B O 1
ATOM 3750 N N . ALA B 1 141 ? 4.734 -4.574 -8.086 1 98.62 141 ALA B N 1
ATOM 3751 C CA . ALA B 1 141 ? 3.807 -4.148 -9.125 1 98.62 141 ALA B CA 1
ATOM 3752 C C . ALA B 1 141 ? 3.23 -5.344 -9.875 1 98.62 141 ALA B C 1
ATOM 3754 O O . ALA B 1 141 ? 2.033 -5.383 -10.164 1 98.62 141 ALA B O 1
ATOM 3755 N N . GLU B 1 142 ? 4.094 -6.285 -10.156 1 98.81 142 GLU B N 1
ATOM 3756 C CA . GLU B 1 142 ? 3.676 -7.477 -10.891 1 98.81 142 GLU B CA 1
ATOM 3757 C C . GLU B 1 142 ? 2.65 -8.281 -10.102 1 98.81 142 GLU B C 1
ATOM 3759 O O . GLU B 1 142 ? 1.684 -8.797 -10.664 1 98.81 142 GLU B O 1
ATOM 3764 N N . VAL B 1 143 ? 2.881 -8.414 -8.812 1 98.81 143 VAL B N 1
ATOM 3765 C CA . VAL B 1 143 ? 1.915 -9.125 -7.977 1 98.81 143 VAL B CA 1
ATOM 3766 C C . VAL B 1 143 ? 0.565 -8.406 -8.031 1 98.81 143 VAL B C 1
ATOM 3768 O O . VAL B 1 143 ? -0.481 -9.055 -8.133 1 98.81 143 VAL B O 1
ATOM 3771 N N . CYS B 1 144 ? 0.59 -7.07 -7.988 1 98.69 144 CYS B N 1
ATOM 3772 C CA . CYS B 1 144 ? -0.642 -6.297 -8.102 1 98.69 144 CYS B CA 1
ATOM 3773 C C . CYS B 1 144 ? -1.297 -6.504 -9.461 1 98.69 144 CYS B C 1
ATOM 3775 O O . CYS B 1 144 ? -2.521 -6.609 -9.555 1 98.69 144 CYS B O 1
ATOM 3777 N N . GLU B 1 145 ? -0.506 -6.531 -10.484 1 98.69 145 GLU B N 1
ATOM 3778 C CA . GLU B 1 145 ? -1.017 -6.805 -11.82 1 98.69 145 GLU B CA 1
ATOM 3779 C C . GLU B 1 145 ? -1.699 -8.164 -11.883 1 98.69 145 GLU B C 1
ATOM 3781 O O . GLU B 1 145 ? -2.789 -8.297 -12.445 1 98.69 145 GLU B O 1
ATOM 3786 N N . GLY B 1 146 ? -1.015 -9.164 -11.336 1 98.69 146 GLY B N 1
ATOM 3787 C CA . GLY B 1 146 ? -1.608 -10.492 -11.281 1 98.69 146 GLY B CA 1
ATOM 3788 C C . GLY B 1 146 ? -2.945 -10.516 -10.562 1 98.69 146 GLY B C 1
ATOM 3789 O O . GLY B 1 146 ? -3.891 -11.156 -11.023 1 98.69 146 GLY B O 1
ATOM 3790 N N . GLN B 1 147 ? -3.045 -9.82 -9.438 1 98.31 147 GLN B N 1
ATOM 3791 C CA . GLN B 1 147 ? -4.293 -9.758 -8.688 1 98.31 147 GLN B CA 1
ATOM 3792 C C . GLN B 1 147 ? -5.387 -9.07 -9.492 1 98.31 147 GLN B C 1
ATOM 3794 O O . GLN B 1 147 ? -6.555 -9.469 -9.438 1 98.31 147 GLN B O 1
ATOM 3799 N N . GLN B 1 148 ? -5.035 -8.016 -10.211 1 98.44 148 GLN B N 1
ATOM 3800 C CA . GLN B 1 148 ? -6.016 -7.336 -11.055 1 98.44 148 GLN B CA 1
ATOM 3801 C C . GLN B 1 148 ? -6.535 -8.266 -12.148 1 98.44 148 GLN B C 1
ATOM 3803 O O . GLN B 1 148 ? -7.73 -8.266 -12.453 1 98.44 148 GLN B O 1
ATOM 3808 N N . PHE B 1 149 ? -5.613 -9.016 -12.789 1 98.38 149 PHE B N 1
ATOM 3809 C CA . PHE B 1 149 ? -6.051 -10.008 -13.766 1 98.38 149 PHE B CA 1
ATOM 3810 C C . PHE B 1 149 ? -7.043 -10.984 -13.141 1 98.38 149 PHE B C 1
ATOM 3812 O O . PHE B 1 149 ? -8.07 -11.305 -13.742 1 98.38 149 PHE B O 1
ATOM 3819 N N . ASP B 1 150 ? -6.727 -11.461 -11.961 1 97.12 150 ASP B N 1
ATOM 3820 C CA . ASP B 1 150 ? -7.605 -12.391 -11.25 1 97.12 150 ASP B CA 1
ATOM 3821 C C . ASP B 1 150 ? -9 -11.789 -11.062 1 97.12 150 ASP B C 1
ATOM 3823 O O . ASP B 1 150 ? -10.008 -12.453 -11.305 1 97.12 150 ASP B O 1
ATOM 3827 N N . MET B 1 151 ? -9.047 -10.539 -10.703 1 96.12 151 MET B N 1
ATOM 3828 C CA . MET B 1 151 ? -10.32 -9.844 -10.531 1 96.12 151 MET B CA 1
ATOM 3829 C C . MET B 1 151 ? -11.039 -9.695 -11.867 1 96.12 151 MET B C 1
ATOM 3831 O O . MET B 1 151 ? -12.258 -9.875 -11.938 1 96.12 151 MET B O 1
ATOM 3835 N N . ASN B 1 152 ? -10.266 -9.352 -12.898 1 97.12 152 ASN B N 1
ATOM 3836 C CA . ASN B 1 152 ? -10.859 -9.227 -14.219 1 97.12 152 ASN B CA 1
ATOM 3837 C C . ASN B 1 152 ? -11.508 -10.531 -14.68 1 97.12 152 ASN B C 1
ATOM 3839 O O . ASN B 1 152 ? -12.562 -10.516 -15.32 1 97.12 152 ASN B O 1
ATOM 3843 N N . PHE B 1 153 ? -10.898 -11.633 -14.367 1 96.94 153 PHE B N 1
ATOM 3844 C CA . PHE B 1 153 ? -11.336 -12.938 -14.836 1 96.94 153 PHE B CA 1
ATOM 3845 C C . PHE B 1 153 ? -12.672 -13.32 -14.203 1 96.94 153 PHE B C 1
ATOM 3847 O O . PHE B 1 153 ? -13.422 -14.133 -14.75 1 96.94 153 PHE B O 1
ATOM 3854 N N . GLU B 1 154 ? -12.977 -12.734 -13.016 1 92.88 154 GLU B N 1
ATOM 3855 C CA . GLU B 1 154 ? -14.258 -13 -12.359 1 92.88 154 GLU B CA 1
ATOM 3856 C C . GLU B 1 154 ? -15.422 -12.523 -13.219 1 92.88 154 GLU B C 1
ATOM 3858 O O . GLU B 1 154 ? -16.516 -13.094 -13.18 1 92.88 154 GLU B O 1
ATOM 3863 N N . ARG B 1 155 ? -15.164 -11.523 -14.055 1 91.94 155 ARG B N 1
ATOM 3864 C CA . ARG B 1 155 ? -16.25 -10.898 -14.82 1 91.94 155 ARG B CA 1
ATOM 3865 C C . ARG B 1 155 ? -16.219 -11.359 -16.266 1 91.94 155 ARG B C 1
ATOM 3867 O O . ARG B 1 155 ? -17.156 -11.102 -17.031 1 91.94 155 ARG B O 1
ATOM 3874 N N . ARG B 1 156 ? -15.164 -12.031 -16.562 1 93.94 156 ARG B N 1
ATOM 3875 C CA . ARG B 1 156 ? -15.016 -12.484 -17.953 1 93.94 156 ARG B CA 1
ATOM 3876 C C . ARG B 1 156 ? -15.547 -13.906 -18.125 1 93.94 156 ARG B C 1
ATOM 3878 O O . ARG B 1 156 ? -15.344 -14.75 -17.25 1 93.94 156 ARG B O 1
ATOM 3885 N N . GLU B 1 157 ? -16.109 -14.102 -19.25 1 90.19 157 GLU B N 1
ATOM 3886 C CA . GLU B 1 157 ? -16.641 -15.438 -19.547 1 90.19 157 GLU B CA 1
ATOM 3887 C C . GLU B 1 157 ? -15.523 -16.375 -20.016 1 90.19 157 GLU B C 1
ATOM 3889 O O . GLU B 1 157 ? -15.477 -17.531 -19.625 1 90.19 157 GLU B O 1
ATOM 3894 N N . LEU B 1 158 ? -14.727 -15.82 -20.875 1 92.12 158 LEU B N 1
ATOM 3895 C CA . LEU B 1 158 ? -13.672 -16.641 -21.453 1 92.12 158 LEU B CA 1
ATOM 3896 C C . LEU B 1 158 ? -12.297 -16.141 -21.031 1 92.12 158 LEU B C 1
ATOM 3898 O O . LEU B 1 158 ? -12.031 -14.93 -21.094 1 92.12 158 LEU B O 1
ATOM 3902 N N . VAL B 1 159 ? -11.523 -17.016 -20.516 1 97.06 159 VAL B N 1
ATOM 3903 C CA . VAL B 1 159 ? -10.117 -16.797 -20.188 1 97.06 159 VAL B CA 1
ATOM 3904 C C . VAL B 1 159 ? -9.258 -17.875 -20.844 1 97.06 159 VAL B C 1
ATOM 3906 O O . VAL B 1 159 ? -9.555 -19.062 -20.75 1 97.06 159 VAL B O 1
ATOM 3909 N N . SER B 1 160 ? -8.242 -17.453 -21.547 1 97.38 160 SER B N 1
ATOM 3910 C CA . SER B 1 160 ? -7.383 -18.422 -22.219 1 97.38 160 SER B CA 1
ATOM 3911 C C . SER B 1 160 ? -6.379 -19.047 -21.25 1 97.38 160 SER B C 1
ATOM 3913 O O . SER B 1 160 ? -6.133 -18.484 -20.188 1 97.38 160 SER B O 1
ATOM 3915 N N . GLU B 1 161 ? -5.863 -20.172 -21.688 1 97.5 161 GLU B N 1
ATOM 3916 C CA . GLU B 1 161 ? -4.805 -20.812 -20.906 1 97.5 161 GLU B CA 1
ATOM 3917 C C . GLU B 1 161 ? -3.625 -19.875 -20.703 1 97.5 161 GLU B C 1
ATOM 3919 O O . GLU B 1 161 ? -3.094 -19.766 -19.594 1 97.5 161 GLU B O 1
ATOM 3924 N N . GLU B 1 162 ? -3.238 -19.172 -21.719 1 98 162 GLU B N 1
ATOM 3925 C CA . GLU B 1 162 ? -2.111 -18.234 -21.641 1 98 162 GLU B CA 1
ATOM 3926 C C . GLU B 1 162 ? -2.381 -17.125 -20.641 1 98 162 GLU B C 1
ATOM 3928 O O . GLU B 1 162 ? -1.49 -16.734 -19.875 1 98 162 GLU B O 1
ATOM 3933 N N . GLU B 1 163 ? -3.598 -16.625 -20.688 1 98.19 163 GLU B N 1
ATOM 3934 C CA . GLU B 1 163 ? -3.971 -15.555 -19.766 1 98.19 163 GLU B CA 1
ATOM 3935 C C . GLU B 1 163 ? -3.928 -16.047 -18.328 1 98.19 163 GLU B C 1
ATOM 3937 O O . GLU B 1 163 ? -3.441 -15.336 -17.438 1 98.19 163 GLU B O 1
ATOM 3942 N N . TYR B 1 164 ? -4.441 -17.219 -18.141 1 98.44 164 TYR B N 1
ATOM 3943 C CA . TYR B 1 164 ? -4.438 -17.766 -16.797 1 98.44 164 TYR B CA 1
ATOM 3944 C C . TYR B 1 164 ? -3.014 -17.969 -16.297 1 98.44 164 TYR B C 1
ATOM 3946 O O . TYR B 1 164 ? -2.684 -17.609 -15.156 1 98.44 164 TYR B O 1
ATOM 3954 N N . LEU B 1 165 ? -2.199 -18.547 -17.125 1 98.62 165 LEU B N 1
ATOM 3955 C CA . LEU B 1 165 ? -0.82 -18.828 -16.734 1 98.62 165 LEU B CA 1
ATOM 3956 C C . LEU B 1 165 ? -0.068 -17.531 -16.438 1 98.62 165 LEU B C 1
ATOM 3958 O O . LEU B 1 165 ? 0.752 -17.469 -15.523 1 98.62 165 LEU B O 1
ATOM 3962 N N . ASN B 1 166 ? -0.334 -16.516 -17.203 1 98.69 166 ASN B N 1
ATOM 3963 C CA . ASN B 1 166 ? 0.279 -15.227 -16.938 1 98.69 166 ASN B CA 1
ATOM 3964 C C . ASN B 1 166 ? -0.193 -14.648 -15.602 1 98.69 166 ASN B C 1
ATOM 3966 O O . ASN B 1 166 ? 0.592 -14.055 -14.867 1 98.69 166 ASN B O 1
ATOM 3970 N N . MET B 1 167 ? -1.452 -14.836 -15.359 1 98.62 167 MET B N 1
ATOM 3971 C CA . MET B 1 167 ? -2.018 -14.336 -14.109 1 98.62 167 MET B CA 1
ATOM 3972 C C . MET B 1 167 ? -1.36 -15 -12.906 1 98.62 167 MET B C 1
ATOM 3974 O O . MET B 1 167 ? -0.945 -14.32 -11.961 1 98.62 167 MET B O 1
ATOM 3978 N N . ILE B 1 168 ? -1.168 -16.281 -12.898 1 98.44 168 ILE B N 1
ATOM 3979 C CA . ILE B 1 168 ? -0.594 -16.953 -11.727 1 98.44 168 ILE B CA 1
ATOM 3980 C C . ILE B 1 168 ? 0.914 -16.703 -11.688 1 98.44 168 ILE B C 1
ATOM 3982 O O . ILE B 1 168 ? 1.521 -16.703 -10.617 1 98.44 168 ILE B O 1
ATOM 3986 N N . ARG B 1 169 ? 1.559 -16.516 -12.867 1 98.69 169 ARG B N 1
ATOM 3987 C CA . ARG B 1 169 ? 2.949 -16.078 -12.883 1 98.69 169 ARG B CA 1
ATOM 3988 C C . ARG B 1 169 ? 3.127 -14.789 -12.086 1 98.69 169 ARG B C 1
ATOM 3990 O O . ARG B 1 169 ? 3.992 -14.711 -11.211 1 98.69 169 ARG B O 1
ATOM 3997 N N . LEU B 1 170 ? 2.252 -13.844 -12.352 1 98.75 170 LEU B N 1
ATOM 3998 C CA . LEU B 1 170 ? 2.346 -12.523 -11.75 1 98.75 170 LEU B CA 1
ATOM 3999 C C . LEU B 1 170 ? 1.86 -12.539 -10.305 1 98.75 170 LEU B C 1
ATOM 4001 O O . LEU B 1 170 ? 2.533 -12.016 -9.414 1 98.75 170 LEU B O 1
ATOM 4005 N N . LYS B 1 171 ? 0.809 -13.172 -10.047 1 98.19 171 LYS B N 1
ATOM 4006 C CA . LYS B 1 171 ? 0.163 -13.133 -8.734 1 98.19 171 LYS B CA 1
ATOM 4007 C C . LYS B 1 171 ? 0.952 -13.945 -7.711 1 98.19 171 LYS B C 1
ATOM 4009 O O . LYS B 1 171 ? 0.981 -13.602 -6.527 1 98.19 171 LYS B O 1
ATOM 4014 N N . THR B 1 172 ? 1.662 -15 -8.188 1 97.31 172 THR B N 1
ATOM 4015 C CA . THR B 1 172 ? 2.24 -15.945 -7.238 1 97.31 172 THR B CA 1
ATOM 4016 C C . THR B 1 172 ? 3.721 -16.172 -7.527 1 97.31 172 THR B C 1
ATOM 4018 O O . THR B 1 172 ? 4.566 -15.984 -6.648 1 97.31 172 THR B O 1
ATOM 4021 N N . ALA B 1 173 ? 4.098 -16.453 -8.672 1 98.62 173 ALA B N 1
ATOM 4022 C CA . ALA B 1 173 ? 5.398 -17.031 -9.008 1 98.62 173 ALA B CA 1
ATOM 4023 C C . ALA B 1 173 ? 6.504 -15.992 -8.922 1 98.62 173 ALA B C 1
ATOM 4025 O O . ALA B 1 173 ? 7.625 -16.297 -8.5 1 98.62 173 ALA B O 1
ATOM 4026 N N . VAL B 1 174 ? 6.203 -14.773 -9.297 1 98.81 174 VAL B N 1
ATOM 4027 C CA . VAL B 1 174 ? 7.242 -13.758 -9.344 1 98.81 174 VAL B CA 1
ATOM 4028 C C . VAL B 1 174 ? 7.789 -13.508 -7.938 1 98.81 174 VAL B C 1
ATOM 4030 O O . VAL B 1 174 ? 8.984 -13.227 -7.77 1 98.81 174 VAL B O 1
ATOM 4033 N N . LEU B 1 175 ? 6.941 -13.57 -6.922 1 98.81 175 LEU B N 1
ATOM 4034 C CA . LEU B 1 175 ? 7.414 -13.336 -5.562 1 98.81 175 LEU B CA 1
ATOM 4035 C C . LEU B 1 175 ? 8.344 -14.461 -5.113 1 98.81 175 LEU B C 1
ATOM 4037 O O . LEU B 1 175 ? 9.32 -14.211 -4.402 1 98.81 175 LEU B O 1
ATOM 4041 N N . LEU B 1 176 ? 8.062 -15.703 -5.508 1 98.44 176 LEU B N 1
ATOM 4042 C CA . LEU B 1 176 ? 8.961 -16.812 -5.215 1 98.44 176 LEU B CA 1
ATOM 4043 C C . LEU B 1 176 ? 10.305 -16.641 -5.914 1 98.44 176 LEU B C 1
ATOM 4045 O O . LEU B 1 176 ? 11.352 -16.859 -5.309 1 98.44 176 LEU B O 1
ATOM 4049 N N . GLY B 1 177 ? 10.211 -16.297 -7.188 1 98.81 177 GLY B N 1
ATOM 4050 C CA . GLY B 1 177 ? 11.43 -15.992 -7.918 1 98.81 177 GLY B CA 1
ATOM 4051 C C . GLY B 1 177 ? 12.273 -14.914 -7.258 1 98.81 177 GLY B C 1
ATOM 4052 O O . GLY B 1 177 ? 13.477 -15.086 -7.066 1 98.81 177 GLY B O 1
ATOM 4053 N N . PHE B 1 178 ? 11.617 -13.844 -6.879 1 98.94 178 PHE B N 1
ATOM 4054 C CA . PHE B 1 178 ? 12.312 -12.734 -6.242 1 98.94 178 PHE B CA 1
ATOM 4055 C C . PHE B 1 178 ? 12.953 -13.18 -4.93 1 98.94 178 PHE B C 1
ATOM 4057 O O . PHE B 1 178 ? 14.078 -12.781 -4.617 1 98.94 178 PHE B O 1
ATOM 4064 N N . ALA B 1 179 ? 12.219 -13.93 -4.113 1 98.88 179 ALA B N 1
ATOM 4065 C CA . ALA B 1 179 ? 12.75 -14.406 -2.838 1 98.88 179 ALA B CA 1
ATOM 4066 C C . ALA B 1 179 ? 14.109 -1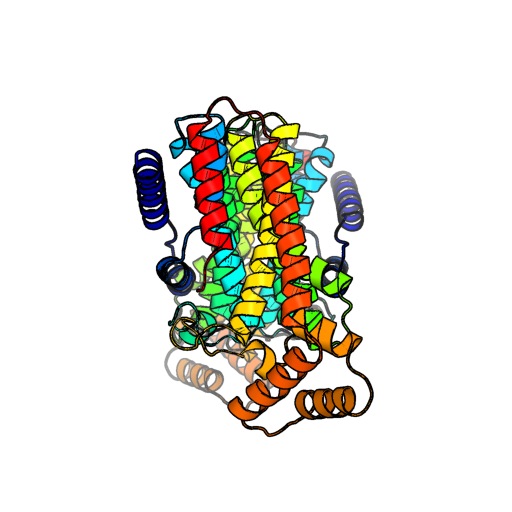5.078 -3.025 1 98.88 179 ALA B C 1
ATOM 4068 O O . ALA B 1 179 ? 15.062 -14.766 -2.312 1 98.88 179 ALA B O 1
ATOM 4069 N N . LEU B 1 180 ? 14.242 -15.93 -4.012 1 98.81 180 LEU B N 1
ATOM 4070 C CA . LEU B 1 180 ? 15.484 -16.641 -4.293 1 98.81 180 LEU B CA 1
ATOM 4071 C C . LEU B 1 180 ? 16.531 -15.695 -4.855 1 98.81 180 LEU B C 1
ATOM 4073 O O . LEU B 1 180 ? 17.688 -15.719 -4.426 1 98.81 180 LEU B O 1
ATOM 4077 N N . GLN B 1 181 ? 16.109 -14.867 -5.789 1 98.88 181 GLN B N 1
ATOM 4078 C CA . GLN B 1 181 ? 17.016 -13.906 -6.418 1 98.88 181 GLN B CA 1
ATOM 4079 C C . GLN B 1 181 ? 17.625 -12.961 -5.383 1 98.88 181 GLN B C 1
ATOM 4081 O O . GLN B 1 181 ? 18.812 -12.656 -5.434 1 98.88 181 GLN B O 1
ATOM 4086 N N . LEU B 1 182 ? 16.781 -12.469 -4.492 1 98.94 182 LEU B N 1
ATOM 4087 C CA . LEU B 1 182 ? 17.219 -11.555 -3.443 1 98.94 182 LEU B CA 1
ATOM 4088 C C . LEU B 1 182 ? 18.328 -12.18 -2.592 1 98.94 182 LEU B C 1
ATOM 4090 O O . LEU B 1 182 ? 19.359 -11.562 -2.355 1 98.94 182 LEU B O 1
ATOM 4094 N N . GLY B 1 183 ? 18.078 -13.43 -2.135 1 98.81 183 GLY B N 1
ATOM 4095 C CA . GLY B 1 183 ? 19.109 -14.117 -1.362 1 98.81 183 GLY B CA 1
ATOM 4096 C C . GLY B 1 183 ? 20.438 -14.211 -2.08 1 98.81 183 GLY B C 1
ATOM 4097 O O . GLY B 1 183 ? 21.484 -13.938 -1.494 1 98.81 183 GLY B O 1
ATOM 4098 N N . ALA B 1 184 ? 20.375 -14.562 -3.342 1 98.62 184 ALA B N 1
ATOM 4099 C CA . ALA B 1 184 ? 21.594 -14.695 -4.148 1 98.62 184 ALA B CA 1
ATOM 4100 C C . ALA B 1 184 ? 22.312 -13.359 -4.27 1 98.62 184 ALA B C 1
ATOM 4102 O O . ALA B 1 184 ? 23.531 -13.297 -4.086 1 98.62 184 ALA B O 1
ATOM 4103 N N . ILE B 1 185 ? 21.562 -12.305 -4.539 1 98.69 185 ILE B N 1
ATOM 4104 C CA . ILE B 1 185 ? 22.141 -10.969 -4.711 1 98.69 185 ILE B CA 1
ATOM 4105 C C . ILE B 1 185 ? 22.828 -10.547 -3.422 1 98.69 185 ILE B C 1
ATOM 4107 O O . ILE B 1 185 ? 23.984 -10.109 -3.451 1 98.69 185 ILE B O 1
ATOM 4111 N N . LEU B 1 186 ? 22.203 -10.734 -2.314 1 98.62 186 LEU B N 1
ATOM 4112 C CA . LEU B 1 186 ? 22.719 -10.289 -1.028 1 98.62 186 LEU B CA 1
ATOM 4113 C C . LEU B 1 186 ? 23.984 -11.055 -0.657 1 98.62 186 LEU B C 1
ATOM 4115 O O . LEU B 1 186 ? 24.797 -10.578 0.15 1 98.62 186 LEU B O 1
ATOM 4119 N N . ALA B 1 187 ? 24.156 -12.227 -1.249 1 98 187 ALA B N 1
ATOM 4120 C CA . ALA B 1 187 ? 25.312 -13.062 -0.951 1 98 187 ALA B CA 1
ATOM 4121 C C . ALA B 1 187 ? 26.422 -12.859 -1.984 1 98 187 ALA B C 1
ATOM 4123 O O . ALA B 1 187 ? 27.453 -13.539 -1.949 1 98 187 ALA B O 1
ATOM 4124 N N . GLY B 1 188 ? 26.172 -11.961 -2.914 1 97.31 188 GLY B N 1
ATOM 4125 C CA . GLY B 1 188 ? 27.219 -11.602 -3.873 1 97.31 188 GLY B CA 1
ATOM 4126 C C . GLY B 1 188 ? 27.297 -12.562 -5.043 1 97.31 188 GLY B C 1
ATOM 4127 O O . GLY B 1 188 ? 28.344 -12.672 -5.691 1 97.31 188 GLY B O 1
ATOM 4128 N N . ALA B 1 189 ? 26.234 -13.305 -5.301 1 97.25 189 ALA B N 1
ATOM 4129 C CA . ALA B 1 189 ? 26.203 -14.195 -6.461 1 97.25 189 ALA B CA 1
ATOM 4130 C C . ALA B 1 189 ? 26.375 -13.406 -7.758 1 97.25 189 ALA B C 1
ATOM 4132 O O . ALA B 1 189 ? 26.156 -12.195 -7.789 1 97.25 189 ALA B O 1
ATOM 4133 N N . THR B 1 190 ? 26.812 -14.148 -8.844 1 96.5 190 THR B N 1
ATOM 4134 C CA . THR B 1 190 ? 26.859 -13.523 -10.164 1 96.5 190 THR B CA 1
ATOM 4135 C C . THR B 1 190 ? 25.453 -13.18 -10.648 1 96.5 190 THR B C 1
ATOM 4137 O O . THR B 1 190 ? 24.469 -13.773 -10.203 1 96.5 190 THR B O 1
ATOM 4140 N N . LYS B 1 191 ? 25.359 -12.211 -11.539 1 96.81 191 LYS B N 1
ATOM 4141 C CA . LYS B 1 191 ? 24.078 -11.828 -12.117 1 96.81 191 LYS B CA 1
ATOM 4142 C C . LYS B 1 191 ? 23.406 -13.023 -12.789 1 96.81 191 LYS B C 1
ATOM 4144 O O . LYS B 1 191 ? 22.188 -13.172 -12.727 1 96.81 191 LYS B O 1
ATOM 4149 N N . SER B 1 192 ? 24.172 -13.836 -13.398 1 96.56 192 SER B N 1
ATOM 4150 C CA . SER B 1 192 ? 23.656 -15.023 -14.078 1 96.56 192 SER B CA 1
ATOM 4151 C C . SER B 1 192 ? 23.047 -16.016 -13.094 1 96.56 192 SER B C 1
ATOM 4153 O O . SER B 1 192 ? 21.969 -16.531 -13.328 1 96.56 192 SER B O 1
ATOM 4155 N N . ASP B 1 193 ? 23.781 -16.25 -12.016 1 96.94 193 ASP B N 1
ATOM 4156 C CA . ASP B 1 193 ? 23.25 -17.172 -11.008 1 96.94 193 ASP B CA 1
ATOM 4157 C C . ASP B 1 193 ? 21.969 -16.625 -10.383 1 96.94 193 ASP B C 1
ATOM 4159 O O . ASP B 1 193 ? 21.016 -17.375 -10.156 1 96.94 193 ASP B O 1
ATOM 4163 N N . ALA B 1 194 ? 21.984 -15.352 -10.039 1 98 194 ALA B N 1
ATOM 4164 C CA . ALA B 1 194 ? 20.797 -14.727 -9.461 1 98 194 ALA B CA 1
ATOM 4165 C C . ALA B 1 194 ? 19.594 -14.859 -10.383 1 98 194 ALA B C 1
ATOM 4167 O O . ALA B 1 194 ? 18.484 -15.148 -9.93 1 98 194 ALA B O 1
ATOM 4168 N N . GLN B 1 195 ? 19.812 -14.672 -11.664 1 98 195 GLN B N 1
ATOM 4169 C CA . GLN B 1 195 ? 18.734 -14.805 -12.641 1 98 195 GLN B CA 1
ATOM 4170 C C . GLN B 1 195 ? 18.266 -16.25 -12.734 1 98 195 GLN B C 1
ATOM 4172 O O . GLN B 1 195 ? 17.062 -16.5 -12.867 1 98 195 GLN B O 1
ATOM 4177 N N . ARG B 1 196 ? 19.156 -17.156 -12.727 1 97.62 196 ARG B N 1
ATOM 4178 C CA . ARG B 1 196 ? 18.797 -18.562 -12.789 1 97.62 196 ARG B CA 1
ATOM 4179 C C . ARG B 1 196 ? 17.922 -18.953 -11.602 1 97.62 196 ARG B C 1
ATOM 4181 O O . ARG B 1 196 ? 16.984 -19.734 -11.75 1 97.62 196 ARG B O 1
ATOM 4188 N N . LEU B 1 197 ? 18.312 -18.469 -10.43 1 98.5 197 LEU B N 1
ATOM 4189 C CA . LEU B 1 197 ? 17.531 -18.75 -9.242 1 98.5 197 LEU B CA 1
ATOM 4190 C C . LEU B 1 197 ? 16.141 -18.109 -9.344 1 98.5 197 LEU B C 1
ATOM 4192 O O . LEU B 1 197 ? 15.148 -18.672 -8.891 1 98.5 197 LEU B O 1
ATOM 4196 N N . TYR B 1 198 ? 16.078 -16.906 -9.891 1 98.75 198 TYR B N 1
ATOM 4197 C CA . TYR B 1 198 ? 14.781 -16.281 -10.156 1 98.75 198 TYR B CA 1
ATOM 4198 C C . TYR B 1 198 ? 13.93 -17.156 -11.062 1 98.75 198 TYR B C 1
ATOM 4200 O O . TYR B 1 198 ? 12.758 -17.406 -10.773 1 98.75 198 TYR B O 1
ATOM 4208 N N . ASP B 1 199 ? 14.516 -17.625 -12.148 1 98.5 199 ASP B N 1
ATOM 4209 C CA . ASP B 1 199 ? 13.797 -18.438 -13.117 1 98.5 199 ASP B CA 1
ATOM 4210 C C . ASP B 1 199 ? 13.336 -19.75 -12.5 1 98.5 199 ASP B C 1
ATOM 4212 O O . ASP B 1 199 ? 12.219 -20.203 -12.758 1 98.5 199 ASP B O 1
ATOM 4216 N N . PHE B 1 200 ? 14.25 -20.328 -11.758 1 98.44 200 PHE B N 1
ATOM 4217 C CA . PHE B 1 200 ? 13.891 -21.531 -11.008 1 98.44 200 PHE B CA 1
ATOM 4218 C C . PHE B 1 200 ? 12.664 -21.281 -10.133 1 98.44 200 PHE B C 1
ATOM 4220 O O . PHE B 1 200 ? 11.68 -22.016 -10.211 1 98.44 200 PHE B O 1
ATOM 4227 N N . GLY B 1 201 ? 12.68 -20.234 -9.312 1 98.44 201 GLY B N 1
ATOM 4228 C CA . GLY B 1 201 ? 11.57 -19.891 -8.438 1 98.44 201 GLY B CA 1
ATOM 4229 C C . GLY B 1 201 ? 10.281 -19.609 -9.195 1 98.44 201 GLY B C 1
ATOM 4230 O O . GLY B 1 201 ? 9.203 -20 -8.758 1 98.44 201 GLY B O 1
ATOM 4231 N N . MET B 1 202 ? 10.391 -18.922 -10.305 1 98.56 202 MET B N 1
ATOM 4232 C CA . MET B 1 202 ? 9.242 -18.578 -11.133 1 98.56 202 MET B CA 1
ATOM 4233 C C . MET B 1 202 ? 8.547 -19.828 -11.648 1 98.56 202 MET B C 1
ATOM 4235 O O . MET B 1 202 ? 7.332 -19.969 -11.531 1 98.56 202 MET B O 1
ATOM 4239 N N . ASN B 1 203 ? 9.32 -20.75 -12.172 1 98.56 203 ASN B N 1
ATOM 4240 C CA . ASN B 1 203 ? 8.758 -21.984 -12.711 1 98.56 203 ASN B CA 1
ATOM 4241 C C . ASN B 1 203 ? 8.148 -22.844 -11.609 1 98.56 203 ASN B C 1
ATOM 4243 O O . ASN B 1 203 ? 7.035 -23.359 -11.766 1 98.56 203 ASN B O 1
ATOM 4247 N N . ILE B 1 204 ? 8.844 -22.969 -10.523 1 97.81 204 ILE B N 1
ATOM 4248 C CA . ILE B 1 204 ? 8.32 -23.75 -9.414 1 97.81 204 ILE B CA 1
ATOM 4249 C C . ILE B 1 204 ? 7.059 -23.094 -8.859 1 97.81 204 ILE B C 1
ATOM 4251 O O . ILE B 1 204 ? 6.121 -23.781 -8.445 1 97.81 204 ILE B O 1
ATOM 4255 N N . GLY B 1 205 ? 7.09 -21.766 -8.812 1 98 205 GLY B N 1
ATOM 4256 C CA . GLY B 1 205 ? 5.922 -21.047 -8.352 1 98 205 GLY B CA 1
ATOM 4257 C C . GLY B 1 205 ? 4.68 -21.312 -9.18 1 98 205 GLY B C 1
ATOM 4258 O O . GLY B 1 205 ? 3.59 -21.5 -8.633 1 98 205 GLY B O 1
ATOM 4259 N N . ILE B 1 206 ? 4.797 -21.312 -10.469 1 98.56 206 ILE B N 1
ATOM 4260 C CA . ILE B 1 206 ? 3.68 -21.625 -11.352 1 98.56 206 ILE B CA 1
ATOM 4261 C C . ILE B 1 206 ? 3.182 -23.047 -11.078 1 98.56 206 ILE B C 1
ATOM 4263 O O . ILE B 1 206 ? 1.979 -23.266 -10.93 1 98.56 206 ILE B O 1
ATOM 4267 N N . ALA B 1 207 ? 4.129 -23.984 -10.984 1 98.25 207 ALA B N 1
ATOM 4268 C CA . ALA B 1 207 ? 3.785 -25.391 -10.727 1 98.25 207 ALA B CA 1
ATOM 4269 C C . ALA B 1 207 ? 3.049 -25.547 -9.398 1 98.25 207 ALA B C 1
ATOM 4271 O O . ALA B 1 207 ? 2.08 -26.297 -9.305 1 98.25 207 ALA B O 1
ATOM 4272 N N . PHE B 1 208 ? 3.506 -24.844 -8.422 1 96.5 208 PHE B N 1
ATOM 4273 C CA . PHE B 1 208 ? 2.883 -24.906 -7.102 1 96.5 208 PHE B CA 1
ATOM 4274 C C . PHE B 1 208 ? 1.438 -24.422 -7.164 1 96.5 208 PHE B C 1
ATOM 4276 O O . PHE B 1 208 ? 0.564 -24.984 -6.496 1 96.5 208 PHE B O 1
ATOM 4283 N N . GLN B 1 209 ? 1.214 -23.375 -7.895 1 96.69 209 GLN B N 1
ATOM 4284 C CA . GLN B 1 209 ? -0.152 -22.859 -8 1 96.69 209 GLN B CA 1
ATOM 4285 C C . GLN B 1 209 ? -1.053 -23.859 -8.719 1 96.69 209 GLN B C 1
ATOM 4287 O O . GLN B 1 209 ? -2.201 -24.078 -8.32 1 96.69 209 GLN B O 1
ATOM 4292 N N . LEU B 1 210 ? -0.545 -24.469 -9.781 1 97.88 210 LEU B N 1
ATOM 4293 C CA . LEU B 1 210 ? -1.296 -25.516 -10.484 1 97.88 210 LEU B CA 1
ATOM 4294 C C . LEU B 1 210 ? -1.606 -26.672 -9.555 1 97.88 210 LEU B C 1
ATOM 4296 O O . LEU B 1 210 ? -2.709 -27.234 -9.586 1 97.88 210 LEU B O 1
ATOM 4300 N N . LYS B 1 211 ? -0.665 -26.984 -8.773 1 95.94 211 LYS B N 1
ATOM 4301 C CA . LYS B 1 211 ? -0.863 -28.062 -7.801 1 95.94 211 LYS B CA 1
ATOM 4302 C C . LYS B 1 211 ? -1.958 -27.688 -6.801 1 95.94 211 LYS B C 1
ATOM 4304 O O . LYS B 1 211 ? -2.803 -28.531 -6.469 1 95.94 211 LYS B O 1
ATOM 4309 N N . ASP B 1 212 ? -1.89 -26.484 -6.332 1 93.38 212 ASP B N 1
ATOM 4310 C CA . ASP B 1 212 ? -2.924 -26.016 -5.41 1 93.38 212 ASP B CA 1
ATOM 4311 C C . ASP B 1 212 ? -4.309 -26.109 -6.047 1 93.38 212 ASP B C 1
ATOM 4313 O O . ASP B 1 212 ? -5.281 -26.469 -5.383 1 93.38 212 ASP B O 1
ATOM 4317 N N . ASP B 1 213 ? -4.422 -25.766 -7.293 1 94.94 213 ASP B N 1
ATOM 4318 C CA . ASP B 1 213 ? -5.68 -25.875 -8.023 1 94.94 213 ASP B CA 1
ATOM 4319 C C . ASP B 1 213 ? -6.164 -27.328 -8.07 1 94.94 213 ASP B C 1
ATOM 4321 O O . ASP B 1 213 ? -7.355 -27.594 -7.918 1 94.94 213 ASP B O 1
ATOM 4325 N N . LEU B 1 214 ? -5.234 -28.203 -8.297 1 95.94 214 LEU B N 1
ATOM 4326 C CA . LEU B 1 214 ? -5.562 -29.625 -8.359 1 95.94 214 LEU B CA 1
ATOM 4327 C C . LEU B 1 214 ? -6.039 -30.125 -6.996 1 95.94 214 LEU B C 1
ATOM 4329 O O . LEU B 1 214 ? -7.039 -30.844 -6.91 1 95.94 214 LEU B O 1
ATOM 4333 N N . LEU B 1 215 ? -5.32 -29.719 -5.996 1 93.75 215 LEU B N 1
ATOM 4334 C CA . LEU B 1 215 ? -5.633 -30.188 -4.648 1 93.75 215 LEU B CA 1
ATOM 4335 C C . LEU B 1 215 ? -6.992 -29.672 -4.199 1 93.75 215 LEU B C 1
ATOM 4337 O O . LEU B 1 215 ? -7.711 -30.344 -3.459 1 93.75 215 LEU B O 1
ATOM 4341 N N . ASP B 1 216 ? -7.406 -28.516 -4.66 1 93.38 216 ASP B N 1
ATOM 4342 C CA . ASP B 1 216 ? -8.703 -27.938 -4.312 1 93.38 216 ASP B CA 1
ATOM 4343 C C . ASP B 1 216 ? -9.844 -28.812 -4.82 1 93.38 216 ASP B C 1
ATOM 4345 O O . ASP B 1 216 ? -10.945 -28.797 -4.262 1 93.38 216 ASP B O 1
ATOM 4349 N N . VAL B 1 217 ? -9.586 -29.641 -5.816 1 94.31 217 VAL B N 1
ATOM 4350 C CA . VAL B 1 217 ? -10.641 -30.438 -6.434 1 94.31 217 VAL B CA 1
ATOM 4351 C C . VAL B 1 217 ? -10.461 -31.906 -6.062 1 94.31 217 VAL B C 1
ATOM 4353 O O . VAL B 1 217 ? -11.438 -32.625 -5.82 1 94.31 217 VAL B O 1
ATOM 4356 N N . TYR B 1 218 ? -9.227 -32.344 -5.91 1 93.75 218 TYR B N 1
ATOM 4357 C CA . TYR B 1 218 ? -9 -33.781 -5.926 1 93.75 218 TYR B CA 1
ATOM 4358 C C . TYR B 1 218 ? -8.414 -34.25 -4.602 1 93.75 218 TYR B C 1
ATOM 4360 O O . TYR B 1 218 ? -8.266 -35.469 -4.375 1 93.75 218 TYR B O 1
ATOM 4368 N N . ALA B 1 219 ? -8.008 -33.312 -3.793 1 87.94 219 ALA B N 1
ATOM 4369 C CA . ALA B 1 219 ? -7.402 -33.719 -2.533 1 87.94 219 ALA B CA 1
ATOM 4370 C C . ALA B 1 219 ? -8.414 -34.469 -1.653 1 87.94 219 ALA B C 1
ATOM 4372 O O . ALA B 1 219 ? -9.625 -34.219 -1.776 1 87.94 219 ALA B O 1
ATOM 4373 N N . ASP B 1 220 ? -7.828 -35.188 -0.827 1 80.56 220 ASP B N 1
ATOM 4374 C CA . ASP B 1 220 ? -8.664 -35.812 0.193 1 80.56 220 ASP B CA 1
ATOM 4375 C C . ASP B 1 220 ? -9.172 -34.781 1.198 1 80.56 220 ASP B C 1
ATOM 4377 O O . ASP B 1 220 ? -8.398 -34 1.711 1 80.56 220 ASP B O 1
ATOM 4381 N N . LYS B 1 221 ? -10.516 -34.812 1.414 1 73.69 221 LYS B N 1
ATOM 4382 C CA . LYS B 1 221 ? -11.18 -33.844 2.285 1 73.69 221 LYS B CA 1
ATOM 4383 C C . LYS B 1 221 ? -10.516 -33.781 3.658 1 73.69 221 LYS B C 1
ATOM 4385 O O . LYS B 1 221 ? -10.391 -32.719 4.254 1 73.69 221 LYS B O 1
ATOM 4390 N N . GLU B 1 222 ? -10.086 -34.906 4.09 1 68.44 222 GLU B N 1
ATOM 4391 C CA . GLU B 1 222 ? -9.523 -35 5.434 1 68.44 222 GLU B CA 1
ATOM 4392 C C . GLU B 1 222 ? -8.133 -34.344 5.492 1 68.44 222 GLU B C 1
ATOM 4394 O O . GLU B 1 222 ? -7.727 -33.844 6.535 1 68.44 222 GLU B O 1
ATOM 4399 N N . LYS B 1 223 ? -7.582 -34.375 4.402 1 69.94 223 LYS B N 1
ATOM 4400 C CA . LYS B 1 223 ? -6.203 -33.906 4.363 1 69.94 223 LYS B CA 1
ATOM 4401 C C . LYS B 1 223 ? -6.137 -32.438 3.939 1 69.94 223 LYS B C 1
ATOM 4403 O O . LYS B 1 223 ? -5.219 -31.719 4.324 1 69.94 223 LYS B O 1
ATOM 4408 N N . PHE B 1 224 ? -7.203 -32.125 3.281 1 70.12 224 PHE B N 1
ATOM 4409 C CA . PHE B 1 224 ? -7.176 -30.797 2.721 1 70.12 224 PHE B CA 1
ATOM 4410 C C . PHE B 1 224 ? -7.773 -29.781 3.695 1 70.12 224 PHE B C 1
ATOM 4412 O O . PHE B 1 224 ? -8.883 -29.984 4.203 1 70.12 224 PHE B O 1
ATOM 4419 N N . GLY B 1 225 ? -7.262 -29.203 4.609 1 60.97 225 GLY B N 1
ATOM 4420 C CA . GLY B 1 225 ? -7.504 -28.234 5.664 1 60.97 225 GLY B CA 1
ATOM 4421 C C . GLY B 1 225 ? -8.586 -27.234 5.316 1 60.97 225 GLY B C 1
ATOM 4422 O O . GLY B 1 225 ? -8.922 -26.359 6.125 1 60.97 225 GLY B O 1
ATOM 4423 N N . LYS B 1 226 ? -9.125 -27.312 4.02 1 66.44 226 LYS B N 1
ATOM 4424 C CA . LYS B 1 226 ? -10.234 -26.438 3.643 1 66.44 226 LYS B CA 1
ATOM 4425 C C . LYS B 1 226 ? -11.281 -27.203 2.834 1 66.44 226 LYS B C 1
ATOM 4427 O O . LYS B 1 226 ? -11.125 -28.391 2.562 1 66.44 226 LYS B O 1
ATOM 4432 N N . GLN B 1 227 ? -12.43 -26.438 2.639 1 69.62 227 GLN B N 1
ATOM 4433 C CA . GLN B 1 227 ? -13.484 -27.047 1.844 1 69.62 227 GLN B CA 1
ATOM 4434 C C . GLN B 1 227 ? -12.992 -27.391 0.442 1 69.62 227 GLN B C 1
ATOM 4436 O O . GLN B 1 227 ? -12.5 -26.531 -0.279 1 69.62 227 GLN B O 1
ATOM 4441 N N . VAL B 1 228 ? -13.008 -28.594 0.132 1 79.56 228 VAL B N 1
ATOM 4442 C CA . VAL B 1 228 ? -12.648 -29.062 -1.205 1 79.56 228 VAL B CA 1
ATOM 4443 C C . VAL B 1 228 ? -13.695 -28.578 -2.213 1 79.56 228 VAL B C 1
ATOM 4445 O O . VAL B 1 228 ? -14.898 -28.641 -1.942 1 79.56 228 VAL B O 1
ATOM 4448 N N . GLY B 1 229 ? -13.172 -28.031 -3.355 1 90.31 229 GLY B N 1
ATOM 4449 C CA . GLY B 1 229 ? -14.062 -27.609 -4.426 1 90.31 229 GLY B CA 1
ATOM 4450 C C . GLY B 1 229 ? -14.492 -26.172 -4.316 1 90.31 229 GLY B C 1
ATOM 4451 O O . GLY B 1 229 ? -15.469 -25.75 -4.945 1 90.31 229 GLY B O 1
ATOM 4452 N N . GLY B 1 230 ? -13.828 -25.531 -3.426 1 88.88 230 GLY B N 1
ATOM 4453 C CA . GLY B 1 230 ? -14.148 -24.125 -3.273 1 88.88 230 GLY B CA 1
ATOM 4454 C C . GLY B 1 230 ? -14.055 -23.344 -4.57 1 88.88 230 GLY B C 1
ATOM 4455 O O . GLY B 1 230 ? -14.875 -22.469 -4.836 1 88.88 230 GLY B O 1
ATOM 4456 N N . ASP B 1 231 ? -13.156 -23.625 -5.41 1 93.44 231 ASP B N 1
ATOM 4457 C CA . ASP B 1 231 ? -12.969 -22.969 -6.699 1 93.44 231 ASP B CA 1
ATOM 4458 C C . ASP B 1 231 ? -14.117 -23.266 -7.652 1 93.44 231 ASP B C 1
ATOM 4460 O O . ASP B 1 231 ? -14.547 -22.406 -8.422 1 93.44 231 ASP B O 1
ATOM 4464 N N . ILE B 1 232 ? -14.57 -24.453 -7.555 1 95.5 232 ILE B N 1
ATOM 4465 C CA . ILE B 1 232 ? -15.688 -24.859 -8.391 1 95.5 232 ILE B CA 1
ATOM 4466 C C . ILE B 1 232 ? -16.953 -24.125 -7.949 1 95.5 232 ILE B C 1
ATOM 4468 O O . ILE B 1 232 ? -17.688 -23.594 -8.781 1 95.5 232 ILE B O 1
ATOM 4472 N N . ILE B 1 233 ? -17.156 -24.141 -6.664 1 93.56 233 ILE B N 1
ATOM 4473 C CA . ILE B 1 233 ? -18.344 -23.5 -6.113 1 93.56 233 ILE B CA 1
ATOM 4474 C C . ILE B 1 233 ? -18.375 -22.031 -6.516 1 93.56 233 ILE B C 1
ATOM 4476 O O . ILE B 1 233 ? -19.422 -21.516 -6.902 1 93.56 233 ILE B O 1
ATOM 4480 N N . ALA B 1 234 ? -17.234 -21.422 -6.527 1 90.31 234 ALA B N 1
ATOM 4481 C CA . ALA B 1 234 ? -17.125 -19.984 -6.785 1 90.31 234 ALA B CA 1
ATOM 4482 C C . ALA B 1 234 ? -16.938 -19.703 -8.273 1 90.31 234 ALA B C 1
ATOM 4484 O O . ALA B 1 234 ? -16.859 -18.547 -8.695 1 90.31 234 ALA B O 1
ATOM 4485 N N . ASN B 1 235 ? -16.875 -20.719 -9.117 1 94.19 235 ASN B N 1
ATOM 4486 C CA . ASN B 1 235 ? -16.641 -20.578 -10.555 1 94.19 235 ASN B CA 1
ATOM 4487 C C . ASN B 1 235 ? -15.336 -19.844 -10.844 1 94.19 235 ASN B C 1
ATOM 4489 O O . ASN B 1 235 ? -15.273 -19.016 -11.75 1 94.19 235 ASN B O 1
ATOM 4493 N N . LYS B 1 236 ? -14.344 -20.078 -10.016 1 93.69 236 LYS B N 1
ATOM 4494 C CA . LYS B 1 236 ? -13.047 -19.469 -10.273 1 93.69 236 LYS B CA 1
ATOM 4495 C C . LYS B 1 236 ? -12.43 -20 -11.562 1 93.69 236 LYS B C 1
ATOM 4497 O O . LYS B 1 236 ? -12.469 -21.203 -11.828 1 93.69 236 LYS B O 1
ATOM 4502 N N . LYS B 1 237 ? -11.914 -19.141 -12.32 1 96.19 237 LYS B N 1
ATOM 4503 C CA . LYS B 1 237 ? -11.328 -19.547 -13.594 1 96.19 237 LYS B CA 1
ATOM 4504 C C . LYS B 1 237 ? -9.906 -20.062 -13.391 1 96.19 237 LYS B C 1
ATOM 4506 O O . LYS B 1 237 ? -8.953 -19.5 -13.938 1 96.19 237 LYS B O 1
ATOM 4511 N N . THR B 1 238 ? -9.836 -21.156 -12.688 1 96.75 238 THR B N 1
ATOM 4512 C CA . THR B 1 238 ? -8.555 -21.828 -12.562 1 96.75 238 THR B CA 1
ATOM 4513 C C . THR B 1 238 ? -8.172 -22.516 -13.867 1 96.75 238 THR B C 1
ATOM 4515 O O . THR B 1 238 ? -8.961 -22.531 -14.82 1 96.75 238 THR B O 1
ATOM 4518 N N . TYR B 1 239 ? -7 -23.078 -13.828 1 97.81 239 TYR B N 1
ATOM 4519 C CA . TYR B 1 239 ? -6.543 -23.797 -15.008 1 97.81 239 TYR B CA 1
ATOM 4520 C C . TYR B 1 239 ? -7.52 -24.906 -15.383 1 97.81 239 TYR B C 1
ATOM 4522 O O . TYR B 1 239 ? -7.789 -25.125 -16.562 1 97.81 239 TYR B O 1
ATOM 4530 N N . LEU B 1 240 ? -8.086 -25.562 -14.383 1 98.12 240 LEU B N 1
ATOM 4531 C CA . LEU B 1 240 ? -9 -26.672 -14.609 1 98.12 240 LEU B CA 1
ATOM 4532 C C . LEU B 1 240 ? -10.242 -26.203 -15.359 1 98.12 240 LEU B C 1
ATOM 4534 O O . LEU B 1 240 ? -10.625 -26.812 -16.359 1 98.12 240 LEU B O 1
ATOM 4538 N N . LEU B 1 241 ? -10.859 -25.188 -14.867 1 97.88 241 LEU B N 1
ATOM 4539 C CA . LEU B 1 241 ? -12.062 -24.688 -15.523 1 97.88 241 LEU B CA 1
ATOM 4540 C C . LEU B 1 241 ? -11.742 -24.156 -16.922 1 97.88 241 LEU B C 1
ATOM 4542 O O . LEU B 1 241 ? -12.508 -24.375 -17.859 1 97.88 241 LEU B O 1
ATOM 4546 N N . VAL B 1 242 ? -10.625 -23.422 -17.031 1 97.94 242 VAL B N 1
ATOM 4547 C CA . VAL B 1 242 ? -10.211 -22.859 -18.312 1 97.94 242 VAL B CA 1
ATOM 4548 C C . VAL B 1 242 ? -10.062 -23.969 -19.344 1 97.94 242 VAL B C 1
ATOM 4550 O O . VAL B 1 242 ? -10.594 -23.875 -20.453 1 97.94 242 VAL B O 1
ATOM 4553 N N . LYS B 1 243 ? -9.453 -25.078 -18.984 1 97.44 243 LYS B N 1
ATOM 4554 C CA . LYS B 1 243 ? -9.211 -26.188 -19.891 1 97.44 243 LYS B CA 1
ATOM 4555 C C . LYS B 1 243 ? -10.508 -26.953 -20.188 1 97.44 243 LYS B C 1
ATOM 4557 O O . LYS B 1 243 ? -10.695 -27.453 -21.297 1 97.44 243 LYS B O 1
ATOM 4562 N N . ALA B 1 244 ? -11.336 -27.016 -19.172 1 97.94 244 ALA B N 1
ATOM 4563 C CA . ALA B 1 244 ? -12.633 -27.672 -19.375 1 97.94 244 ALA B CA 1
ATOM 4564 C C . ALA B 1 244 ? -13.477 -26.906 -20.391 1 97.94 244 ALA B C 1
ATOM 4566 O O . ALA B 1 244 ? -14.086 -27.516 -21.281 1 97.94 244 ALA B O 1
ATOM 4567 N N . LYS B 1 245 ? -13.516 -25.641 -20.234 1 97.12 245 LYS B N 1
ATOM 4568 C CA . LYS B 1 245 ? -14.289 -24.812 -21.156 1 97.12 245 LYS B CA 1
ATOM 4569 C C . LYS B 1 245 ? -13.75 -24.922 -22.578 1 97.12 245 LYS B C 1
ATOM 4571 O O . LYS B 1 245 ? -14.523 -24.938 -23.547 1 97.12 245 LYS B O 1
ATOM 4576 N N . GLU B 1 246 ? -12.492 -25.031 -22.703 1 95.81 246 GLU B N 1
ATOM 4577 C CA . GLU B 1 246 ? -11.844 -25.141 -24 1 95.81 246 GLU B CA 1
ATOM 4578 C C . GLU B 1 246 ? -12.133 -26.5 -24.641 1 95.81 246 GLU B C 1
ATOM 4580 O O . GLU B 1 246 ? -12.25 -26.609 -25.859 1 95.81 246 GLU B O 1
ATOM 4585 N N . SER B 1 247 ? -12.312 -27.547 -23.844 1 96.06 247 SER B N 1
ATOM 4586 C CA . SER B 1 247 ? -12.328 -28.922 -24.328 1 96.06 247 SER B CA 1
ATOM 4587 C C . SER B 1 247 ? -13.758 -29.453 -24.453 1 96.06 247 SER B C 1
ATOM 4589 O O . SER B 1 247 ? -14.008 -30.375 -25.234 1 96.06 247 SER B O 1
ATOM 4591 N N . ALA B 1 248 ? -14.641 -28.859 -23.656 1 97 248 ALA B N 1
ATOM 4592 C CA . ALA B 1 248 ? -15.992 -29.391 -23.594 1 97 248 ALA B CA 1
ATOM 4593 C C . ALA B 1 248 ? -16.766 -29.125 -24.891 1 97 248 ALA B C 1
ATOM 4595 O O . ALA B 1 248 ? -16.656 -28.031 -25.453 1 97 248 ALA B O 1
ATOM 4596 N N . THR B 1 249 ? -17.438 -30.172 -25.391 1 96.75 249 THR B N 1
ATOM 4597 C CA . THR B 1 249 ? -18.312 -30.047 -26.547 1 96.75 249 THR B CA 1
ATOM 4598 C C . THR B 1 249 ? -19.625 -30.766 -26.312 1 96.75 249 THR B C 1
ATOM 4600 O O . THR B 1 249 ? -19.75 -31.562 -25.375 1 96.75 249 THR B O 1
ATOM 4603 N N . GLY B 1 250 ? -20.656 -30.391 -27.062 1 96.69 250 GLY B N 1
ATOM 4604 C CA . GLY B 1 250 ? -21.938 -31.078 -27.016 1 96.69 250 GLY B CA 1
ATOM 4605 C C . GLY B 1 250 ? -22.547 -31.125 -25.625 1 96.69 250 GLY B C 1
ATOM 4606 O O . GLY B 1 250 ? -22.641 -30.094 -24.953 1 96.69 250 GLY B O 1
ATOM 4607 N N . PRO B 1 251 ? -22.938 -32.344 -25.281 1 96.81 251 PRO B N 1
ATOM 4608 C CA . PRO B 1 251 ? -23.641 -32.469 -24 1 96.81 251 PRO B CA 1
ATOM 4609 C C . PRO B 1 251 ? -22.766 -32.094 -22.797 1 96.81 251 PRO B C 1
ATOM 4611 O O . PRO B 1 251 ? -23.281 -31.594 -21.797 1 96.81 251 PRO B O 1
ATOM 4614 N N . THR B 1 252 ? -21.5 -32.406 -22.938 1 97.44 252 THR B N 1
ATOM 4615 C CA . THR B 1 252 ? -20.578 -32.062 -21.844 1 97.44 252 THR B CA 1
ATOM 4616 C C . THR B 1 252 ? -20.484 -30.547 -21.641 1 97.44 252 THR B C 1
ATOM 4618 O O . THR B 1 252 ? -20.469 -30.062 -20.516 1 97.44 252 THR B O 1
ATOM 4621 N N . LYS B 1 253 ? -20.422 -29.828 -22.734 1 97.69 253 LYS B N 1
ATOM 4622 C CA . LYS B 1 253 ? -20.406 -28.359 -22.688 1 97.69 253 LYS B CA 1
ATOM 4623 C C . LYS B 1 253 ? -21.703 -27.828 -22.094 1 97.69 253 LYS B C 1
ATOM 4625 O O . LYS B 1 253 ? -21.672 -26.922 -21.25 1 97.69 253 LYS B O 1
ATOM 4630 N N . ASP B 1 254 ? -22.781 -28.406 -22.5 1 97.81 254 ASP B N 1
ATOM 4631 C CA . ASP B 1 254 ? -24.094 -27.969 -22 1 97.81 254 ASP B CA 1
ATOM 4632 C C . ASP B 1 254 ? -24.203 -28.172 -20.5 1 97.81 254 ASP B C 1
ATOM 4634 O O . ASP B 1 254 ? -24.719 -27.297 -19.781 1 97.81 254 ASP B O 1
ATOM 4638 N N . GLU B 1 255 ? -23.734 -29.312 -20.109 1 97.62 255 GLU B N 1
ATOM 4639 C CA . GLU B 1 255 ? -23.797 -29.625 -18.688 1 97.62 255 GLU B CA 1
ATOM 4640 C C . GLU B 1 255 ? -22.906 -28.672 -17.875 1 97.62 255 GLU B C 1
ATOM 4642 O O . GLU B 1 255 ? -23.312 -28.203 -16.797 1 97.62 255 GLU B O 1
ATOM 4647 N N . LEU B 1 256 ? -21.719 -28.469 -18.359 1 97.88 256 LEU B N 1
ATOM 4648 C CA . LEU B 1 256 ? -20.812 -27.547 -17.672 1 97.88 256 LEU B CA 1
ATOM 4649 C C . LEU B 1 256 ? -21.422 -26.156 -17.547 1 97.88 256 LEU B C 1
ATOM 4651 O O . LEU B 1 256 ? -21.422 -25.562 -16.469 1 97.88 256 LEU B O 1
ATOM 4655 N N . GLU B 1 257 ? -21.953 -25.672 -18.641 1 97.12 257 GLU B N 1
ATOM 4656 C CA . GLU B 1 257 ? -22.562 -24.344 -18.672 1 97.12 257 GLU B CA 1
ATOM 4657 C C . GLU B 1 257 ? -23.75 -24.266 -17.719 1 97.12 257 GLU B C 1
ATOM 4659 O O . GLU B 1 257 ? -24 -23.234 -17.109 1 97.12 257 GLU B O 1
ATOM 4664 N N . LYS B 1 258 ? -24.453 -25.312 -17.688 1 97.25 258 LYS B N 1
ATOM 4665 C CA . LYS B 1 258 ? -25.609 -25.375 -16.781 1 97.25 258 LYS B CA 1
ATOM 4666 C C . LYS B 1 258 ? -25.172 -25.156 -15.328 1 97.25 258 LYS B C 1
ATOM 4668 O O . LYS B 1 258 ? -25.781 -24.359 -14.617 1 97.25 258 LYS B O 1
ATOM 4673 N N . TRP B 1 259 ? -24.141 -25.797 -14.938 1 96.81 259 TRP B N 1
ATOM 4674 C CA . TRP B 1 259 ? -23.672 -25.688 -13.562 1 96.81 259 TRP B CA 1
ATOM 4675 C C . TRP B 1 259 ? -23.062 -24.312 -13.305 1 96.81 259 TRP B C 1
ATOM 4677 O O . TRP B 1 259 ? -23.188 -23.766 -12.211 1 96.81 259 TRP B O 1
ATOM 4687 N N . LEU B 1 260 ? -22.375 -23.766 -14.297 1 95.94 260 LEU B N 1
ATOM 4688 C CA . LEU B 1 260 ? -21.703 -22.469 -14.141 1 95.94 260 LEU B CA 1
ATOM 4689 C C . LEU B 1 260 ? -22.719 -21.344 -14.016 1 95.94 260 LEU B C 1
ATOM 4691 O O . LEU B 1 260 ? -22.453 -20.328 -13.367 1 95.94 260 LEU B O 1
ATOM 4695 N N . HIS B 1 261 ? -23.891 -21.531 -14.539 1 95.5 261 HIS B N 1
ATOM 4696 C CA . HIS B 1 261 ? -24.891 -20.469 -14.555 1 95.5 261 HIS B CA 1
ATOM 4697 C C . HIS B 1 261 ? -26.016 -20.75 -13.547 1 95.5 261 HIS B C 1
ATOM 4699 O O . HIS B 1 261 ? -26.953 -19.953 -13.422 1 95.5 261 HIS B O 1
ATOM 4705 N N . ALA B 1 262 ? -25.844 -21.844 -12.883 1 94.56 262 ALA B N 1
ATOM 4706 C CA . ALA B 1 262 ? -26.875 -22.188 -11.906 1 94.56 262 ALA B CA 1
ATOM 4707 C C . ALA B 1 262 ? -26.922 -21.172 -10.781 1 94.56 262 ALA B C 1
ATOM 4709 O O . ALA B 1 262 ? -25.891 -20.766 -10.25 1 94.56 262 ALA B O 1
ATOM 4710 N N . LYS B 1 263 ? -28.047 -20.703 -10.359 1 89.88 263 LYS B N 1
ATOM 4711 C CA . LYS B 1 263 ? -28.234 -19.703 -9.32 1 89.88 263 LYS B CA 1
ATOM 4712 C C . LYS B 1 263 ? -28.484 -20.359 -7.961 1 89.88 263 LYS B C 1
ATOM 4714 O O . LYS B 1 263 ? -28.219 -19.766 -6.918 1 89.88 263 LYS B O 1
ATOM 4719 N N . SER B 1 264 ? -29.141 -21.5 -8 1 93.56 264 SER B N 1
ATOM 4720 C CA . SER B 1 264 ? -29.406 -22.297 -6.809 1 93.56 264 SER B CA 1
ATOM 4721 C C . SER B 1 264 ? -28.922 -23.734 -6.992 1 93.56 264 SER B C 1
ATOM 4723 O O . SER B 1 264 ? -29.344 -24.422 -7.93 1 93.56 264 SER B O 1
ATOM 4725 N N . PHE B 1 265 ? -28.031 -24.078 -6.098 1 94.81 265 PHE B N 1
ATOM 4726 C CA . PHE B 1 265 ? -27.469 -25.422 -6.188 1 94.81 265 PHE B CA 1
ATOM 4727 C C . PHE B 1 265 ? -26.891 -25.859 -4.848 1 94.81 265 PHE B C 1
ATOM 4729 O O . PHE B 1 265 ? -26.609 -25.016 -3.984 1 94.81 265 PHE B O 1
ATOM 4736 N N . SER B 1 266 ? -26.812 -27.172 -4.719 1 95.25 266 SER B N 1
ATOM 4737 C CA . SER B 1 266 ? -26.016 -27.75 -3.635 1 95.25 266 SER B CA 1
ATOM 4738 C C . SER B 1 266 ? -24.531 -27.719 -3.967 1 95.25 266 SER B C 1
ATOM 4740 O O . SER B 1 266 ? -24.125 -28.203 -5.02 1 95.25 266 SER B O 1
ATOM 4742 N N . SER B 1 267 ? -23.766 -27.219 -3.078 1 93.69 267 SER B N 1
ATOM 4743 C CA . SER B 1 267 ? -22.312 -27.172 -3.289 1 93.69 267 SER B CA 1
ATOM 4744 C C . SER B 1 267 ? -21.75 -28.562 -3.582 1 93.69 267 SER B C 1
ATOM 4746 O O . SER B 1 267 ? -20.906 -28.719 -4.461 1 93.69 267 SER B O 1
ATOM 4748 N N . GLU B 1 268 ? -22.203 -29.453 -2.865 1 94 268 GLU B N 1
ATOM 4749 C CA . GLU B 1 268 ? -21.734 -30.812 -3.035 1 94 268 GLU B CA 1
ATOM 4750 C C . GLU B 1 268 ? -22.078 -31.344 -4.422 1 94 268 GLU B C 1
ATOM 4752 O O . GLU B 1 268 ? -21.25 -31.984 -5.074 1 94 268 GLU B O 1
ATOM 4757 N N . ASP B 1 269 ? -23.281 -31.062 -4.891 1 96.5 269 ASP B N 1
ATOM 4758 C CA . ASP B 1 269 ? -23.719 -31.531 -6.199 1 96.5 269 ASP B CA 1
ATOM 4759 C C . ASP B 1 269 ? -22.938 -30.859 -7.324 1 96.5 269 ASP B C 1
ATOM 4761 O O . ASP B 1 269 ? -22.562 -31.516 -8.297 1 96.5 269 ASP B O 1
ATOM 4765 N N . LYS B 1 270 ? -22.766 -29.672 -7.125 1 96.81 270 LYS B N 1
ATOM 4766 C CA . LYS B 1 270 ? -22.016 -28.938 -8.141 1 96.81 270 LYS B CA 1
ATOM 4767 C C . LYS B 1 270 ? -20.578 -29.438 -8.25 1 96.81 270 LYS B C 1
ATOM 4769 O O . LYS B 1 270 ? -20.078 -29.672 -9.359 1 96.81 270 LYS B O 1
ATOM 4774 N N . VAL B 1 271 ? -19.953 -29.656 -7.121 1 96.75 271 VAL B N 1
ATOM 4775 C CA . VAL B 1 271 ? -18.562 -30.109 -7.102 1 96.75 271 VAL B CA 1
ATOM 4776 C C . VAL B 1 271 ? -18.469 -31.5 -7.734 1 96.75 271 VAL B C 1
ATOM 4778 O O . VAL B 1 271 ? -17.578 -31.766 -8.547 1 96.75 271 VAL B O 1
ATOM 4781 N N . LYS B 1 272 ? -19.375 -32.312 -7.379 1 96.56 272 LYS B N 1
ATOM 4782 C CA . LYS B 1 272 ? -19.406 -33.656 -7.926 1 96.56 272 LYS B CA 1
ATOM 4783 C C . LYS B 1 272 ? -19.594 -33.625 -9.438 1 96.56 272 LYS B C 1
ATOM 4785 O O . LYS B 1 272 ? -18.875 -34.312 -10.172 1 96.56 272 LYS B O 1
ATOM 4790 N N . ALA B 1 273 ? -20.547 -32.875 -9.859 1 97.56 273 ALA B N 1
ATOM 4791 C CA . ALA B 1 273 ? -20.891 -32.812 -11.281 1 97.56 273 ALA B CA 1
ATOM 4792 C C . ALA B 1 273 ? -19.75 -32.25 -12.102 1 97.56 273 ALA B C 1
ATOM 4794 O O . ALA B 1 273 ? -19.391 -32.781 -13.148 1 97.56 273 ALA B O 1
ATOM 4795 N N . VAL B 1 274 ? -19.219 -31.203 -11.633 1 98.12 274 VAL B N 1
ATOM 4796 C CA . VAL B 1 274 ? -18.156 -30.531 -12.367 1 98.12 274 VAL B CA 1
ATOM 4797 C C . VAL B 1 274 ? -16.891 -31.375 -12.352 1 98.12 274 VAL B C 1
ATOM 4799 O O . VAL B 1 274 ? -16.188 -31.469 -13.359 1 98.12 274 VAL B O 1
ATOM 4802 N N . THR B 1 275 ? -16.641 -32 -11.242 1 97.81 275 THR B N 1
ATOM 4803 C CA . THR B 1 275 ? -15.492 -32.906 -11.164 1 97.81 275 THR B CA 1
ATOM 4804 C C . THR B 1 275 ? -15.633 -34.062 -12.156 1 97.81 275 THR B C 1
ATOM 4806 O O . THR B 1 275 ? -14.656 -34.469 -12.781 1 97.81 275 THR B O 1
ATOM 4809 N N . ALA B 1 276 ? -16.828 -34.531 -12.227 1 98 276 ALA B N 1
ATOM 4810 C CA . ALA B 1 276 ? -17.078 -35.594 -13.18 1 98 276 ALA B CA 1
ATOM 4811 C C . ALA B 1 276 ? -16.797 -35.156 -14.609 1 98 276 ALA B C 1
ATOM 4813 O O . ALA B 1 276 ? -16.297 -35.906 -15.43 1 98 276 ALA B O 1
ATOM 4814 N N . ILE B 1 277 ? -17.188 -33.969 -14.867 1 98.38 277 ILE B N 1
ATOM 4815 C CA . ILE B 1 277 ? -16.906 -33.406 -16.172 1 98.38 277 ILE B CA 1
ATOM 4816 C C . ILE B 1 277 ? -15.398 -33.281 -16.375 1 98.38 277 ILE B C 1
ATOM 4818 O O . ILE B 1 277 ? -14.875 -33.625 -17.453 1 98.38 277 ILE B O 1
ATOM 4822 N N . TYR B 1 278 ? -14.68 -32.781 -15.352 1 98.5 278 TYR B N 1
ATOM 4823 C CA . TYR B 1 278 ? -13.227 -32.688 -15.414 1 98.5 278 TYR B CA 1
ATOM 4824 C C . TYR B 1 278 ? -12.617 -34.062 -15.719 1 98.5 278 TYR B C 1
ATOM 4826 O O . TYR B 1 278 ? -11.703 -34.188 -16.547 1 98.5 278 TYR B O 1
ATOM 4834 N N . ASP B 1 279 ? -13.156 -35.094 -15.141 1 98.19 279 ASP B N 1
ATOM 4835 C CA . ASP B 1 279 ? -12.648 -36.469 -15.32 1 98.19 279 ASP B CA 1
ATOM 4836 C C . ASP B 1 279 ? -12.883 -36.938 -16.75 1 98.19 279 ASP B C 1
ATOM 4838 O O . ASP B 1 279 ? -11.984 -37.5 -17.375 1 98.19 279 ASP B O 1
ATOM 4842 N N . GLN B 1 280 ? -14.078 -36.688 -17.156 1 98 280 GLN B N 1
ATOM 4843 C CA . GLN B 1 280 ? -14.43 -37.062 -18.516 1 98 280 GLN B CA 1
ATOM 4844 C C . GLN B 1 280 ? -13.492 -36.438 -19.547 1 98 280 GLN B C 1
ATOM 4846 O O . GLN B 1 280 ? -13.141 -37.062 -20.547 1 98 280 GLN B O 1
ATOM 4851 N N . LEU B 1 281 ? -13.117 -35.25 -19.25 1 98.19 281 LEU B N 1
ATOM 4852 C CA . LEU B 1 281 ? -12.32 -34.469 -20.188 1 98.19 281 LEU B CA 1
ATOM 4853 C C . LEU B 1 281 ? -10.828 -34.625 -19.891 1 98.19 281 LEU B C 1
ATOM 4855 O O . LEU B 1 281 ? -9.992 -33.969 -20.531 1 98.19 281 LEU B O 1
ATOM 4859 N N . LEU B 1 282 ? -10.414 -35.438 -18.891 1 98.31 282 LEU B N 1
ATOM 4860 C CA . LEU B 1 282 ? -9.047 -35.719 -18.484 1 98.31 282 LEU B CA 1
ATOM 4861 C C . LEU B 1 282 ? -8.32 -34.469 -18.078 1 98.31 282 LEU B C 1
ATOM 4863 O O . LEU B 1 282 ? -7.16 -34.25 -18.438 1 98.31 282 LEU B O 1
ATOM 4867 N N . ILE B 1 283 ? -9.047 -33.562 -17.391 1 98.31 283 ILE B N 1
ATOM 4868 C CA . ILE B 1 283 ? -8.516 -32.281 -16.984 1 98.31 283 ILE B CA 1
ATOM 4869 C C . ILE B 1 283 ? -7.418 -32.469 -15.945 1 98.31 283 ILE B C 1
ATOM 4871 O O . ILE B 1 283 ? -6.438 -31.719 -15.93 1 98.31 283 ILE B O 1
ATOM 4875 N N . LYS B 1 284 ? -7.59 -33.406 -15.055 1 97.81 284 LYS B N 1
ATOM 4876 C CA . LYS B 1 284 ? -6.559 -33.688 -14.07 1 97.81 284 LYS B CA 1
ATOM 4877 C C . LYS B 1 284 ? -5.227 -34 -14.742 1 97.81 284 LYS B C 1
ATOM 4879 O O . LYS B 1 284 ? -4.191 -33.438 -14.391 1 97.81 284 LYS B O 1
ATOM 4884 N N . GLU B 1 285 ? -5.273 -34.906 -15.68 1 98.06 285 GLU B N 1
ATOM 4885 C CA . GLU B 1 285 ? -4.078 -35.375 -16.391 1 98.06 285 GLU B CA 1
ATOM 4886 C C . GLU B 1 285 ? -3.447 -34.219 -17.172 1 98.06 285 GLU B C 1
ATOM 4888 O O . GLU B 1 285 ? -2.225 -34.062 -17.172 1 98.06 285 GLU B O 1
ATOM 4893 N N . LYS B 1 286 ? -4.293 -33.406 -17.828 1 98.06 286 LYS B N 1
ATOM 4894 C CA . LYS B 1 286 ? -3.799 -32.25 -18.578 1 98.06 286 LYS B CA 1
ATOM 4895 C C . LYS B 1 286 ? -3.111 -31.25 -17.656 1 98.06 286 LYS B C 1
ATOM 4897 O O . LYS B 1 286 ? -2.057 -30.703 -17.984 1 98.06 286 LYS B O 1
ATOM 4902 N N . THR B 1 287 ? -3.719 -31 -16.516 1 98.19 287 THR B N 1
ATOM 4903 C CA . THR B 1 287 ? -3.158 -30.062 -15.539 1 98.19 287 THR B CA 1
ATOM 4904 C C . THR B 1 287 ? -1.845 -30.594 -14.977 1 98.19 287 THR B C 1
ATOM 4906 O O . THR B 1 287 ? -0.875 -29.844 -14.836 1 98.19 287 THR B O 1
ATOM 4909 N N . MET B 1 288 ? -1.796 -31.875 -14.688 1 97.75 288 MET B N 1
ATOM 4910 C CA . MET B 1 288 ? -0.591 -32.5 -14.156 1 97.75 288 MET B CA 1
ATOM 4911 C C . MET B 1 288 ? 0.554 -32.406 -15.156 1 97.75 288 MET B C 1
ATOM 4913 O O . MET B 1 288 ? 1.708 -32.219 -14.781 1 97.75 288 MET B O 1
ATOM 4917 N N . ALA B 1 289 ? 0.219 -32.594 -16.375 1 98.19 289 ALA B N 1
ATOM 4918 C CA . ALA B 1 289 ? 1.244 -32.531 -17.406 1 98.19 289 ALA B CA 1
ATOM 4919 C C . ALA B 1 289 ? 1.895 -31.156 -17.469 1 98.19 289 ALA B C 1
ATOM 4921 O O . ALA B 1 289 ? 3.121 -31.047 -17.531 1 98.19 289 ALA B O 1
ATOM 4922 N N . VAL B 1 290 ? 1.069 -30.094 -17.438 1 98.25 290 VAL B N 1
ATOM 4923 C CA . VAL B 1 290 ? 1.586 -28.734 -17.469 1 98.25 290 VAL B CA 1
ATOM 4924 C C . VAL B 1 290 ? 2.346 -28.438 -16.188 1 98.25 290 VAL B C 1
ATOM 4926 O O . VAL B 1 290 ? 3.42 -27.844 -16.203 1 98.25 290 VAL B O 1
ATOM 4929 N N . MET B 1 291 ? 1.773 -28.844 -15.086 1 98 291 MET B N 1
ATOM 4930 C CA . MET B 1 291 ? 2.412 -28.688 -13.781 1 98 291 MET B CA 1
ATOM 4931 C C . MET B 1 291 ? 3.799 -29.312 -13.781 1 98 291 MET B C 1
ATOM 4933 O O . MET B 1 291 ? 4.77 -28.688 -13.352 1 98 291 MET B O 1
ATOM 4937 N N . GLU B 1 292 ? 3.908 -30.547 -14.266 1 97.69 292 GLU B N 1
ATOM 4938 C CA . GLU B 1 292 ? 5.164 -31.297 -14.281 1 97.69 292 GLU B CA 1
ATOM 4939 C C . GLU B 1 292 ? 6.184 -30.641 -15.211 1 97.69 292 GLU B C 1
ATOM 4941 O O . GLU B 1 292 ? 7.379 -30.625 -14.914 1 97.69 292 GLU B O 1
ATOM 4946 N N . ASP B 1 293 ? 5.668 -30.156 -16.297 1 98.38 293 ASP B N 1
ATOM 4947 C CA . ASP B 1 293 ? 6.551 -29.438 -17.219 1 98.38 293 ASP B CA 1
ATOM 4948 C C . ASP B 1 293 ? 7.227 -28.266 -16.5 1 98.38 293 ASP B C 1
ATOM 4950 O O . ASP B 1 293 ? 8.43 -28.062 -16.656 1 98.38 293 ASP B O 1
ATOM 4954 N N . TYR B 1 294 ? 6.5 -27.484 -15.766 1 98.5 294 TYR B N 1
ATOM 4955 C CA . TYR B 1 294 ? 7.055 -26.344 -15.039 1 98.5 294 TYR B CA 1
ATOM 4956 C C . TYR B 1 294 ? 8 -26.812 -13.938 1 98.5 294 TYR B C 1
ATOM 4958 O O . TYR B 1 294 ? 9.047 -26.203 -13.711 1 98.5 294 TYR B O 1
ATOM 4966 N N . PHE B 1 295 ? 7.668 -27.891 -13.258 1 97.56 295 PHE B N 1
ATOM 4967 C CA . PHE B 1 295 ? 8.578 -28.438 -12.266 1 97.56 295 PHE B CA 1
ATOM 4968 C C . PHE B 1 295 ? 9.898 -28.859 -12.914 1 97.56 295 PHE B C 1
ATOM 4970 O O . PHE B 1 295 ? 10.977 -28.547 -12.398 1 97.56 295 PHE B O 1
ATOM 4977 N N . GLN B 1 296 ? 9.797 -29.562 -14.023 1 97.62 296 GLN B N 1
ATOM 4978 C CA . GLN B 1 296 ? 10.984 -30.047 -14.719 1 97.62 296 GLN B CA 1
ATOM 4979 C C . GLN B 1 296 ? 11.867 -28.875 -15.164 1 97.62 296 GLN B C 1
ATOM 4981 O O . GLN B 1 296 ? 13.086 -28.906 -14.992 1 97.62 296 GLN B O 1
ATOM 4986 N N . LYS B 1 297 ? 11.234 -27.859 -15.742 1 97.88 297 LYS B N 1
ATOM 4987 C CA . LYS B 1 297 ? 11.984 -26.656 -16.141 1 97.88 297 LYS B CA 1
ATOM 4988 C C . LYS B 1 297 ? 12.695 -26.031 -14.953 1 97.88 297 LYS B C 1
ATOM 4990 O O . LYS B 1 297 ? 13.875 -25.688 -15.031 1 97.88 297 LYS B O 1
ATOM 4995 N N . GLY B 1 298 ? 11.953 -25.859 -13.852 1 97.44 298 GLY B N 1
ATOM 4996 C CA . GLY B 1 298 ? 12.531 -25.281 -12.656 1 97.44 298 GLY B CA 1
ATOM 4997 C C . GLY B 1 298 ? 13.695 -26.078 -12.102 1 97.44 298 GLY B C 1
ATOM 4998 O O . GLY B 1 298 ? 14.773 -25.516 -11.852 1 97.44 298 GLY B O 1
ATOM 4999 N N . PHE B 1 299 ? 13.562 -27.391 -11.992 1 95.56 299 PHE B N 1
ATOM 5000 C CA . PHE B 1 299 ? 14.594 -28.234 -11.398 1 95.56 299 PHE B CA 1
ATOM 5001 C C . PHE B 1 299 ? 15.805 -28.344 -12.328 1 95.56 299 PHE B C 1
ATOM 5003 O O . PHE B 1 299 ? 16.938 -28.453 -11.867 1 95.56 299 PHE B O 1
ATOM 5010 N N . LYS B 1 300 ? 15.539 -28.297 -13.633 1 95.62 300 LYS B N 1
ATOM 5011 C CA . LYS B 1 300 ? 16.656 -28.25 -14.578 1 95.62 300 LYS B CA 1
ATOM 5012 C C . LYS B 1 300 ? 17.5 -27 -14.359 1 95.62 300 LYS B C 1
ATOM 5014 O O . LYS B 1 300 ? 18.719 -27.062 -14.352 1 95.62 300 LYS B O 1
ATOM 5019 N N . GLN B 1 301 ? 16.844 -25.844 -14.219 1 95.25 301 GLN B N 1
ATOM 5020 C CA . GLN B 1 301 ? 17.562 -24.594 -13.969 1 95.25 301 GLN B CA 1
ATOM 5021 C C . GLN B 1 301 ? 18.375 -24.688 -12.68 1 95.25 301 GLN B C 1
ATOM 5023 O O . GLN B 1 301 ? 19.516 -24.219 -12.633 1 95.25 301 GLN B O 1
ATOM 5028 N N . LEU B 1 302 ? 17.781 -25.25 -11.641 1 94.81 302 LEU B N 1
ATOM 5029 C CA . LEU B 1 302 ? 18.5 -25.406 -10.375 1 94.81 302 LEU B CA 1
ATOM 5030 C C . LEU B 1 302 ? 19.719 -26.312 -10.539 1 94.81 302 LEU B C 1
ATOM 5032 O O . LEU B 1 302 ? 20.781 -26.031 -9.984 1 94.81 302 LEU B O 1
ATOM 5036 N N . SER B 1 303 ? 19.594 -27.359 -11.305 1 91.88 303 SER B N 1
ATOM 5037 C CA . SER B 1 303 ? 20.656 -28.344 -11.492 1 91.88 303 SER B CA 1
ATOM 5038 C C . SER B 1 303 ? 21.828 -27.734 -12.273 1 91.88 303 SER B C 1
ATOM 5040 O O . SER B 1 303 ? 22.953 -28.219 -12.172 1 91.88 303 SER B O 1
ATOM 5042 N N . GLU B 1 304 ? 21.531 -26.703 -12.977 1 91.44 304 GLU B N 1
ATOM 5043 C CA . GLU B 1 304 ? 22.547 -26.078 -13.805 1 91.44 304 GLU B CA 1
ATOM 5044 C C . GLU B 1 304 ? 23.344 -25.047 -13.008 1 91.44 304 GLU B C 1
ATOM 5046 O O . GLU B 1 304 ? 24.359 -24.531 -13.484 1 91.44 304 GLU B O 1
ATOM 5051 N N . LEU B 1 305 ? 22.875 -24.812 -11.844 1 92.38 305 LEU B N 1
ATOM 5052 C CA . LEU B 1 305 ? 23.594 -23.875 -11 1 92.38 305 LEU B CA 1
ATOM 5053 C C . LEU B 1 305 ? 24.922 -24.484 -10.547 1 92.38 305 LEU B C 1
ATOM 5055 O O . LEU B 1 305 ? 24.984 -25.656 -10.195 1 92.38 305 LEU B O 1
ATOM 5059 N N . GLN B 1 306 ? 25.969 -23.688 -10.719 1 87.06 306 GLN B N 1
ATOM 5060 C CA . GLN B 1 306 ? 27.266 -24.109 -10.227 1 87.06 306 GLN B CA 1
ATOM 5061 C C . GLN B 1 306 ? 27.672 -23.312 -8.984 1 87.06 306 GLN B C 1
ATOM 5063 O O . GLN B 1 306 ? 28.141 -22.172 -9.094 1 87.06 306 GLN B O 1
ATOM 5068 N N . VAL B 1 307 ? 27.328 -23.891 -7.852 1 90.69 307 VAL B N 1
ATOM 5069 C CA . VAL B 1 307 ? 27.672 -23.234 -6.594 1 90.69 307 VAL B CA 1
ATOM 5070 C C . VAL B 1 307 ? 28.641 -24.125 -5.801 1 90.69 307 VAL B C 1
ATOM 5072 O O . VAL B 1 307 ? 28.688 -25.344 -6.004 1 90.69 307 VAL B O 1
ATOM 5075 N N . LYS B 1 308 ? 29.547 -23.578 -4.918 1 85.94 308 LYS B N 1
ATOM 5076 C CA . LYS B 1 308 ? 30.531 -24.281 -4.102 1 85.94 308 LYS B CA 1
ATOM 5077 C C . LYS B 1 308 ? 29.859 -25.031 -2.955 1 85.94 308 LYS B C 1
ATOM 5079 O O . LYS B 1 308 ? 30.328 -26.094 -2.545 1 85.94 308 LYS B O 1
ATOM 5084 N N . ASN B 1 309 ? 28.734 -24.5 -2.49 1 90.25 309 ASN B N 1
ATOM 5085 C CA . ASN B 1 309 ? 28.031 -25.078 -1.35 1 90.25 309 ASN B CA 1
ATOM 5086 C C . ASN B 1 309 ? 27.047 -26.156 -1.789 1 90.25 309 ASN B C 1
ATOM 5088 O O . ASN B 1 309 ? 25.828 -25.922 -1.774 1 90.25 309 ASN B O 1
ATOM 5092 N N . ASN B 1 310 ? 27.484 -27.328 -1.949 1 89.19 310 ASN B N 1
ATOM 5093 C CA . ASN B 1 310 ? 26.672 -28.438 -2.424 1 89.19 310 ASN B CA 1
ATOM 5094 C C . ASN B 1 310 ? 25.609 -28.844 -1.396 1 89.19 310 ASN B C 1
ATOM 5096 O O . ASN B 1 310 ? 24.516 -29.25 -1.761 1 89.19 310 ASN B O 1
ATOM 5100 N N . LYS B 1 311 ? 26.031 -28.781 -0.185 1 89 311 LYS B N 1
ATOM 5101 C CA . LYS B 1 311 ? 25.062 -29.094 0.866 1 89 311 LYS B CA 1
ATOM 5102 C C . LYS B 1 311 ? 23.891 -28.125 0.845 1 89 311 LYS B C 1
ATOM 5104 O O . LYS B 1 311 ? 22.734 -28.531 1.034 1 89 311 LYS B O 1
ATOM 5109 N N . GLY B 1 312 ? 24.234 -26.859 0.652 1 89.62 312 GLY B N 1
ATOM 5110 C CA . GLY B 1 312 ? 23.172 -25.875 0.522 1 89.62 312 GLY B CA 1
ATOM 5111 C C . GLY B 1 312 ? 22.266 -26.125 -0.665 1 89.62 312 GLY B C 1
ATOM 5112 O O . GLY B 1 312 ? 21.047 -25.953 -0.566 1 89.62 312 GLY B O 1
ATOM 5113 N N . LEU B 1 313 ? 22.859 -26.484 -1.712 1 93.06 313 LEU B N 1
ATOM 5114 C CA . LEU B 1 313 ? 22.078 -26.781 -2.914 1 93.06 313 LEU B CA 1
ATOM 5115 C C . LEU B 1 313 ? 21.156 -27.969 -2.686 1 93.06 313 LEU B C 1
ATOM 5117 O O . LEU B 1 313 ? 20 -27.953 -3.109 1 93.06 313 LEU B O 1
ATOM 5121 N N . GLN B 1 314 ? 21.609 -28.969 -2.049 1 91.25 314 GLN B N 1
ATOM 5122 C CA . GLN B 1 314 ? 20.797 -30.156 -1.743 1 91.25 314 GLN B CA 1
ATOM 5123 C C . GLN B 1 314 ? 19.625 -29.797 -0.83 1 91.25 314 GLN B C 1
ATOM 5125 O O . GLN B 1 314 ? 18.531 -30.344 -0.98 1 91.25 314 GLN B O 1
ATOM 5130 N N . LEU B 1 315 ? 19.906 -28.953 0.085 1 91.31 315 LEU B N 1
ATOM 5131 C CA . LEU B 1 315 ? 18.859 -28.516 0.994 1 91.31 315 LEU B CA 1
ATOM 5132 C C . LEU B 1 315 ? 17.75 -27.812 0.234 1 91.31 315 LEU B C 1
ATOM 5134 O O . LEU B 1 315 ? 16.562 -28.062 0.475 1 91.31 315 LEU B O 1
ATOM 5138 N N . LEU B 1 316 ? 18.156 -26.906 -0.646 1 94 316 LEU B N 1
ATOM 5139 C CA . LEU B 1 316 ? 17.203 -26.172 -1.47 1 94 316 LEU B CA 1
ATOM 5140 C C . LEU B 1 316 ? 16.406 -27.125 -2.361 1 94 316 LEU B C 1
ATOM 5142 O O . LEU B 1 316 ? 15.188 -27.016 -2.467 1 94 316 LEU B O 1
ATOM 5146 N N . GLN B 1 317 ? 17.094 -28.047 -2.914 1 92.62 317 GLN B N 1
ATOM 5147 C CA . GLN B 1 317 ? 16.453 -29.047 -3.768 1 92.62 317 GLN B CA 1
ATOM 5148 C C . GLN B 1 317 ? 15.477 -29.906 -2.977 1 92.62 317 GLN B C 1
ATOM 5150 O O . GLN B 1 317 ? 14.359 -30.156 -3.43 1 92.62 317 GLN B O 1
ATOM 5155 N N . SER B 1 318 ? 15.883 -30.359 -1.866 1 91.56 318 SER B N 1
ATOM 5156 C CA . SER B 1 318 ? 15.055 -31.219 -1.035 1 91.56 318 SER B CA 1
ATOM 5157 C C . SER B 1 318 ? 13.781 -30.5 -0.586 1 91.56 318 SER B C 1
ATOM 5159 O O . SER B 1 318 ? 12.688 -31.062 -0.647 1 91.56 318 SER B O 1
ATOM 5161 N N . LEU B 1 319 ? 13.922 -29.312 -0.153 1 91.31 319 LEU B N 1
ATOM 5162 C CA . LEU B 1 319 ? 12.766 -28.531 0.286 1 91.31 319 LEU B CA 1
ATOM 5163 C C . LEU B 1 319 ? 11.758 -28.359 -0.849 1 91.31 319 LEU B C 1
ATOM 5165 O O . LEU B 1 319 ? 10.562 -28.594 -0.662 1 91.31 319 LEU B O 1
ATOM 5169 N N . THR B 1 320 ? 12.242 -28 -1.99 1 92.94 320 THR B N 1
ATOM 5170 C CA . THR B 1 320 ? 11.352 -27.703 -3.105 1 92.94 320 THR B CA 1
ATOM 5171 C C . THR B 1 320 ? 10.727 -28.984 -3.645 1 92.94 320 THR B C 1
ATOM 5173 O O . THR B 1 320 ? 9.57 -28.984 -4.078 1 92.94 320 THR B O 1
ATOM 5176 N N . GLN B 1 321 ? 11.477 -30.047 -3.586 1 92 321 GLN B N 1
ATOM 5177 C CA . GLN B 1 321 ? 10.93 -31.344 -3.979 1 92 321 GLN B CA 1
ATOM 5178 C C . GLN B 1 321 ? 9.844 -31.797 -3.012 1 92 321 GLN B C 1
ATOM 5180 O O . GLN B 1 321 ? 8.828 -32.375 -3.43 1 92 321 GLN B O 1
ATOM 5185 N N . HIS B 1 322 ? 10.062 -31.531 -1.791 1 89.62 322 HIS B N 1
ATOM 5186 C CA . HIS B 1 322 ? 9.062 -31.875 -0.79 1 89.62 322 HIS B CA 1
ATOM 5187 C C . HIS B 1 322 ? 7.773 -31.078 -1.013 1 89.62 322 HIS B C 1
ATOM 5189 O O . HIS B 1 322 ? 6.676 -31.625 -0.882 1 89.62 322 HIS B O 1
ATOM 5195 N N . LEU B 1 323 ? 7.953 -29.859 -1.326 1 87.44 323 LEU B N 1
ATOM 5196 C CA . LEU B 1 323 ? 6.793 -29.016 -1.602 1 87.44 323 LEU B CA 1
ATOM 5197 C C . LEU B 1 323 ? 6.055 -29.5 -2.848 1 87.44 323 LEU B C 1
ATOM 5199 O O . LEU B 1 323 ? 4.824 -29.453 -2.902 1 87.44 323 LEU B O 1
ATOM 5203 N N . ALA B 1 324 ? 6.82 -29.938 -3.791 1 87.88 324 ALA B N 1
ATOM 5204 C CA . ALA B 1 324 ? 6.25 -30.438 -5.039 1 87.88 324 ALA B CA 1
ATOM 5205 C C . ALA B 1 324 ? 5.457 -31.734 -4.805 1 87.88 324 ALA B C 1
ATOM 5207 O O . ALA B 1 324 ? 4.461 -31.984 -5.488 1 87.88 324 ALA B O 1
ATOM 5208 N N . ASN B 1 325 ? 5.844 -32.438 -3.818 1 86.44 325 ASN B N 1
ATOM 5209 C CA . ASN B 1 325 ? 5.227 -33.75 -3.582 1 86.44 325 ASN B CA 1
ATOM 5210 C C . ASN B 1 325 ? 4.164 -33.688 -2.49 1 86.44 325 ASN B C 1
ATOM 5212 O O . ASN B 1 325 ? 3.58 -34.688 -2.117 1 86.44 325 ASN B O 1
ATOM 5216 N N . ARG B 1 326 ? 3.896 -32.594 -2.1 1 77.69 326 ARG B N 1
ATOM 5217 C CA . ARG B 1 326 ? 2.971 -32.406 -0.983 1 77.69 326 ARG B CA 1
ATOM 5218 C C . ARG B 1 326 ? 1.554 -32.812 -1.387 1 77.69 326 ARG B C 1
ATOM 5220 O O . ARG B 1 326 ? 1.174 -32.688 -2.551 1 77.69 326 ARG B O 1
ATOM 5227 N N . GLU B 1 327 ? 0.831 -33.281 -0.445 1 72.31 327 GLU B N 1
ATOM 5228 C CA . GLU B 1 327 ? -0.564 -33.656 -0.666 1 72.31 327 GLU B CA 1
ATOM 5229 C C . GLU B 1 327 ? -1.51 -32.719 0.056 1 72.31 327 GLU B C 1
ATOM 5231 O O . GLU B 1 327 ? -2.727 -32.906 0.056 1 72.31 327 GLU B O 1
ATOM 5236 N N . LYS B 1 328 ? -1.001 -31.891 0.824 1 69.88 328 LYS B N 1
ATOM 5237 C CA . LYS B 1 328 ? -1.779 -30.859 1.498 1 69.88 328 LYS B CA 1
ATOM 5238 C C . LYS B 1 328 ? -1.018 -29.531 1.537 1 69.88 328 LYS B C 1
ATOM 5240 O O . LYS B 1 328 ? 0.215 -29.516 1.504 1 69.88 328 LYS B O 1
#

Organism: Cyclobacterium marinum (strain ATCC 25205 / DSM 745 / LMG 13164 / NCIMB 1802) (NCBI:txid880070)

Radius of gyration: 27.54 Å; Cα contacts (8 Å, |Δi|>4): 919; chains: 2; bounding box: 64×77×56 Å

Nearest PDB structures (foldseek):
  6kd7-assembly1_A  TM=9.421E-01  e=4.956E-22  Nonlabens dokdonensis DSW-6
  1wy0-assembly1_A-2  TM=9.354E-01  e=4.677E-17  Pyrococcus horikoshii OT3
  3nf2-assembly1_A-2  TM=8.991E-01  e=3.743E-15  Streptomyces coelicolor
  3oyr-assembly1_B  TM=9.074E-01  e=2.637E-14  Caulobacter vibrioides
  3aqb-assembly2_D  TM=8.527E-01  e=1.709E-14  Micrococcus luteus